Protein AF-A0A2E7D5T4-F1 (afdb_monomer)

Secondary structure (DSSP, 8-state):
-----HHHHHHHHHHHHHHHHHHHHHHHHHHHHHHHHHT---HHHHHHHTT--SSEEEEEEETTEEEETTEEE-HHHHHHHHHHH--SEEEEEE-TTS-HHHHHHHHHHHHHTT-SEEEEEE-----HHHHHHHHHHHHHHT--SSEEEEEE-SS-EEETTEEE-HHHHHHHHHHHT--EEEEEEETTS-HHHHHHHHHHHHHTT--EEEEEEE---HHHHHHHHHHHHHHH--SSEEEEEEEETEEEETTEEE-HHHHHHHHHHHT--EEEEEEEEEE-HHHHHHHHHHHHHTT--EEEEEE---SHHHHHHHHHHHHHT--SSEEEEEEETTEEEETTEEE-HHHHHHHHHHHT-SEEEEEE-TT--HHHHHHHHHHHHHHT-SEEE-PPP-------

Mean predicted aligned error: 21.71 Å

Foldseek 3Di:
DDPDDPVVVVVVVVVVVVVVVVVVVVVVVVVVVVVVVVDPLPPLLVVLLVPDDDLEWEWEEEPVAIDRPRRHDHLVNVLSSLLVNPRQHYEYEYAPPPDVVVVVVSQVSNVVSRHNYYHYPDPPHPVVVVVLVVVLVVLLVPDDDLEFEWEEEPPAIDGPRDGDDLVSLLVSCLVNVRQYYEYEYEPPDDVVVVVSNVVSNVVSPHPYYHYHYDPDDPVVVLVVVLVVLLVLDPDLEWEWEFEALWIDTSRDTDDLVSLLVSCLVNVRLAYEYEYDQRGDPVSVVSNVVSCVVSVRPHYHYDYDPHCVVVVVVVLVVLLVLDDDQEWEWEQEPVAIDTSRHGDHLVCLLVSLVVNVHQHYEYHYDPPDDVVNVVVSVVSNVVSHRNYYHYPDPPPPDPDD

Sequence (400 aa):
MIRKSPQHAQLIKVLAVTAVAWISTANLNTSVAEEAKARKVDVSVQEALHRQKGDQLKVYVNANGLYINGKSLKTQQVLDAVRESGLSNVILSAESYVLPAKLDQLGTQIRKAGAKEVTRATVKKRDYKAEKEAKMRLLVSRQKNDQLKVYLNGRAAYINGKTVSADEIARLIKESQLKNAEVRFESYVAQDRVAEIEDAIKKAGIETVTKTSIKRDPKQERESKLLQILHRQRSDQIKIHVKKKAIYINGKSVGTKDVTEIIERSGLEQVIITTGPFFNADTVKDVEAAIRKVGVNDIQKSASKKVAPDNDAKLREILFRQKGDELKVYVSSRGLHVNGKSISTADIAKIVKLSGLESAAITTAADVTPAHVDAVKATILKAGVKNVTTPTSNDENSDN

Nearest PDB structures (foldseek):
  5by4-assembly1_A-2  TM=6.445E-01  e=1.032E-01  Escherichia coli
  7pax-assembly1_B-2  TM=2.756E-01  e=3.802E-02  Homo sapiens
  7k5z-assembly1_A  TM=2.732E-01  e=1.231E-01  Legionella pneumophila subsp. pneumophila str. Philadelphia 1
  8hjo-assembly1_A  TM=1.714E-01  e=3.585E-02  Siraitia grosvenorii
  1nsy-assembly1_A  TM=2.569E-01  e=2.348E-01  Bacillus subtilis

Solvent-accessible surface area (backbone atoms only — not comparable to full-atom values): 22586 Å² total; per-residue (Å²): 136,86,79,78,56,75,67,60,61,52,51,52,51,54,53,52,54,52,51,52,51,51,53,50,54,52,52,50,54,50,52,54,52,50,54,55,65,75,61,68,70,54,69,73,38,54,63,30,55,74,70,60,76,78,82,51,47,58,38,40,37,49,97,90,46,34,26,33,84,85,41,83,43,55,71,68,52,50,36,50,39,47,52,70,64,72,39,44,33,34,35,42,32,43,44,87,85,58,56,65,70,58,52,53,53,49,46,53,51,38,40,77,38,62,30,77,40,75,45,74,45,74,50,68,72,72,48,61,66,57,53,49,47,49,51,48,52,51,51,55,75,64,58,74,70,67,50,46,59,38,39,37,46,89,86,50,37,28,44,97,88,37,82,48,51,55,69,54,50,24,50,46,37,63,75,62,74,38,59,33,32,35,44,36,30,38,72,82,41,59,65,68,62,55,48,55,49,50,51,30,42,41,78,39,66,24,83,50,69,48,77,42,74,44,77,72,54,68,66,59,53,51,50,54,52,51,52,54,40,57,73,66,57,86,58,82,50,50,55,37,39,33,44,38,90,45,36,25,40,86,88,39,80,50,54,65,72,51,51,37,53,50,42,66,75,64,71,49,61,35,38,37,43,33,36,44,71,57,47,39,69,65,56,48,51,52,46,49,52,34,42,44,73,74,68,41,76,53,69,46,78,46,75,49,78,64,52,62,64,56,52,52,50,48,51,52,50,38,58,69,63,59,69,79,74,48,46,53,35,39,40,39,85,92,48,36,24,39,75,87,40,79,49,56,81,80,49,49,41,54,50,43,58,74,63,71,41,50,29,30,40,43,43,73,41,95,81,48,56,68,73,59,54,51,57,51,49,52,46,46,44,75,37,64,31,76,43,76,48,65,73,81,78,90,82,82,85,89,84,133

Radius of gyration: 31.82 Å; Cα contacts (8 Å, |Δi|>4): 543; chains: 1; bounding box: 65×78×113 Å

pLDDT: mean 76.06, std 13.32, range [33.06, 91.19]

Structure (mmCIF, N/CA/C/O backbone):
data_AF-A0A2E7D5T4-F1
#
_entry.id   AF-A0A2E7D5T4-F1
#
loop_
_atom_site.group_PDB
_atom_site.id
_atom_site.type_symbol
_atom_site.label_atom_id
_atom_site.label_alt_id
_atom_site.label_comp_id
_atom_site.label_asym_id
_atom_site.label_entity_id
_atom_site.label_seq_id
_atom_site.pdbx_PDB_ins_code
_atom_site.Cartn_x
_atom_site.Cartn_y
_atom_site.Cartn_z
_atom_site.occupancy
_atom_site.B_iso_or_equiv
_atom_site.auth_seq_id
_atom_site.auth_comp_id
_atom_site.auth_asym_id
_atom_site.auth_atom_id
_atom_site.pdbx_PDB_model_num
ATOM 1 N N . MET A 1 1 ? 39.522 -1.318 -79.006 1.00 46.41 1 MET A N 1
ATOM 2 C CA . MET A 1 1 ? 38.198 -1.987 -78.969 1.00 46.41 1 MET A CA 1
ATOM 3 C C . MET A 1 1 ? 38.226 -3.076 -77.896 1.00 46.41 1 MET A C 1
ATOM 5 O O . MET A 1 1 ? 38.739 -4.156 -78.150 1.00 46.41 1 MET A O 1
ATOM 9 N N . ILE A 1 2 ? 37.761 -2.794 -76.674 1.00 48.91 2 ILE A N 1
ATOM 10 C CA . ILE A 1 2 ? 37.727 -3.800 -75.596 1.00 48.91 2 ILE A CA 1
ATOM 11 C C . ILE A 1 2 ? 36.459 -4.639 -75.784 1.00 48.91 2 ILE A C 1
ATOM 13 O O . ILE A 1 2 ? 35.352 -4.166 -75.527 1.00 48.91 2 ILE A O 1
ATOM 17 N N . ARG A 1 3 ? 36.611 -5.872 -76.281 1.00 49.59 3 ARG A N 1
ATOM 18 C CA . ARG A 1 3 ? 35.511 -6.840 -76.392 1.00 49.59 3 ARG A CA 1
ATOM 19 C C . ARG A 1 3 ? 35.129 -7.295 -74.981 1.00 49.59 3 ARG A C 1
ATOM 21 O O . ARG A 1 3 ? 35.833 -8.100 -74.380 1.00 49.59 3 ARG A O 1
ATOM 28 N N . LYS A 1 4 ? 34.035 -6.755 -74.433 1.00 51.62 4 LYS A N 1
ATOM 29 C CA . LYS A 1 4 ? 33.459 -7.232 -73.166 1.00 51.62 4 LYS A CA 1
ATOM 30 C C . LYS A 1 4 ? 33.048 -8.695 -73.346 1.00 51.62 4 LYS A C 1
ATOM 32 O O . LYS A 1 4 ? 32.229 -8.998 -74.211 1.00 51.62 4 LYS A O 1
ATOM 37 N N . SER A 1 5 ? 33.652 -9.594 -72.568 1.00 60.78 5 SER A N 1
ATOM 38 C CA . SER A 1 5 ? 33.354 -11.023 -72.655 1.00 60.78 5 SER A CA 1
ATOM 39 C C . SER A 1 5 ? 31.907 -11.298 -72.209 1.00 60.78 5 SER A C 1
ATOM 41 O O . SER A 1 5 ? 31.416 -10.627 -71.294 1.00 60.78 5 SER A O 1
ATOM 43 N N . PRO A 1 6 ? 31.213 -12.289 -72.799 1.00 66.19 6 PRO A N 1
ATOM 44 C CA . PRO A 1 6 ? 29.832 -12.647 -72.443 1.00 66.19 6 PRO A CA 1
ATOM 45 C C . PRO A 1 6 ? 29.627 -12.928 -70.945 1.00 66.19 6 PRO A C 1
ATOM 47 O O . PRO A 1 6 ? 28.542 -12.717 -70.404 1.00 66.19 6 PRO A O 1
ATOM 50 N N . GLN A 1 7 ? 30.693 -13.340 -70.255 1.00 65.31 7 GLN A N 1
ATOM 51 C CA . GLN A 1 7 ? 30.704 -13.613 -68.819 1.00 65.31 7 GLN A CA 1
ATOM 52 C C . GLN A 1 7 ? 30.492 -12.349 -67.968 1.00 65.31 7 GLN A C 1
ATOM 54 O O . GLN A 1 7 ? 29.817 -12.412 -66.943 1.00 65.31 7 GLN A O 1
ATOM 59 N N . HIS A 1 8 ? 30.961 -11.178 -68.415 1.00 62.78 8 HIS A N 1
ATOM 60 C CA . HIS A 1 8 ? 30.726 -9.918 -67.699 1.00 62.78 8 HIS A CA 1
ATOM 61 C C . HIS A 1 8 ? 29.249 -9.508 -67.724 1.00 62.78 8 HIS A C 1
ATOM 63 O O . HIS A 1 8 ? 28.730 -8.986 -66.740 1.00 62.78 8 HIS A O 1
ATOM 69 N N . ALA A 1 9 ? 28.545 -9.776 -68.827 1.00 66.25 9 ALA A N 1
ATOM 70 C CA . ALA A 1 9 ? 27.123 -9.464 -68.941 1.00 66.25 9 ALA A CA 1
ATOM 71 C C . ALA A 1 9 ? 26.258 -10.364 -68.040 1.00 66.25 9 ALA A C 1
ATOM 73 O O . ALA A 1 9 ? 25.255 -9.904 -67.492 1.00 66.25 9 ALA A O 1
ATOM 74 N N . GLN A 1 10 ? 26.652 -11.628 -67.850 1.00 69.44 10 GLN A N 1
ATOM 75 C CA . GLN A 1 10 ? 25.962 -12.530 -66.925 1.00 69.44 10 GLN A CA 1
ATOM 76 C C . GLN A 1 10 ? 26.202 -12.152 -65.461 1.00 69.44 10 GLN A C 1
ATOM 78 O O . GLN A 1 10 ? 25.248 -12.127 -64.685 1.00 69.44 10 GLN A O 1
ATOM 83 N N . LEU A 1 11 ? 27.430 -11.770 -65.094 1.00 68.75 11 LEU A N 1
ATOM 84 C CA . LEU A 1 11 ? 27.747 -11.361 -63.723 1.00 68.75 11 LEU A CA 1
ATOM 85 C C . LEU A 1 11 ? 26.945 -10.121 -63.291 1.00 68.75 11 LEU A C 1
ATOM 87 O O . LEU A 1 11 ? 26.401 -10.078 -62.190 1.00 68.75 11 LEU A O 1
ATOM 91 N N . ILE A 1 12 ? 26.803 -9.142 -64.192 1.00 71.00 12 ILE A N 1
ATOM 92 C CA . ILE A 1 12 ? 26.011 -7.927 -63.946 1.00 71.00 12 ILE A CA 1
ATOM 93 C C . ILE A 1 12 ? 24.528 -8.267 -63.739 1.00 71.00 12 ILE A C 1
ATOM 95 O O . ILE A 1 12 ? 23.891 -7.702 -62.852 1.00 71.00 12 ILE A O 1
ATOM 99 N N . LYS A 1 13 ? 23.974 -9.222 -64.500 1.00 72.00 13 LYS A N 1
ATOM 100 C CA . LYS A 1 13 ? 22.584 -9.668 -64.316 1.00 72.00 13 LYS A CA 1
ATOM 101 C C . LYS A 1 13 ? 22.372 -10.350 -62.964 1.00 72.00 13 LYS A C 1
ATOM 103 O O . LYS A 1 13 ? 21.388 -10.051 -62.294 1.00 72.00 13 LYS A O 1
ATOM 108 N N . VAL A 1 14 ? 23.291 -11.217 -62.538 1.00 72.56 14 VAL A N 1
ATOM 109 C CA . VAL A 1 14 ? 23.188 -11.904 -61.238 1.00 72.56 14 VAL A CA 1
ATOM 110 C C . VAL A 1 14 ? 23.273 -10.907 -60.080 1.00 72.56 14 VAL A C 1
ATOM 112 O O . VAL A 1 14 ? 22.465 -10.986 -59.153 1.00 72.56 14 VAL A O 1
ATOM 115 N N . LEU A 1 15 ? 24.180 -9.929 -60.160 1.00 68.69 15 LEU A N 1
ATOM 116 C CA . LEU A 1 15 ? 24.318 -8.867 -59.157 1.00 68.69 15 LEU A CA 1
ATOM 117 C C . LEU A 1 15 ? 23.090 -7.948 -59.101 1.00 68.69 15 LEU A C 1
ATOM 119 O O . LEU A 1 15 ? 22.643 -7.583 -58.017 1.00 68.69 15 LEU A O 1
ATOM 123 N N . ALA A 1 16 ? 22.495 -7.618 -60.249 1.00 68.25 16 ALA A N 1
ATOM 124 C CA . ALA A 1 16 ? 21.275 -6.814 -60.291 1.00 68.25 16 ALA A CA 1
ATOM 125 C C . ALA A 1 16 ? 20.078 -7.548 -59.661 1.00 68.25 16 ALA A C 1
ATOM 127 O O . ALA A 1 16 ? 19.339 -6.960 -58.875 1.00 68.25 16 ALA A O 1
ATOM 128 N N . VAL A 1 17 ? 19.909 -8.844 -59.946 1.00 70.25 17 VAL A N 1
ATOM 129 C CA . VAL A 1 17 ? 18.810 -9.648 -59.381 1.00 70.25 17 VAL A CA 1
ATOM 130 C C . VAL A 1 17 ? 18.974 -9.830 -57.870 1.00 70.25 17 VAL A C 1
ATOM 132 O O . VAL A 1 17 ? 18.004 -9.693 -57.125 1.00 70.25 17 VAL A O 1
ATOM 135 N N . THR A 1 18 ? 20.197 -10.073 -57.392 1.00 65.88 18 THR A N 1
ATOM 136 C CA . THR A 1 18 ? 20.468 -10.185 -55.948 1.00 65.88 18 THR A CA 1
ATOM 137 C C . THR A 1 18 ? 20.292 -8.854 -55.218 1.00 65.88 18 THR A C 1
ATOM 139 O O . THR A 1 18 ? 19.721 -8.845 -54.128 1.00 65.88 18 THR A O 1
ATOM 142 N N . ALA A 1 19 ? 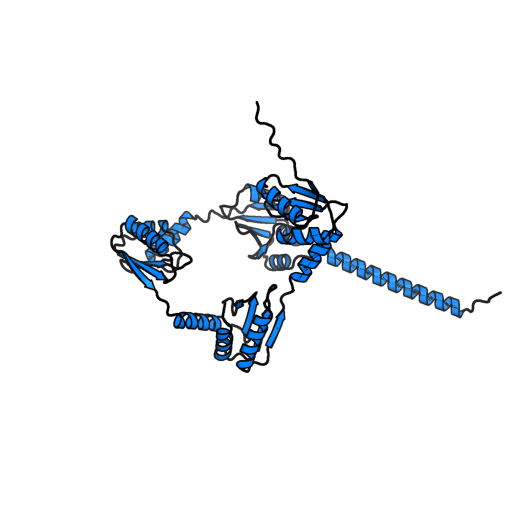20.677 -7.727 -55.822 1.00 62.41 19 ALA A N 1
ATOM 143 C CA . ALA A 1 19 ? 20.434 -6.403 -55.249 1.00 62.41 19 ALA A CA 1
ATOM 144 C C . ALA A 1 19 ? 18.932 -6.083 -55.137 1.00 62.41 19 ALA A C 1
ATOM 146 O O . ALA A 1 19 ? 18.478 -5.609 -54.095 1.00 62.41 19 ALA A O 1
ATOM 147 N N . VAL A 1 20 ? 18.138 -6.400 -56.166 1.00 66.81 20 VAL A N 1
ATOM 148 C CA . VAL A 1 20 ? 16.677 -6.207 -56.140 1.00 66.81 20 VAL A CA 1
ATOM 149 C C . VAL A 1 20 ? 16.019 -7.098 -55.083 1.00 66.81 20 VAL A C 1
ATOM 151 O O . VAL A 1 20 ? 15.141 -6.630 -54.356 1.00 66.81 20 VAL A O 1
ATOM 154 N N . ALA A 1 21 ? 16.470 -8.347 -54.930 1.00 61.47 21 ALA A N 1
ATOM 155 C CA . ALA A 1 21 ? 15.981 -9.240 -53.880 1.00 61.47 21 ALA A CA 1
ATOM 156 C C . ALA A 1 21 ? 16.269 -8.682 -52.474 1.00 61.47 21 ALA A C 1
ATOM 158 O O . ALA A 1 21 ? 15.364 -8.635 -51.644 1.00 61.47 21 ALA A O 1
ATOM 159 N N . TRP A 1 22 ? 17.484 -8.171 -52.238 1.00 59.72 22 TRP A N 1
ATOM 160 C CA . TRP A 1 22 ? 17.873 -7.566 -50.958 1.00 59.72 22 TRP A CA 1
ATOM 161 C C . TRP A 1 22 ? 17.063 -6.310 -50.621 1.00 59.72 22 TRP A C 1
ATOM 163 O O . TRP A 1 22 ? 16.573 -6.183 -49.496 1.00 59.72 22 TRP A O 1
ATOM 173 N N . ILE A 1 23 ? 16.860 -5.413 -51.592 1.00 60.62 23 ILE A N 1
ATOM 174 C CA . ILE A 1 23 ? 16.046 -4.198 -51.418 1.00 60.62 23 ILE A CA 1
ATOM 175 C C . ILE A 1 23 ? 14.583 -4.565 -51.130 1.00 60.62 23 ILE A C 1
ATOM 177 O O . ILE A 1 23 ? 13.953 -3.967 -50.259 1.00 60.62 23 ILE A O 1
ATOM 181 N N . SER A 1 24 ? 14.057 -5.596 -51.795 1.00 49.19 24 SER A N 1
ATOM 182 C CA . SER A 1 24 ? 12.685 -6.074 -51.580 1.00 49.19 24 SER A CA 1
ATOM 183 C C . SER A 1 24 ? 12.499 -6.653 -50.173 1.00 49.19 24 SER A C 1
ATOM 185 O O . SER A 1 24 ? 11.539 -6.304 -49.488 1.00 49.19 24 SER A O 1
ATOM 187 N N . THR A 1 25 ? 13.447 -7.463 -49.685 1.00 53.84 25 THR A N 1
ATOM 188 C CA . THR A 1 25 ? 13.421 -7.980 -48.303 1.00 53.84 25 THR A CA 1
ATOM 189 C C . THR A 1 25 ? 13.633 -6.894 -47.248 1.00 53.84 25 THR A C 1
ATOM 191 O O . THR A 1 25 ? 13.034 -6.961 -46.174 1.00 53.84 25 THR A O 1
ATOM 194 N N . ALA A 1 26 ? 14.437 -5.867 -47.540 1.00 51.06 26 ALA A N 1
ATOM 195 C CA . ALA A 1 26 ? 14.621 -4.728 -46.646 1.00 51.06 26 ALA A CA 1
ATOM 196 C C . ALA A 1 26 ? 13.333 -3.896 -46.519 1.00 51.06 26 ALA A C 1
ATOM 198 O O . ALA A 1 26 ? 12.955 -3.542 -45.404 1.00 51.06 26 ALA A O 1
ATOM 199 N N . ASN A 1 27 ? 12.621 -3.673 -47.631 1.00 49.69 27 ASN A N 1
ATOM 200 C CA . ASN A 1 27 ? 11.340 -2.959 -47.652 1.00 49.69 27 ASN A CA 1
ATOM 201 C C . ASN A 1 27 ? 10.197 -3.747 -46.988 1.00 49.69 27 ASN A C 1
ATOM 203 O O . ASN A 1 27 ? 9.337 -3.166 -46.326 1.00 49.69 27 ASN A O 1
ATOM 207 N N . LEU A 1 28 ? 10.200 -5.078 -47.101 1.00 46.59 28 LEU A N 1
ATOM 208 C CA . LEU A 1 28 ? 9.270 -5.929 -46.352 1.00 46.59 28 LEU A CA 1
ATOM 209 C C . LEU A 1 28 ? 9.523 -5.831 -44.841 1.00 46.59 28 LEU A C 1
ATOM 211 O O . LEU A 1 28 ? 8.579 -5.625 -44.080 1.00 46.59 28 LEU A O 1
ATOM 215 N N . ASN A 1 29 ? 10.784 -5.875 -44.406 1.00 45.69 29 ASN A N 1
ATOM 216 C CA . ASN A 1 29 ? 11.140 -5.752 -42.990 1.00 45.69 29 ASN A CA 1
ATOM 217 C C . ASN A 1 29 ? 10.839 -4.365 -42.404 1.00 45.69 29 ASN A C 1
ATOM 219 O O . ASN A 1 29 ? 10.479 -4.278 -41.230 1.00 45.69 29 ASN A O 1
ATOM 223 N N . THR A 1 30 ? 10.943 -3.286 -43.186 1.00 48.19 30 THR A N 1
ATOM 224 C CA . THR A 1 30 ? 10.522 -1.950 -42.734 1.00 48.19 30 THR A CA 1
ATOM 225 C C . THR A 1 30 ? 9.004 -1.825 -42.669 1.00 48.19 30 THR A C 1
ATOM 227 O O . THR A 1 30 ? 8.516 -1.314 -41.666 1.00 48.19 30 THR A O 1
ATOM 230 N N . SER A 1 31 ? 8.252 -2.372 -43.632 1.00 44.28 31 SER A N 1
ATOM 231 C CA . SER A 1 31 ? 6.778 -2.351 -43.587 1.00 44.28 31 SER A CA 1
ATOM 232 C C . SER A 1 31 ? 6.213 -3.143 -42.398 1.00 44.28 31 SER A C 1
ATOM 234 O O . SER A 1 31 ? 5.354 -2.644 -41.675 1.00 44.28 31 SER A O 1
ATOM 236 N N . VAL A 1 32 ? 6.779 -4.319 -42.098 1.00 45.66 32 VAL A N 1
ATOM 237 C CA . VAL A 1 32 ? 6.374 -5.154 -40.954 1.00 45.66 32 VAL A CA 1
ATOM 238 C C . VAL A 1 32 ? 6.796 -4.502 -39.630 1.00 45.66 32 VAL A C 1
ATOM 240 O O . VAL A 1 32 ? 6.071 -4.571 -38.637 1.00 45.66 32 VAL A O 1
ATOM 243 N N . ALA A 1 33 ? 7.944 -3.814 -39.590 1.00 43.84 33 ALA A N 1
ATOM 244 C CA . ALA A 1 33 ? 8.384 -3.061 -38.415 1.00 43.84 33 ALA A CA 1
ATOM 245 C C . ALA A 1 33 ? 7.580 -1.765 -38.187 1.00 43.84 33 ALA A C 1
ATOM 247 O O . ALA A 1 33 ? 7.418 -1.347 -37.036 1.00 43.84 33 ALA A O 1
ATOM 248 N N . GLU A 1 34 ? 7.070 -1.131 -39.245 1.00 43.44 34 GLU A N 1
ATOM 249 C CA . GLU A 1 34 ? 6.168 0.021 -39.161 1.00 43.44 34 GLU A CA 1
ATOM 250 C C . GLU A 1 34 ? 4.742 -0.398 -38.776 1.00 43.44 34 GLU A C 1
ATOM 252 O O . GLU A 1 34 ? 4.163 0.223 -37.881 1.00 43.44 34 GLU A O 1
ATOM 257 N N . GLU A 1 35 ? 4.221 -1.516 -39.293 1.00 41.50 35 GLU A N 1
ATOM 258 C CA . GLU A 1 35 ? 2.946 -2.093 -38.838 1.00 41.50 35 GLU A CA 1
ATOM 259 C C . GLU A 1 35 ? 3.015 -2.588 -37.382 1.00 41.50 35 GLU A C 1
ATOM 261 O O . GLU A 1 35 ? 2.098 -2.341 -36.591 1.00 41.50 35 GLU A O 1
ATOM 266 N N . ALA A 1 36 ? 4.131 -3.195 -36.962 1.00 41.09 36 ALA A N 1
ATOM 267 C CA . ALA A 1 36 ? 4.343 -3.605 -35.571 1.00 41.09 36 ALA A CA 1
ATOM 268 C C . ALA A 1 36 ? 4.535 -2.415 -34.608 1.00 41.09 36 ALA A C 1
ATOM 270 O O . ALA A 1 36 ? 4.257 -2.530 -33.410 1.00 41.09 36 ALA A O 1
ATOM 271 N N . LYS A 1 37 ? 4.987 -1.252 -35.101 1.00 42.19 37 LYS A N 1
ATOM 272 C CA . LYS A 1 37 ? 5.017 0.003 -34.328 1.00 42.19 37 LYS A CA 1
ATOM 273 C C . LYS A 1 37 ? 3.646 0.678 -34.259 1.00 42.19 37 LYS A C 1
ATOM 275 O O . LYS A 1 37 ? 3.365 1.322 -33.250 1.00 42.19 37 LYS A O 1
ATOM 280 N N . ALA A 1 38 ? 2.791 0.495 -35.265 1.00 42.44 38 ALA A N 1
ATOM 281 C CA . ALA A 1 38 ? 1.438 1.050 -35.302 1.00 42.44 38 ALA A CA 1
ATOM 282 C C . ALA A 1 38 ? 0.430 0.301 -34.404 1.00 42.44 38 ALA A C 1
ATOM 284 O O . ALA A 1 38 ? -0.615 0.856 -34.073 1.00 42.44 38 ALA A O 1
ATOM 285 N N . ARG A 1 39 ? 0.735 -0.929 -33.961 1.00 46.44 39 ARG A N 1
ATOM 286 C CA . ARG A 1 39 ? -0.150 -1.735 -33.095 1.00 46.44 39 ARG A CA 1
ATOM 287 C C . ARG A 1 39 ? 0.553 -2.346 -31.883 1.00 46.44 39 ARG A C 1
ATOM 289 O O . ARG A 1 39 ? 0.346 -3.513 -31.554 1.00 46.44 39 ARG A O 1
ATOM 296 N N . LYS A 1 40 ? 1.353 -1.565 -31.153 1.00 45.38 40 LYS A N 1
ATOM 297 C CA . LYS A 1 40 ? 1.656 -1.930 -29.759 1.00 45.38 40 LYS A CA 1
ATOM 298 C C . LYS A 1 40 ? 0.469 -1.576 -28.880 1.00 45.38 40 LYS A C 1
ATOM 300 O O . LYS A 1 40 ? 0.461 -0.544 -28.216 1.00 45.38 40 LYS A O 1
ATOM 305 N N . VAL A 1 41 ? -0.515 -2.464 -28.881 1.00 52.59 41 VAL A N 1
ATOM 306 C CA . VAL A 1 41 ? -1.502 -2.506 -27.812 1.00 52.59 41 VAL A CA 1
ATOM 307 C C . VAL A 1 41 ? -0.756 -2.710 -26.496 1.00 52.59 41 VAL A C 1
ATOM 309 O O . VAL A 1 41 ? 0.072 -3.617 -26.370 1.00 52.59 41 VAL A O 1
ATOM 312 N N . ASP A 1 42 ? -1.018 -1.853 -25.516 1.00 65.19 42 ASP A N 1
ATOM 313 C CA . ASP A 1 42 ? -0.461 -2.001 -24.178 1.00 65.19 42 ASP A CA 1
ATOM 314 C C . ASP A 1 42 ? -0.918 -3.348 -23.585 1.00 65.19 42 ASP A C 1
ATOM 316 O O . ASP A 1 42 ? -2.108 -3.656 -23.559 1.00 65.19 42 ASP A O 1
ATOM 320 N N . VAL A 1 43 ? 0.018 -4.168 -23.095 1.00 65.31 43 VAL A N 1
ATOM 321 C CA . VAL A 1 43 ? -0.271 -5.498 -22.517 1.00 65.31 43 VAL A CA 1
ATOM 322 C C . VAL A 1 43 ? -1.361 -5.411 -21.441 1.00 65.31 43 VAL A C 1
ATOM 324 O O . VAL A 1 43 ? -2.211 -6.292 -21.333 1.00 65.31 43 VAL A O 1
ATOM 327 N N . SER A 1 44 ? -1.401 -4.306 -20.691 1.00 61.03 44 SER A N 1
ATOM 328 C CA . SER A 1 44 ? -2.429 -4.069 -19.675 1.00 61.03 44 SER A CA 1
ATOM 329 C C . SER A 1 44 ? -3.846 -3.913 -20.247 1.00 61.03 44 SER A C 1
ATOM 331 O O . SER A 1 44 ? -4.808 -4.293 -19.574 1.00 61.03 44 SER A O 1
ATOM 333 N N . VAL A 1 45 ? -3.976 -3.416 -21.482 1.00 68.31 45 VAL A N 1
ATOM 334 C CA . VAL A 1 45 ? -5.239 -3.286 -22.223 1.00 68.31 45 VAL A CA 1
ATOM 335 C C . VAL A 1 45 ? -5.692 -4.647 -22.743 1.00 68.31 45 VAL A C 1
ATOM 337 O O . VAL A 1 45 ? -6.833 -5.034 -22.489 1.00 68.31 45 VAL A O 1
ATOM 340 N N . GLN A 1 46 ? -4.796 -5.434 -23.349 1.00 73.25 46 GLN A N 1
ATOM 341 C CA . GLN A 1 46 ? -5.134 -6.790 -23.812 1.00 73.25 46 GLN A CA 1
ATOM 342 C C . GLN A 1 46 ? -5.617 -7.676 -22.667 1.00 73.25 46 GLN A C 1
ATOM 344 O O . GLN A 1 46 ? -6.640 -8.349 -22.773 1.00 73.25 46 GLN A O 1
ATOM 349 N N . GLU A 1 47 ? -4.920 -7.650 -21.531 1.00 68.06 47 GLU A N 1
ATOM 350 C CA . GLU A 1 47 ? -5.322 -8.441 -20.373 1.00 68.06 47 GLU A CA 1
ATOM 351 C C . GLU A 1 47 ? -6.624 -7.937 -19.723 1.00 68.06 47 GLU A C 1
ATOM 353 O O . GLU A 1 47 ? -7.307 -8.708 -19.041 1.00 68.06 47 GLU A O 1
ATOM 358 N N . ALA A 1 48 ? -6.954 -6.649 -19.875 1.00 68.31 48 ALA A N 1
ATOM 359 C CA . ALA A 1 48 ? -8.230 -6.100 -19.428 1.00 68.31 48 ALA A CA 1
ATOM 360 C C . ALA A 1 48 ? -9.376 -6.562 -20.342 1.00 68.31 48 ALA A C 1
ATOM 362 O O . ALA A 1 48 ? -10.417 -6.974 -19.828 1.00 68.31 48 ALA A O 1
ATOM 363 N N . LEU A 1 49 ? -9.167 -6.566 -21.662 1.00 74.75 49 LEU A N 1
ATOM 364 C CA . LEU A 1 49 ? -10.151 -6.988 -22.665 1.00 74.75 49 LEU A CA 1
ATOM 365 C C . LEU A 1 49 ? -10.361 -8.511 -22.698 1.00 74.75 49 LEU A C 1
ATOM 367 O O . LEU A 1 49 ? -11.497 -8.961 -22.781 1.00 74.75 49 LEU A O 1
ATOM 371 N N . HIS A 1 50 ? -9.319 -9.329 -22.514 1.00 73.31 50 HIS A N 1
ATOM 372 C CA . HIS A 1 50 ? -9.429 -10.801 -22.528 1.00 73.31 50 HIS A CA 1
ATOM 373 C C . HIS A 1 50 ? -10.356 -11.357 -21.426 1.00 73.31 50 HIS A C 1
ATOM 375 O O . HIS A 1 50 ? -10.856 -12.478 -21.502 1.00 73.31 50 HIS A O 1
ATOM 381 N N . ARG A 1 51 ? -10.578 -10.595 -20.350 1.00 63.84 51 ARG A N 1
ATOM 382 C CA . ARG A 1 51 ? -11.475 -10.984 -19.245 1.00 63.84 51 ARG A CA 1
ATOM 383 C C . ARG A 1 51 ? -12.901 -10.481 -19.422 1.00 63.84 51 ARG A C 1
ATOM 385 O O . ARG A 1 51 ? -13.751 -10.750 -18.573 1.00 63.84 51 ARG A O 1
ATOM 392 N N . GLN A 1 52 ? -13.149 -9.729 -20.482 1.00 69.00 52 GLN A N 1
ATOM 393 C CA . GLN A 1 52 ? -14.446 -9.159 -20.750 1.00 69.00 52 GLN A CA 1
ATOM 394 C C . GLN A 1 52 ? -15.404 -10.227 -21.270 1.00 69.00 52 GLN A C 1
ATOM 396 O O . GLN A 1 52 ? -15.040 -11.072 -22.081 1.00 69.00 52 GLN A O 1
ATOM 401 N N . LYS A 1 53 ? -16.641 -10.186 -20.777 1.00 63.16 53 LYS A N 1
ATOM 402 C CA . LYS A 1 53 ? -17.730 -11.051 -21.225 1.00 63.16 53 LYS A CA 1
ATOM 403 C C . LYS A 1 53 ? -18.922 -10.177 -21.615 1.00 63.16 53 LYS A C 1
ATOM 405 O O . LYS A 1 53 ? -19.329 -9.334 -20.813 1.00 63.16 53 LYS A O 1
ATOM 410 N N . GLY A 1 54 ? -19.472 -10.414 -22.805 1.00 68.50 54 GLY A N 1
ATOM 411 C CA . GLY A 1 54 ? -20.655 -9.734 -23.346 1.00 68.50 54 GLY A CA 1
ATOM 412 C C . GLY A 1 54 ? -20.355 -8.534 -24.251 1.00 68.50 54 GLY A C 1
ATOM 413 O O . GLY A 1 54 ? -19.211 -8.108 -24.388 1.00 68.50 54 GLY A O 1
ATOM 414 N N . ASP A 1 55 ? -21.420 -7.968 -24.819 1.00 78.69 55 ASP A N 1
ATOM 415 C CA . ASP A 1 55 ? -21.370 -7.005 -25.937 1.00 78.69 55 ASP A CA 1
ATOM 416 C C . ASP A 1 55 ? -21.148 -5.547 -25.496 1.00 78.69 55 ASP A C 1
ATOM 418 O O . ASP A 1 55 ? -21.354 -4.598 -26.253 1.00 78.69 55 ASP A O 1
ATOM 422 N N . GLN A 1 56 ? -20.766 -5.346 -24.234 1.00 82.56 56 GLN A N 1
ATOM 423 C CA . GLN A 1 56 ? -20.626 -4.028 -23.623 1.00 82.56 56 GLN A CA 1
ATOM 424 C C . GLN A 1 56 ? -19.323 -3.920 -22.839 1.00 82.56 56 GLN A C 1
ATOM 426 O O . GLN A 1 56 ? -18.971 -4.812 -22.060 1.00 82.56 56 GLN A O 1
ATOM 431 N N . LEU A 1 57 ? -18.633 -2.788 -22.987 1.00 85.25 57 LEU A N 1
ATOM 432 C CA . LEU A 1 57 ? -17.440 -2.460 -22.210 1.00 85.25 57 LEU A CA 1
ATOM 433 C C . LEU A 1 57 ? -17.814 -1.755 -20.915 1.00 85.25 57 LEU A C 1
ATOM 435 O O . LEU A 1 57 ? -18.340 -0.648 -20.929 1.00 85.25 57 LEU A O 1
ATOM 439 N N . LYS A 1 58 ? -17.520 -2.386 -19.777 1.00 87.50 58 LYS A N 1
ATOM 440 C CA . LYS A 1 58 ? -17.770 -1.810 -18.451 1.00 87.50 58 LYS A CA 1
ATOM 441 C C . LYS A 1 58 ? -16.512 -1.122 -17.935 1.00 87.50 58 LYS A C 1
ATOM 443 O O . LYS A 1 58 ? -15.516 -1.780 -17.637 1.00 87.50 58 LYS A O 1
ATOM 448 N N . VAL A 1 59 ? -16.585 0.196 -17.792 1.00 86.56 59 VAL A N 1
ATOM 449 C CA . VAL A 1 59 ? -15.531 1.037 -17.220 1.00 86.56 59 VAL A CA 1
ATOM 450 C C . VAL A 1 59 ? -15.992 1.521 -15.851 1.00 86.56 59 VAL A C 1
ATOM 452 O O . VAL A 1 59 ? -17.016 2.190 -15.734 1.00 86.56 59 VAL A O 1
ATOM 455 N N . TYR A 1 60 ? -15.230 1.195 -14.813 1.00 85.25 60 TYR A N 1
ATOM 456 C CA . TYR A 1 60 ? -15.475 1.631 -13.444 1.00 85.25 60 TYR A CA 1
ATOM 457 C C . TYR A 1 60 ? -14.579 2.820 -13.072 1.00 85.25 60 TYR A C 1
ATOM 459 O O . TYR A 1 60 ? -13.381 2.804 -13.341 1.00 85.25 60 TYR A O 1
ATOM 467 N N . VAL A 1 61 ? -15.137 3.849 -12.440 1.00 83.44 61 VAL A N 1
ATOM 468 C CA . VAL A 1 61 ? -14.458 5.112 -12.116 1.00 83.44 61 VAL A CA 1
ATOM 469 C C . VAL A 1 61 ? -14.520 5.370 -10.612 1.00 83.44 61 VAL A C 1
ATOM 471 O O . VAL A 1 61 ? -15.601 5.368 -10.028 1.00 83.44 61 VAL A O 1
ATOM 474 N N . ASN A 1 62 ? -13.383 5.653 -9.974 1.00 78.94 62 ASN A N 1
ATOM 475 C CA . ASN A 1 62 ? -13.339 6.079 -8.570 1.00 78.94 62 ASN A CA 1
ATOM 476 C C . ASN A 1 62 ? -12.243 7.134 -8.309 1.00 78.94 62 ASN A C 1
ATOM 478 O O . ASN A 1 62 ? -11.650 7.665 -9.250 1.00 78.94 62 ASN A O 1
ATOM 482 N N . ALA A 1 63 ? -11.977 7.467 -7.037 1.00 66.44 63 ALA A N 1
ATOM 483 C CA . ALA A 1 63 ? -10.939 8.438 -6.652 1.00 66.44 63 ALA A CA 1
ATOM 484 C C . ALA A 1 63 ? -9.539 8.021 -7.120 1.00 66.44 63 ALA A C 1
ATOM 486 O O . ALA A 1 63 ? -8.717 8.869 -7.460 1.00 66.44 63 ALA A O 1
ATOM 487 N N . ASN A 1 64 ? -9.282 6.714 -7.140 1.00 66.50 64 ASN A N 1
ATOM 488 C CA . ASN A 1 64 ? -7.971 6.133 -7.386 1.00 66.50 64 ASN A CA 1
ATOM 489 C C . ASN A 1 64 ? -7.687 5.900 -8.876 1.00 66.50 64 ASN A C 1
ATOM 491 O O . ASN A 1 64 ? -6.533 5.675 -9.237 1.00 66.50 64 ASN A O 1
ATOM 495 N N . GLY A 1 65 ? -8.701 5.957 -9.748 1.00 79.31 65 GLY A N 1
ATOM 496 C CA . GLY A 1 65 ? -8.500 5.846 -11.190 1.00 79.31 65 GLY A CA 1
ATOM 497 C C . GLY A 1 65 ? -9.676 5.255 -11.962 1.00 79.31 65 GLY A C 1
ATOM 498 O O . GLY A 1 65 ? -10.827 5.282 -11.520 1.00 79.31 65 GLY A O 1
ATOM 499 N N . LEU A 1 66 ? -9.357 4.746 -13.152 1.00 85.94 66 LEU A N 1
ATOM 500 C CA . LEU A 1 66 ? -10.281 4.072 -14.059 1.00 85.94 66 LEU A CA 1
ATOM 501 C C . LEU A 1 66 ? -9.959 2.585 -14.075 1.00 85.94 66 LEU A C 1
ATOM 503 O O . LEU A 1 66 ? -8.792 2.206 -14.021 1.00 85.94 66 LEU A O 1
ATOM 507 N N . TYR A 1 67 ? -10.980 1.746 -14.160 1.00 83.69 67 TYR A N 1
ATOM 508 C CA . TYR A 1 67 ? -10.818 0.306 -14.084 1.00 83.69 67 TYR A CA 1
ATOM 509 C C . TYR A 1 67 ? -11.644 -0.402 -15.147 1.00 83.69 67 TYR A C 1
ATOM 511 O O . TYR A 1 67 ? -12.818 -0.096 -15.334 1.00 83.69 67 TYR A O 1
ATOM 519 N N . ILE A 1 68 ? -11.050 -1.402 -15.789 1.00 84.06 68 ILE A N 1
ATOM 520 C CA . ILE A 1 68 ? -11.749 -2.355 -16.659 1.00 84.06 68 ILE A CA 1
ATOM 521 C C . ILE A 1 68 ? -11.429 -3.750 -16.124 1.00 84.06 68 ILE A C 1
ATOM 523 O O . ILE A 1 68 ? -10.262 -4.087 -15.922 1.00 84.06 68 ILE A O 1
ATOM 527 N N . ASN A 1 69 ? -12.461 -4.538 -15.808 1.00 80.12 69 ASN A N 1
ATOM 528 C CA . ASN A 1 69 ? -12.330 -5.891 -15.241 1.00 80.12 69 ASN A CA 1
ATOM 529 C C . ASN A 1 69 ? -11.352 -5.985 -14.044 1.00 80.12 69 ASN A C 1
ATOM 531 O O . ASN A 1 69 ? -10.587 -6.942 -13.907 1.00 80.12 69 ASN A O 1
ATOM 535 N N . GLY A 1 70 ? -11.360 -4.964 -13.177 1.00 73.81 70 GLY A N 1
ATOM 536 C CA . GLY A 1 70 ? -10.529 -4.887 -11.968 1.00 73.81 70 GLY A CA 1
ATOM 537 C C . GLY A 1 70 ? -9.079 -4.437 -12.186 1.00 73.81 70 GLY A C 1
ATOM 538 O O . GLY A 1 70 ? -8.347 -4.294 -11.208 1.00 73.81 70 GLY A O 1
ATOM 539 N N . LYS A 1 71 ? -8.651 -4.171 -13.427 1.00 77.69 71 LYS A N 1
ATOM 540 C CA . LYS A 1 71 ? -7.327 -3.600 -13.717 1.00 77.69 71 LYS A CA 1
ATOM 541 C C . LYS A 1 71 ? -7.385 -2.082 -13.706 1.00 77.69 71 LYS A C 1
ATOM 543 O O . LYS A 1 71 ? -8.242 -1.515 -14.371 1.00 77.69 71 LYS A O 1
ATOM 548 N N . SER A 1 72 ? -6.472 -1.446 -12.971 1.00 83.75 72 SER A N 1
ATOM 549 C CA . SER A 1 72 ? -6.323 0.013 -12.972 1.00 83.75 72 SER A CA 1
ATOM 550 C C . SER A 1 72 ? -5.655 0.468 -14.264 1.00 83.75 72 SER A C 1
ATOM 552 O O . SER A 1 72 ? -4.584 -0.030 -14.613 1.00 83.75 72 SER A O 1
ATOM 554 N N . LEU A 1 73 ? -6.293 1.404 -14.955 1.00 84.00 73 LEU A N 1
ATOM 555 C CA . LEU A 1 73 ? -5.887 1.937 -16.245 1.00 84.00 73 LEU A CA 1
ATOM 556 C C . LEU A 1 73 ? -5.873 3.467 -16.203 1.00 84.00 73 LEU A C 1
ATOM 558 O O . LEU A 1 73 ? -6.660 4.122 -15.513 1.00 84.00 73 LEU A O 1
ATOM 562 N N . LYS A 1 74 ? -4.971 4.056 -16.985 1.00 86.56 74 LYS A N 1
ATOM 563 C CA . LYS A 1 74 ? -4.973 5.490 -17.282 1.00 86.56 74 LYS A CA 1
ATOM 564 C C . LYS A 1 74 ? -6.045 5.804 -18.321 1.00 86.56 74 LYS A C 1
ATOM 566 O O . LYS A 1 74 ? -6.427 4.943 -19.106 1.00 86.56 74 LYS A O 1
ATOM 571 N N . THR A 1 75 ? -6.461 7.067 -18.398 1.00 84.81 75 THR A N 1
ATOM 572 C CA . THR A 1 75 ? -7.461 7.523 -19.377 1.00 84.81 75 THR A CA 1
ATOM 573 C C . THR A 1 75 ? -7.116 7.108 -20.801 1.00 84.81 75 THR A C 1
ATOM 575 O O . THR A 1 75 ? -7.963 6.534 -21.468 1.00 84.81 75 THR A O 1
ATOM 578 N N . GLN A 1 76 ? -5.867 7.304 -21.239 1.00 84.81 76 GLN A N 1
ATOM 579 C CA . GLN A 1 76 ? -5.462 6.920 -22.593 1.00 84.81 76 GLN A CA 1
ATOM 580 C C . GLN A 1 76 ? -5.622 5.414 -22.842 1.00 84.81 76 GLN A C 1
ATOM 582 O O . GLN A 1 76 ? -6.192 5.031 -23.851 1.00 84.81 76 GLN A O 1
ATOM 587 N N . GLN A 1 77 ? -5.242 4.578 -21.873 1.00 85.19 77 GLN A N 1
ATOM 588 C CA . GLN A 1 77 ? -5.383 3.122 -21.966 1.00 85.19 77 GLN A CA 1
ATOM 589 C C . GLN A 1 77 ? -6.853 2.683 -22.013 1.00 85.19 77 GLN A C 1
ATOM 591 O O . GLN A 1 77 ? -7.179 1.708 -22.675 1.00 85.19 77 GLN A O 1
ATOM 596 N N . VAL A 1 78 ? -7.761 3.404 -21.345 1.00 85.44 78 VAL A N 1
ATOM 597 C CA . VAL A 1 78 ? -9.209 3.161 -21.463 1.00 85.44 78 VAL A CA 1
ATOM 598 C C . VAL A 1 78 ? -9.719 3.527 -22.858 1.00 85.44 78 VAL A C 1
ATOM 600 O O . VAL A 1 78 ? -10.531 2.795 -23.410 1.00 85.44 78 VAL A O 1
ATOM 603 N N . LEU A 1 79 ? -9.249 4.632 -23.443 1.00 88.50 79 LEU A N 1
ATOM 604 C CA . LEU A 1 79 ? -9.628 5.023 -24.807 1.00 88.50 79 LEU A CA 1
ATOM 605 C C . LEU A 1 79 ? -9.087 4.041 -25.850 1.00 88.50 79 LEU A C 1
ATOM 607 O O . LEU A 1 79 ? -9.790 3.718 -26.804 1.00 88.50 79 LEU A O 1
ATOM 611 N N . ASP A 1 80 ? -7.870 3.542 -25.650 1.00 85.25 80 ASP A N 1
ATOM 612 C CA . ASP A 1 80 ? -7.280 2.514 -26.506 1.00 85.25 80 ASP A CA 1
ATOM 613 C C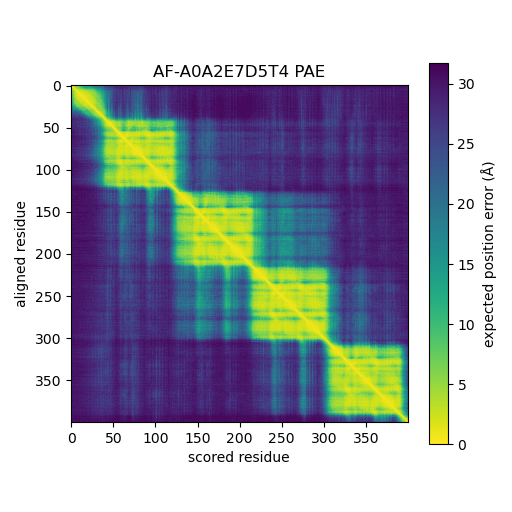 . ASP A 1 80 ? -8.045 1.189 -26.353 1.00 85.25 80 ASP A C 1
ATOM 615 O O . ASP A 1 80 ? -8.426 0.591 -27.354 1.00 85.25 80 ASP A O 1
ATOM 619 N N . ALA A 1 81 ? -8.437 0.814 -25.126 1.00 84.75 81 ALA A N 1
ATOM 620 C CA . ALA A 1 81 ? -9.310 -0.336 -24.884 1.00 84.75 81 ALA A CA 1
ATOM 621 C C . ALA A 1 81 ? -10.668 -0.214 -25.595 1.00 84.75 81 ALA A C 1
ATOM 623 O O . ALA A 1 81 ? -11.173 -1.198 -26.126 1.00 84.75 81 ALA A O 1
ATOM 624 N N . VAL A 1 82 ? -11.263 0.985 -25.638 1.00 85.62 82 VAL A N 1
ATOM 625 C CA . VAL A 1 82 ? -12.507 1.238 -26.386 1.00 85.62 82 VAL A CA 1
ATOM 626 C C . VAL A 1 82 ? -12.290 0.998 -27.880 1.00 85.62 82 VAL A C 1
ATOM 628 O O . VAL A 1 82 ? -13.046 0.233 -28.476 1.00 85.62 82 VAL A O 1
ATOM 631 N N . ARG A 1 83 ? -11.236 1.588 -28.463 1.00 85.19 83 ARG A N 1
ATOM 632 C CA . ARG A 1 83 ? -10.896 1.437 -29.890 1.00 85.19 83 ARG A CA 1
ATOM 633 C C . ARG A 1 83 ? -10.658 -0.018 -30.276 1.00 85.19 83 ARG A C 1
ATOM 635 O O . ARG A 1 83 ? -11.107 -0.456 -31.328 1.00 85.19 83 ARG A O 1
ATOM 642 N N . GLU A 1 84 ? -9.955 -0.753 -29.426 1.00 82.88 84 GLU A N 1
ATOM 643 C CA . GLU A 1 84 ? -9.549 -2.132 -29.693 1.00 82.88 84 GLU A CA 1
ATOM 644 C C . GLU A 1 84 ? -10.634 -3.158 -29.395 1.00 82.88 84 GLU A C 1
ATOM 646 O O . GLU A 1 84 ? -10.670 -4.203 -30.036 1.00 82.88 84 GLU A O 1
ATOM 651 N N . SER A 1 85 ? -11.532 -2.873 -28.447 1.00 80.94 85 SER A N 1
ATOM 652 C CA . SER A 1 85 ? -12.633 -3.785 -28.125 1.00 80.94 85 SER A CA 1
ATOM 653 C C . SER A 1 85 ? -13.590 -3.989 -29.301 1.00 80.94 85 SER A C 1
ATOM 655 O O . SER A 1 85 ? -14.275 -5.006 -29.354 1.00 80.94 85 SER A O 1
ATOM 657 N N . GLY A 1 86 ? -13.680 -3.015 -30.218 1.00 73.44 86 GLY A N 1
ATOM 658 C CA . GLY A 1 86 ? -14.664 -3.006 -31.303 1.00 73.44 86 GLY A CA 1
ATOM 659 C C . GLY A 1 86 ? -16.118 -2.889 -30.825 1.00 73.44 86 GLY A C 1
ATOM 660 O O . GLY A 1 86 ? -17.040 -2.966 -31.635 1.00 73.44 86 GLY A O 1
ATOM 661 N N . LEU A 1 87 ? -16.344 -2.701 -29.520 1.00 81.00 87 LEU A N 1
ATOM 662 C CA . LEU A 1 87 ? -17.675 -2.658 -28.933 1.00 81.00 87 LEU A CA 1
ATOM 663 C C . LEU A 1 87 ? -18.287 -1.275 -29.104 1.00 81.00 87 LEU A C 1
ATOM 665 O O . LEU A 1 87 ? -17.700 -0.254 -28.743 1.00 81.00 87 LEU A O 1
ATOM 669 N N . SER A 1 88 ? -19.517 -1.244 -29.610 1.00 78.31 88 SER A N 1
ATOM 670 C CA . SER A 1 88 ? -20.249 0.002 -29.818 1.00 78.31 88 SER A CA 1
ATOM 671 C C . SER A 1 88 ? -20.769 0.610 -28.517 1.00 78.31 88 SER A C 1
ATOM 673 O O . SER A 1 88 ? -21.019 1.815 -28.483 1.00 78.31 88 SER A O 1
ATOM 675 N N . ASN A 1 89 ? -20.918 -0.201 -27.464 1.00 84.94 89 ASN A N 1
ATOM 676 C CA . ASN A 1 89 ? -21.637 0.164 -26.249 1.00 84.94 89 ASN A CA 1
ATOM 677 C C . ASN A 1 89 ? -20.707 0.127 -25.030 1.00 84.94 89 ASN A C 1
ATOM 679 O O . ASN A 1 89 ? -20.159 -0.916 -24.667 1.00 84.94 89 ASN A O 1
ATOM 683 N N . VAL A 1 90 ? -20.556 1.272 -24.364 1.00 86.06 90 VAL A N 1
ATOM 684 C CA . VAL A 1 90 ? -19.727 1.425 -23.163 1.00 86.06 90 VAL A CA 1
ATOM 685 C C . VAL A 1 90 ? -20.598 1.828 -21.980 1.00 86.06 90 VAL A C 1
ATOM 687 O O . VAL A 1 90 ? -21.325 2.819 -22.028 1.00 86.06 90 VAL A O 1
ATOM 690 N N . ILE A 1 91 ? -20.497 1.082 -20.885 1.00 85.69 91 ILE A N 1
ATOM 691 C CA . ILE A 1 91 ? -21.108 1.422 -19.604 1.00 85.69 91 ILE A CA 1
ATOM 692 C C . ILE A 1 91 ? -20.059 2.090 -18.722 1.00 85.69 91 ILE A C 1
ATOM 694 O O . ILE A 1 91 ? -19.081 1.462 -18.312 1.00 85.69 91 ILE A O 1
ATOM 698 N N . LEU A 1 92 ? -20.305 3.349 -18.372 1.00 85.56 92 LEU A N 1
ATOM 699 C CA . LEU A 1 92 ? -19.574 4.058 -17.330 1.00 85.56 92 LEU A CA 1
ATOM 700 C C . LEU A 1 92 ? -20.268 3.834 -15.987 1.00 85.56 92 LEU A C 1
ATOM 702 O O . LEU A 1 92 ? -21.382 4.308 -15.772 1.00 85.56 92 LEU A O 1
ATOM 706 N N . SER A 1 93 ? -19.603 3.126 -15.080 1.00 83.81 93 SER A N 1
ATOM 707 C CA . SER A 1 93 ? -19.986 2.993 -13.674 1.00 83.81 93 SER A CA 1
ATOM 708 C C . SER A 1 93 ? -19.046 3.833 -12.820 1.00 83.81 93 SER A C 1
ATOM 710 O O . SER A 1 93 ? -17.837 3.759 -12.995 1.00 83.81 93 SER A O 1
ATOM 712 N N . ALA A 1 94 ? -19.559 4.627 -11.887 1.00 76.88 94 ALA A N 1
ATOM 713 C CA . ALA A 1 94 ? -18.726 5.509 -11.072 1.00 76.88 94 ALA A CA 1
ATOM 714 C C . ALA A 1 94 ? -19.106 5.472 -9.592 1.00 76.88 94 ALA A C 1
ATOM 716 O O . ALA A 1 94 ? -20.279 5.309 -9.262 1.00 76.88 94 ALA A O 1
ATOM 717 N N . GLU A 1 95 ? -18.128 5.655 -8.702 1.00 67.44 95 GLU A N 1
ATOM 718 C CA . GLU A 1 95 ? -18.395 5.875 -7.277 1.00 67.44 95 GLU A CA 1
ATOM 719 C C . GLU A 1 95 ? -19.125 7.204 -7.048 1.00 67.44 95 GLU A C 1
ATOM 721 O O . GLU A 1 95 ? -18.951 8.172 -7.787 1.00 67.44 95 GLU A O 1
ATOM 726 N N . SER A 1 96 ? -19.945 7.261 -5.996 1.00 59.59 96 SER A N 1
ATOM 727 C CA . SER A 1 96 ? -20.910 8.346 -5.760 1.00 59.59 96 SER A CA 1
ATOM 728 C C . SER A 1 96 ? -20.293 9.728 -5.536 1.00 59.59 96 SER A C 1
ATOM 730 O O . SER A 1 96 ? -20.994 10.727 -5.637 1.00 59.59 96 SER A O 1
ATOM 732 N N . TYR A 1 97 ? -19.006 9.794 -5.198 1.00 63.28 97 TYR A N 1
ATOM 733 C CA . TYR A 1 97 ? -18.273 11.046 -4.993 1.00 63.28 97 TYR A CA 1
ATOM 734 C C . TYR A 1 97 ? -17.532 11.515 -6.258 1.00 63.28 97 TYR A C 1
ATOM 736 O O . TYR A 1 97 ? -16.876 12.555 -6.238 1.00 63.28 97 TYR A O 1
ATOM 744 N N . VAL A 1 98 ? -17.582 10.755 -7.358 1.00 67.38 98 VAL A N 1
ATOM 745 C CA . VAL A 1 98 ? -17.006 11.192 -8.632 1.00 67.38 98 VAL A CA 1
ATOM 746 C C . VAL A 1 98 ? -17.900 12.283 -9.212 1.00 67.38 98 VAL A C 1
ATOM 748 O O . VAL A 1 98 ? -19.078 12.056 -9.475 1.00 67.38 98 VAL A O 1
ATOM 751 N N . LEU A 1 99 ? -17.326 13.472 -9.418 1.00 70.06 99 LEU A N 1
ATOM 752 C CA . LEU A 1 99 ? -18.058 14.621 -9.945 1.00 70.06 99 LEU A CA 1
ATOM 753 C C . LEU A 1 99 ? -18.703 14.289 -11.303 1.00 70.06 99 LEU A C 1
ATOM 755 O O . LEU A 1 99 ? -17.987 13.813 -12.193 1.00 70.06 99 LEU A O 1
ATOM 759 N N . PRO A 1 100 ? -19.998 14.606 -11.507 1.00 69.31 100 PRO A N 1
ATOM 760 C CA . PRO A 1 100 ? -20.684 14.387 -12.779 1.00 69.31 100 PRO A CA 1
ATOM 761 C C . PRO A 1 100 ? -19.903 14.952 -13.968 1.00 69.31 100 PRO A C 1
ATOM 763 O O . PRO A 1 100 ? -19.604 14.212 -14.895 1.00 69.31 100 PRO A O 1
ATOM 766 N N . ALA A 1 101 ? -19.402 16.189 -13.873 1.00 71.69 101 ALA A N 1
ATOM 767 C CA . ALA A 1 101 ? -18.602 16.827 -14.924 1.00 71.69 101 ALA A CA 1
ATOM 768 C C . ALA A 1 101 ? -17.394 15.989 -15.400 1.00 71.69 101 ALA A C 1
ATOM 770 O O . ALA A 1 101 ? -17.054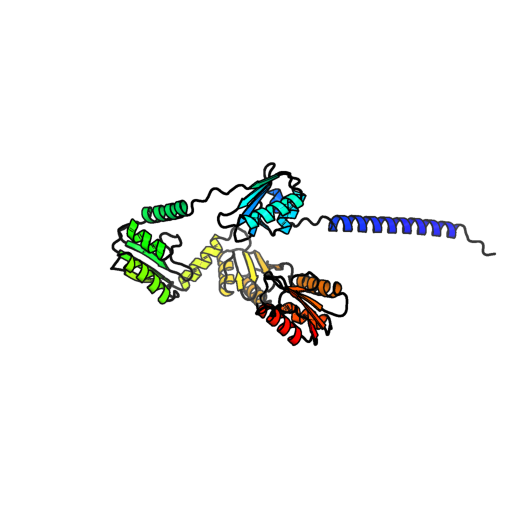 15.993 -16.583 1.00 71.69 101 ALA A O 1
ATOM 771 N N . LYS A 1 102 ? -16.759 15.218 -14.507 1.00 74.31 102 LYS A N 1
ATOM 772 C CA . LYS A 1 102 ? -15.636 14.333 -14.858 1.00 74.31 102 LYS A CA 1
ATOM 773 C C . LYS A 1 102 ? -16.103 13.110 -15.656 1.00 74.31 102 LYS A C 1
ATOM 775 O O . LYS A 1 102 ? -15.388 12.644 -16.543 1.00 74.31 102 LYS A O 1
ATOM 780 N N . LEU A 1 103 ? -17.300 12.604 -15.364 1.00 80.19 103 LEU A N 1
ATOM 781 C CA . LEU A 1 103 ? -17.938 11.520 -16.117 1.00 80.19 103 LEU A CA 1
ATOM 782 C C . LEU A 1 103 ? -18.419 12.000 -17.486 1.00 80.19 103 LEU A C 1
ATOM 784 O O . LEU A 1 103 ? -18.285 11.269 -18.463 1.00 80.19 103 LEU A O 1
ATOM 788 N N . ASP A 1 104 ? -18.909 13.234 -17.577 1.00 80.00 104 ASP A N 1
ATOM 789 C CA . ASP A 1 104 ? -19.291 13.886 -18.832 1.00 80.00 104 ASP A CA 1
ATOM 790 C C . ASP A 1 104 ? -18.094 14.036 -19.774 1.00 80.00 104 ASP A C 1
ATOM 792 O O . ASP A 1 104 ? -18.159 13.664 -20.952 1.00 80.00 104 ASP A O 1
ATOM 796 N N . GLN A 1 105 ? -16.969 14.516 -19.238 1.00 84.25 105 GLN A N 1
ATOM 797 C CA . GLN A 1 105 ? -15.717 14.642 -19.979 1.00 84.25 105 GLN A CA 1
ATOM 798 C C . GLN A 1 105 ? -15.210 13.281 -20.463 1.00 84.25 105 GLN A C 1
ATOM 800 O O . GLN A 1 105 ? -14.904 13.126 -21.647 1.00 84.25 105 GLN A O 1
ATOM 805 N N . LEU A 1 106 ? -15.171 12.280 -19.578 1.00 85.38 106 LEU A N 1
ATOM 806 C CA . LEU A 1 106 ? -14.738 10.931 -19.939 1.00 85.38 106 LEU A CA 1
ATOM 807 C C . LEU A 1 106 ? -15.670 10.299 -20.982 1.00 85.38 106 LEU A C 1
ATOM 809 O O . LEU A 1 106 ? -15.195 9.726 -21.956 1.00 85.38 106 LEU A O 1
ATOM 813 N N . GLY A 1 107 ? -16.986 10.447 -20.827 1.00 85.69 107 GLY A N 1
ATOM 814 C CA . GLY A 1 107 ? -17.962 9.944 -21.792 1.00 85.69 107 GLY A CA 1
ATOM 815 C C . GLY A 1 107 ? -17.814 10.594 -23.166 1.00 85.69 107 GLY A C 1
ATOM 816 O O . GLY A 1 107 ? -17.872 9.906 -24.181 1.00 85.69 107 GLY A O 1
ATOM 817 N N . THR A 1 108 ? -17.529 11.897 -23.213 1.00 86.69 108 THR A N 1
ATOM 818 C CA . THR A 1 108 ? -17.235 12.604 -24.469 1.00 86.69 108 THR A CA 1
ATOM 819 C C . THR A 1 108 ? -15.962 12.071 -25.127 1.00 86.69 108 THR A C 1
ATOM 821 O O . THR A 1 108 ? -15.937 11.859 -26.338 1.00 86.69 108 THR A O 1
ATOM 824 N N . GLN A 1 109 ? -14.914 11.806 -24.344 1.00 88.31 109 GLN A N 1
ATOM 825 C CA . GLN A 1 109 ? -13.672 11.218 -24.854 1.00 88.31 109 GLN A CA 1
ATOM 826 C C . GLN A 1 109 ? -13.879 9.789 -25.370 1.00 88.31 109 GLN A C 1
ATOM 828 O O . GLN A 1 109 ? -13.357 9.449 -26.426 1.00 88.31 109 GLN A O 1
ATOM 833 N N . ILE A 1 110 ? -14.683 8.980 -24.678 1.00 88.25 110 ILE A N 1
ATOM 834 C CA . ILE A 1 110 ? -15.015 7.607 -25.084 1.00 88.25 110 ILE A CA 1
ATOM 835 C C . ILE A 1 110 ? -15.823 7.591 -26.389 1.00 88.25 110 ILE A C 1
ATOM 837 O O . ILE A 1 110 ? -15.526 6.790 -27.273 1.00 88.25 110 ILE A O 1
ATOM 841 N N . ARG A 1 111 ? -16.776 8.518 -26.571 1.00 86.12 111 ARG A N 1
ATOM 842 C CA . ARG A 1 111 ? -17.480 8.678 -27.859 1.00 86.12 111 ARG A CA 1
ATOM 843 C C . ARG A 1 111 ? -16.522 9.057 -28.983 1.00 86.12 111 ARG A C 1
ATOM 845 O O . ARG A 1 111 ? -16.537 8.436 -30.038 1.00 86.12 111 ARG A O 1
ATOM 852 N N . LYS A 1 112 ? -15.625 10.020 -28.735 1.00 87.00 112 LYS A N 1
ATOM 853 C CA . LYS A 1 112 ? -14.569 10.397 -29.695 1.00 87.00 112 LYS A CA 1
ATOM 854 C C . LYS A 1 112 ? -13.611 9.244 -30.011 1.00 87.00 112 LYS A C 1
ATOM 856 O O . LYS A 1 112 ? -12.994 9.246 -31.070 1.00 87.00 112 LYS A O 1
ATOM 861 N N . ALA A 1 113 ? -13.473 8.275 -29.109 1.00 83.00 113 ALA A N 1
ATOM 862 C CA . ALA A 1 113 ? -12.664 7.080 -29.313 1.00 83.00 113 ALA A CA 1
ATOM 863 C C . ALA A 1 113 ? -13.383 5.965 -30.097 1.00 83.00 113 ALA A C 1
ATOM 865 O O . ALA A 1 113 ? -12.735 4.976 -30.416 1.00 83.00 113 ALA A O 1
ATOM 866 N N . GLY A 1 114 ? -14.667 6.123 -30.447 1.00 81.81 114 GLY A N 1
ATOM 867 C CA . GLY A 1 114 ? -15.389 5.203 -31.337 1.00 81.81 114 GLY A CA 1
ATOM 868 C C . GLY A 1 114 ? -16.602 4.499 -30.722 1.00 81.81 114 GLY A C 1
ATOM 869 O O . GLY A 1 114 ? -17.293 3.770 -31.431 1.00 81.81 114 GLY A O 1
ATOM 870 N N . ALA A 1 115 ? -16.909 4.723 -29.440 1.00 85.81 115 ALA A N 1
ATOM 871 C CA . ALA A 1 115 ? -18.138 4.199 -28.842 1.00 85.81 115 ALA A CA 1
ATOM 872 C C . ALA A 1 115 ? -19.372 4.926 -29.405 1.00 85.81 115 ALA A C 1
ATOM 874 O O . ALA A 1 115 ? -19.458 6.155 -29.331 1.00 85.81 115 ALA A O 1
ATOM 875 N N . LYS A 1 116 ? -20.348 4.171 -29.918 1.00 81.69 116 LYS A N 1
ATOM 876 C CA . LYS A 1 116 ? -21.622 4.710 -30.425 1.00 81.69 116 LYS A CA 1
ATOM 877 C C . LYS A 1 116 ? -22.556 5.083 -29.280 1.00 81.69 116 LYS A C 1
ATOM 879 O O . LYS A 1 116 ? -23.183 6.138 -29.308 1.00 81.69 116 LYS A O 1
ATOM 884 N N . GLU A 1 117 ? -22.595 4.248 -28.247 1.00 84.75 117 GLU A N 1
ATOM 885 C CA . GLU A 1 117 ? -23.434 4.441 -27.075 1.00 84.75 117 GLU A CA 1
ATOM 886 C C . GLU A 1 117 ? -22.580 4.463 -25.807 1.00 84.75 117 GLU A C 1
ATOM 888 O O . GLU A 1 117 ? -21.771 3.570 -25.550 1.00 84.75 117 GLU A O 1
ATOM 893 N N . VAL A 1 118 ? -22.764 5.503 -24.993 1.00 84.19 118 VAL A N 1
ATOM 894 C CA . VAL A 1 118 ? -22.128 5.611 -23.677 1.00 84.19 118 VAL A CA 1
ATOM 895 C C . VAL A 1 118 ? -23.222 5.770 -22.641 1.00 84.19 118 VAL A C 1
ATOM 897 O O . VAL A 1 118 ? -23.778 6.859 -22.480 1.00 84.19 118 VAL A O 1
ATOM 900 N N . THR A 1 119 ? -23.514 4.677 -21.943 1.00 82.50 119 THR A N 1
ATOM 901 C CA . THR A 1 119 ? -24.524 4.640 -20.889 1.00 82.50 119 THR A CA 1
ATOM 902 C C . THR A 1 119 ? -23.866 4.917 -19.549 1.00 82.50 119 THR A C 1
ATOM 904 O O . THR A 1 119 ? -22.866 4.296 -19.184 1.00 82.50 119 THR A O 1
ATOM 907 N N . ARG A 1 120 ? -24.440 5.838 -18.777 1.00 75.81 120 ARG A N 1
ATOM 908 C CA . ARG A 1 120 ? -24.062 6.010 -17.375 1.00 75.81 120 ARG A CA 1
ATOM 909 C C . ARG A 1 120 ? -24.868 5.023 -16.557 1.00 75.81 120 ARG A C 1
ATOM 911 O O . ARG A 1 120 ? -26.050 5.236 -16.315 1.00 75.81 120 ARG A O 1
ATOM 918 N N . ALA A 1 121 ? -24.223 3.954 -16.115 1.00 66.81 121 ALA A N 1
ATOM 919 C CA . ALA A 1 121 ? -24.758 3.209 -14.997 1.00 66.81 121 ALA A CA 1
ATOM 920 C C . ALA A 1 121 ? -24.461 4.044 -13.755 1.00 66.81 121 ALA A C 1
ATOM 922 O O . ALA A 1 121 ? -23.340 4.039 -13.240 1.00 66.81 121 ALA A O 1
ATOM 923 N N . THR A 1 122 ? -25.457 4.786 -13.276 1.00 54.94 122 THR A N 1
ATOM 924 C CA . THR A 1 122 ? -25.433 5.266 -11.899 1.00 54.94 122 THR A CA 1
ATOM 925 C C . THR A 1 122 ? -25.247 4.018 -11.053 1.00 54.94 122 THR A C 1
ATOM 927 O O . THR A 1 122 ? -26.136 3.168 -10.981 1.00 54.94 122 THR A O 1
ATOM 930 N N . VAL A 1 123 ? -24.065 3.854 -10.456 1.00 49.91 123 VAL A N 1
ATOM 931 C CA . VAL A 1 123 ? -23.925 2.910 -9.354 1.00 49.91 123 VAL A CA 1
ATOM 932 C C . VAL A 1 123 ? -24.971 3.405 -8.372 1.00 49.91 123 VAL A C 1
ATOM 934 O O . VAL A 1 123 ? -24.844 4.532 -7.882 1.00 49.91 123 VAL A O 1
ATOM 937 N N . LYS A 1 124 ? -26.063 2.632 -8.196 1.00 43.97 124 LYS A N 1
ATOM 938 C CA . LYS A 1 124 ? -27.053 2.851 -7.131 1.00 43.97 124 LYS A CA 1
ATOM 939 C C . LYS A 1 124 ? -26.238 3.325 -5.952 1.00 43.97 124 LYS A C 1
ATOM 941 O O . LYS A 1 124 ? -25.265 2.627 -5.657 1.00 43.97 124 LYS A O 1
ATOM 946 N N . LYS A 1 125 ? -26.563 4.492 -5.367 1.00 44.44 125 LYS A N 1
ATOM 947 C CA . LYS A 1 125 ? -25.977 4.929 -4.094 1.00 44.44 125 LYS A CA 1
ATOM 948 C C . LYS A 1 125 ? -25.768 3.646 -3.300 1.00 44.44 125 LYS A C 1
ATOM 950 O O . LYS A 1 125 ? -26.747 3.014 -2.912 1.00 44.44 125 LYS A O 1
ATOM 955 N N . ARG A 1 126 ? -24.517 3.185 -3.157 1.00 46.09 126 ARG A N 1
ATOM 956 C CA . ARG A 1 126 ? -24.202 2.329 -2.024 1.00 46.09 126 ARG A CA 1
ATOM 957 C C . ARG A 1 126 ? -24.619 3.246 -0.915 1.00 46.09 126 ARG A C 1
ATOM 959 O O . ARG A 1 126 ? -24.020 4.317 -0.798 1.00 46.09 126 ARG A O 1
ATOM 966 N N . ASP A 1 127 ? -25.762 2.963 -0.303 1.00 50.72 127 ASP A N 1
ATOM 967 C CA . ASP A 1 127 ? -26.301 3.810 0.735 1.00 50.72 127 ASP A CA 1
ATOM 968 C C . ASP A 1 127 ? -25.240 3.761 1.813 1.00 50.72 127 ASP A C 1
ATOM 970 O O . ASP A 1 127 ? -25.195 2.851 2.622 1.00 50.72 127 ASP A O 1
ATOM 974 N N . TYR A 1 128 ? -24.295 4.690 1.760 1.00 47.00 128 TYR A N 1
ATOM 975 C CA . TYR A 1 128 ? -23.144 4.709 2.640 1.00 47.00 128 TYR A CA 1
ATOM 976 C C . TYR A 1 128 ? -23.637 4.826 4.079 1.00 47.00 128 TYR A C 1
ATOM 978 O O . TYR A 1 128 ? -23.028 4.293 4.998 1.00 47.00 128 TYR A O 1
ATOM 986 N N . LYS A 1 129 ? -24.815 5.442 4.245 1.00 54.84 129 LYS A N 1
ATOM 987 C CA . LYS A 1 129 ? -25.629 5.386 5.449 1.00 54.84 129 LYS A CA 1
ATOM 988 C C . LYS A 1 129 ? -26.055 3.953 5.794 1.00 54.84 129 LYS A C 1
ATOM 990 O O . LYS A 1 129 ? -25.740 3.534 6.894 1.00 54.84 129 LYS A O 1
ATOM 995 N N . ALA A 1 130 ? -26.665 3.192 4.884 1.00 58.03 130 ALA A N 1
ATOM 996 C CA . ALA A 1 130 ? -27.052 1.796 5.114 1.00 58.03 130 ALA A CA 1
ATOM 997 C C . ALA A 1 130 ? -25.858 0.842 5.305 1.00 58.03 130 ALA A C 1
ATOM 999 O O . ALA A 1 130 ? -25.956 -0.073 6.108 1.00 58.03 130 ALA A O 1
ATOM 1000 N N . GLU A 1 131 ? -24.717 1.040 4.638 1.00 60.25 131 GLU A N 1
ATOM 1001 C CA . GLU A 1 131 ? -23.499 0.245 4.854 1.00 60.25 131 GLU A CA 1
ATOM 1002 C C . GLU A 1 131 ? -22.823 0.596 6.180 1.00 60.25 131 GLU A C 1
ATOM 1004 O O . GLU A 1 131 ? -22.395 -0.305 6.902 1.00 60.25 131 GLU A O 1
ATOM 1009 N N . LYS A 1 132 ? -22.753 1.886 6.541 1.00 63.84 132 LYS A N 1
ATOM 1010 C CA . LYS A 1 132 ? -22.329 2.310 7.883 1.00 63.84 132 LYS A CA 1
ATOM 1011 C C . LYS A 1 132 ? -23.261 1.745 8.936 1.00 63.84 132 LYS A C 1
ATOM 1013 O O . LYS A 1 132 ? -22.794 1.205 9.925 1.00 63.84 132 LYS A O 1
ATOM 1018 N N . GLU A 1 133 ? -24.561 1.820 8.715 1.00 67.62 133 GLU A N 1
ATOM 1019 C CA . GLU A 1 133 ? -25.563 1.298 9.631 1.00 67.62 133 GLU A CA 1
ATOM 1020 C C . GLU A 1 133 ? -25.501 -0.229 9.715 1.00 67.62 133 GLU A C 1
ATOM 1022 O O . GLU A 1 133 ? -25.540 -0.772 10.809 1.00 67.62 133 GLU A O 1
ATOM 1027 N N . ALA A 1 134 ? -25.271 -0.938 8.609 1.00 69.31 134 ALA A N 1
ATOM 1028 C CA . ALA A 1 134 ? -25.031 -2.378 8.602 1.00 69.31 134 ALA A CA 1
ATOM 1029 C C . ALA A 1 134 ? -23.726 -2.740 9.325 1.00 69.31 134 ALA A C 1
ATOM 1031 O O . ALA A 1 134 ? -23.694 -3.709 10.078 1.00 69.31 134 ALA A O 1
ATOM 1032 N N . LYS A 1 135 ? -22.657 -1.951 9.150 1.00 73.62 135 LYS A N 1
ATOM 1033 C CA . LYS A 1 135 ? -21.401 -2.088 9.903 1.00 73.62 135 LYS A CA 1
ATOM 1034 C C . LYS A 1 135 ? -21.645 -1.877 11.399 1.00 73.62 135 LYS A C 1
ATOM 1036 O O . LYS A 1 135 ? -21.162 -2.683 12.185 1.00 73.62 135 LYS A O 1
ATOM 1041 N N . MET A 1 136 ? -22.403 -0.851 11.787 1.00 74.56 136 MET A N 1
ATOM 1042 C CA . MET A 1 136 ? -22.748 -0.564 13.184 1.00 74.56 136 MET A CA 1
ATOM 1043 C C . MET A 1 136 ? -23.621 -1.666 13.784 1.00 74.56 136 MET A C 1
ATOM 1045 O O . MET A 1 136 ? -23.246 -2.233 14.803 1.00 74.56 136 MET A O 1
ATOM 1049 N N . ARG A 1 137 ? -24.695 -2.078 13.100 1.00 74.88 137 ARG A N 1
ATOM 1050 C CA . ARG A 1 137 ? -25.538 -3.219 13.495 1.00 74.88 137 ARG A CA 1
ATOM 1051 C C . ARG A 1 137 ? -24.716 -4.493 13.651 1.00 74.88 137 ARG A C 1
ATOM 1053 O O . ARG A 1 137 ? -24.885 -5.216 14.625 1.00 74.88 137 ARG A O 1
ATOM 1060 N N . LEU A 1 138 ? -23.782 -4.754 12.734 1.00 75.94 138 LEU A N 1
ATOM 1061 C CA . LEU A 1 138 ? -22.885 -5.902 12.830 1.00 75.94 138 LEU A CA 1
ATOM 1062 C C . LEU A 1 138 ? -21.969 -5.798 14.056 1.00 75.94 138 LEU A C 1
ATOM 1064 O O . LEU A 1 138 ? -21.776 -6.791 14.753 1.00 75.94 138 LEU A O 1
ATOM 1068 N N . LEU A 1 139 ? -21.405 -4.620 14.325 1.00 78.69 139 LEU A N 1
ATOM 1069 C CA . LEU A 1 139 ? -20.555 -4.391 15.490 1.00 78.69 139 LEU A CA 1
ATOM 1070 C C . LEU A 1 139 ? -21.324 -4.578 16.799 1.00 78.69 139 LEU A C 1
ATOM 1072 O O . LEU A 1 139 ? -20.823 -5.290 17.665 1.00 78.69 139 LEU A O 1
ATOM 1076 N N . VAL A 1 140 ? -22.535 -4.023 16.896 1.00 75.56 140 VAL A N 1
ATOM 1077 C CA . VAL A 1 140 ? -23.447 -4.191 18.037 1.00 75.56 140 VAL A CA 1
ATOM 1078 C C . VAL A 1 140 ? -23.836 -5.662 18.200 1.00 75.56 140 VAL A C 1
ATOM 1080 O O . VAL A 1 140 ? -23.658 -6.218 19.272 1.00 75.56 140 VAL A O 1
ATOM 1083 N N . SER A 1 141 ? -24.240 -6.354 17.129 1.00 72.56 141 SER A N 1
ATOM 1084 C CA . SER A 1 141 ? -24.628 -7.779 17.192 1.00 72.56 141 SER A CA 1
ATOM 1085 C C . SER A 1 141 ? -23.497 -8.726 17.617 1.00 72.56 141 SER A C 1
ATOM 1087 O O . SER A 1 141 ? -23.745 -9.844 18.059 1.00 72.56 141 SER A O 1
ATOM 1089 N N . ARG A 1 142 ? -22.239 -8.305 17.439 1.00 71.44 142 ARG A N 1
ATOM 1090 C CA . ARG A 1 142 ? -21.044 -9.092 17.773 1.00 71.44 142 ARG A CA 1
ATOM 1091 C C . ARG A 1 142 ? -20.410 -8.678 19.094 1.00 71.44 142 ARG A C 1
ATOM 1093 O O . ARG A 1 142 ? -19.440 -9.314 19.505 1.00 71.44 142 ARG A O 1
ATOM 1100 N N . GLN A 1 143 ? -20.911 -7.626 19.737 1.00 71.00 143 GLN A N 1
ATOM 1101 C CA . GLN A 1 143 ? -20.563 -7.319 21.117 1.00 71.00 143 GLN A CA 1
ATOM 1102 C C . GLN A 1 143 ? -21.086 -8.458 21.984 1.00 71.00 143 GLN A C 1
ATOM 1104 O O . GLN A 1 143 ? -22.287 -8.685 22.091 1.00 71.00 143 GLN A O 1
ATOM 1109 N N . LYS A 1 144 ? -20.155 -9.219 22.548 1.00 63.38 144 LYS A N 1
ATOM 1110 C CA . LYS A 1 144 ? -20.444 -10.188 23.594 1.00 63.38 144 LYS A CA 1
ATOM 1111 C C . LYS A 1 144 ? -19.918 -9.558 24.876 1.00 63.38 144 LYS A C 1
ATOM 1113 O O . LYS A 1 144 ? -18.729 -9.234 24.912 1.00 63.38 144 LYS A O 1
ATOM 1118 N N . ASN A 1 145 ? -20.784 -9.427 25.881 1.00 66.62 145 ASN A N 1
ATOM 1119 C CA . ASN A 1 145 ? -20.542 -8.844 27.211 1.00 66.62 145 ASN A CA 1
ATOM 1120 C C . ASN A 1 145 ? -20.766 -7.324 27.311 1.00 66.62 145 ASN A C 1
ATOM 1122 O O . ASN A 1 145 ? -20.664 -6.598 26.327 1.00 66.62 145 ASN A O 1
ATOM 1126 N N . ASP A 1 146 ? -20.968 -6.852 28.544 1.00 75.75 146 ASP A N 1
ATOM 1127 C CA . ASP A 1 146 ? -21.227 -5.445 28.908 1.00 75.75 146 ASP A CA 1
ATOM 1128 C C . ASP A 1 146 ? -19.979 -4.536 28.842 1.00 75.75 146 ASP A C 1
ATOM 1130 O O . ASP A 1 146 ? -19.916 -3.484 29.488 1.00 75.75 146 ASP A O 1
ATOM 1134 N N . GLN A 1 147 ? -18.953 -4.945 28.089 1.00 84.06 147 GLN A N 1
ATOM 1135 C CA . GLN A 1 147 ? -17.675 -4.247 27.992 1.00 84.06 147 GLN A CA 1
ATOM 1136 C C . GLN A 1 147 ? -17.270 -4.012 26.536 1.00 84.06 147 GLN A C 1
ATOM 1138 O O . GLN A 1 147 ? -16.973 -4.947 25.788 1.00 84.06 147 GLN A O 1
ATOM 1143 N N . LEU A 1 148 ? -17.139 -2.738 26.167 1.00 86.50 148 LEU A N 1
ATOM 1144 C CA . LEU A 1 148 ? -16.599 -2.321 24.882 1.00 86.50 148 LEU A CA 1
ATOM 1145 C C . LEU A 1 148 ? -15.094 -2.601 24.813 1.00 86.50 148 LEU A C 1
ATOM 1147 O O . LEU A 1 148 ? -14.328 -1.973 25.532 1.00 86.50 148 LEU A O 1
ATOM 1151 N N . LYS A 1 149 ? -14.639 -3.461 23.899 1.00 89.25 149 LYS A N 1
ATOM 1152 C CA . LYS A 1 149 ? -13.200 -3.678 23.661 1.00 89.25 149 LYS A CA 1
ATOM 1153 C C . LYS A 1 149 ? -12.726 -2.926 22.423 1.00 89.25 149 LYS A C 1
ATOM 1155 O O . LYS A 1 149 ? -13.066 -3.299 21.298 1.00 89.25 149 LYS A O 1
ATOM 1160 N N . VAL A 1 150 ? -11.915 -1.892 22.632 1.00 88.38 150 VAL A N 1
ATOM 1161 C CA . VAL A 1 150 ? -11.273 -1.106 21.573 1.00 88.38 150 VAL A CA 1
ATOM 1162 C C . VAL A 1 150 ? -9.806 -1.494 21.480 1.00 88.38 150 VAL A C 1
ATOM 1164 O O . VAL A 1 150 ? -9.080 -1.481 22.469 1.00 88.38 150 VAL A O 1
ATOM 1167 N N . TYR A 1 151 ? -9.359 -1.821 20.275 1.00 89.69 151 TYR A N 1
ATOM 1168 C CA . TYR A 1 151 ? -7.964 -2.105 19.978 1.00 89.69 151 TYR A CA 1
ATOM 1169 C C . TYR A 1 151 ? -7.333 -0.957 19.191 1.00 89.69 151 TYR A C 1
ATOM 1171 O O . TYR A 1 151 ? -7.842 -0.579 18.139 1.00 89.69 151 TYR A O 1
ATOM 1179 N N . LEU A 1 152 ? -6.207 -0.431 19.664 1.00 85.12 152 LEU A N 1
ATOM 1180 C CA . LEU A 1 152 ? -5.460 0.657 19.042 1.00 85.12 152 LEU A CA 1
ATOM 1181 C C . LEU A 1 152 ? -4.089 0.181 18.568 1.00 85.12 152 LEU A C 1
ATOM 1183 O O . LEU A 1 152 ? -3.323 -0.429 19.313 1.00 85.12 152 LEU A O 1
ATOM 1187 N N . ASN A 1 153 ? -3.750 0.538 17.332 1.00 82.44 153 ASN A N 1
ATOM 1188 C CA . ASN A 1 153 ? -2.392 0.432 16.810 1.00 82.44 153 ASN A CA 1
ATOM 1189 C C . ASN A 1 153 ? -1.978 1.728 16.102 1.00 82.44 153 ASN A C 1
ATOM 1191 O O . ASN A 1 153 ? -2.737 2.695 16.040 1.00 82.44 153 ASN A O 1
ATOM 1195 N N . GLY A 1 154 ? -0.773 1.751 15.525 1.00 70.50 154 GLY A N 1
ATOM 1196 C CA . GLY A 1 154 ? -0.256 2.934 14.825 1.00 70.50 154 GLY A CA 1
ATOM 1197 C C . GLY A 1 154 ? -1.111 3.396 13.636 1.00 70.50 154 GLY A C 1
ATOM 1198 O O . GLY A 1 154 ? -0.996 4.537 13.201 1.00 70.50 154 GLY A O 1
ATOM 1199 N N . ARG A 1 155 ? -2.011 2.552 13.115 1.00 72.81 155 ARG A N 1
ATOM 1200 C CA . ARG A 1 155 ? -2.861 2.879 11.963 1.00 72.81 155 ARG A CA 1
ATOM 1201 C C . ARG A 1 155 ? -4.225 3.411 12.373 1.00 72.81 155 ARG A C 1
ATOM 1203 O O . ARG A 1 155 ? -4.615 4.467 11.884 1.00 72.81 155 ARG A O 1
ATOM 1210 N N . ALA A 1 156 ? -4.955 2.703 13.232 1.00 81.50 156 ALA A N 1
ATOM 1211 C CA . ALA A 1 156 ? -6.342 3.040 13.553 1.00 81.50 156 ALA A CA 1
ATOM 1212 C C . ALA A 1 156 ? -6.836 2.406 14.863 1.00 81.50 156 ALA A C 1
ATOM 1214 O O . ALA A 1 156 ? -6.125 1.614 15.486 1.00 81.50 156 ALA A O 1
ATOM 1215 N N . ALA A 1 157 ? -8.071 2.749 15.235 1.00 81.94 157 ALA A N 1
ATOM 1216 C CA . ALA A 1 157 ? -8.858 2.048 16.239 1.00 81.94 157 ALA A CA 1
ATOM 1217 C C . ALA A 1 157 ? -9.692 0.939 15.592 1.00 81.94 157 ALA A C 1
ATOM 1219 O O . ALA A 1 157 ? -10.169 1.083 14.463 1.00 81.94 157 ALA A O 1
ATOM 1220 N N . TYR A 1 158 ? -9.864 -0.171 16.304 1.00 86.19 158 TYR A N 1
ATOM 1221 C CA . TYR A 1 158 ? -10.597 -1.338 15.835 1.00 86.19 158 TYR A CA 1
ATOM 1222 C C . TYR A 1 158 ? -11.523 -1.881 16.919 1.00 86.19 158 TYR A C 1
ATOM 1224 O O . TYR A 1 158 ? -11.130 -2.002 18.076 1.00 86.19 158 TYR A O 1
ATOM 1232 N N . ILE A 1 159 ? -12.722 -2.293 16.516 1.00 85.38 159 ILE A N 1
ATOM 1233 C CA . ILE A 1 159 ? -13.662 -3.070 17.335 1.00 85.38 159 ILE A CA 1
ATOM 1234 C C . ILE A 1 159 ? -14.046 -4.301 16.517 1.00 85.38 159 ILE A C 1
ATOM 1236 O O . ILE A 1 159 ? -14.375 -4.180 15.336 1.00 85.38 159 ILE A O 1
ATOM 1240 N N . ASN A 1 160 ? -13.968 -5.497 17.108 1.00 80.44 160 ASN A N 1
ATOM 1241 C CA . ASN A 1 160 ? -14.313 -6.764 16.442 1.00 80.44 160 ASN A CA 1
ATOM 1242 C C . ASN A 1 160 ? -13.669 -6.927 15.041 1.00 80.44 160 ASN A C 1
ATOM 1244 O O . ASN A 1 160 ? -14.292 -7.418 14.097 1.00 80.44 160 ASN A O 1
ATOM 1248 N N . GLY A 1 161 ? -12.419 -6.464 14.890 1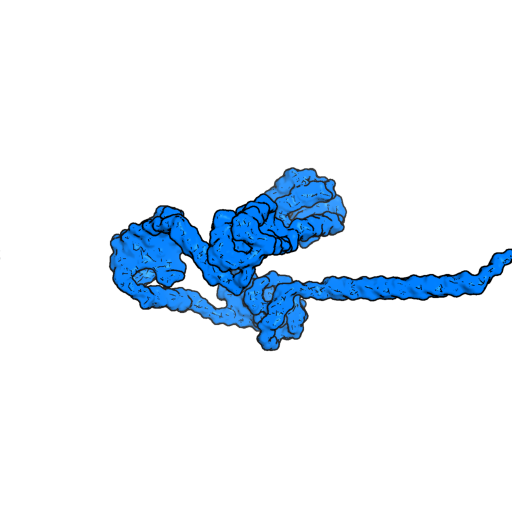.00 73.50 161 GLY A N 1
ATOM 1249 C CA . GLY A 1 161 ? -11.648 -6.536 13.642 1.00 73.50 161 GLY A CA 1
ATOM 1250 C C . GLY A 1 161 ? -12.034 -5.518 12.559 1.00 73.50 161 GLY A C 1
ATOM 1251 O O . GLY A 1 161 ? -11.504 -5.585 11.450 1.00 73.50 161 GLY A O 1
ATOM 1252 N N . LYS A 1 162 ? -12.938 -4.571 12.839 1.00 76.94 162 LYS A N 1
ATOM 1253 C CA . LYS A 1 162 ? -13.301 -3.482 11.920 1.00 76.94 162 LYS A CA 1
ATOM 1254 C C . LYS A 1 162 ? -12.704 -2.167 12.389 1.00 76.94 162 LYS A C 1
ATOM 1256 O O . LYS A 1 162 ? -12.780 -1.849 13.569 1.00 76.94 162 LYS A O 1
ATOM 1261 N N . THR A 1 163 ? -12.166 -1.399 11.448 1.00 82.81 163 THR A N 1
ATOM 1262 C CA . THR A 1 163 ? -11.686 -0.039 11.701 1.00 82.81 163 THR A CA 1
ATOM 1263 C C . THR A 1 163 ? -12.840 0.863 12.119 1.00 82.81 163 THR A C 1
ATOM 1265 O O . THR A 1 163 ? -13.884 0.843 11.460 1.00 82.81 163 THR A O 1
ATOM 1268 N N . VAL A 1 164 ? -12.647 1.654 13.170 1.00 82.69 164 VAL A N 1
ATOM 1269 C CA . VAL A 1 164 ? -13.641 2.592 13.705 1.00 82.69 164 VAL A CA 1
ATOM 1270 C C . VAL A 1 164 ? -13.038 3.976 13.959 1.00 82.69 164 VAL A C 1
ATOM 1272 O O . VAL A 1 164 ? -11.852 4.079 14.276 1.00 82.69 164 VAL A O 1
ATOM 1275 N N . SER A 1 165 ? -13.837 5.032 13.800 1.00 83.88 165 SER A N 1
ATOM 1276 C CA . SER A 1 165 ? -13.496 6.397 14.239 1.00 83.88 165 SER A CA 1
ATOM 1277 C C . SER A 1 165 ? -13.987 6.685 15.664 1.00 83.88 165 SER A C 1
ATOM 1279 O O . SER A 1 165 ? -14.815 5.945 16.194 1.00 83.88 165 SER A O 1
ATOM 1281 N N . ALA A 1 166 ? -13.520 7.784 16.269 1.00 81.56 166 ALA A N 1
ATOM 1282 C CA . ALA A 1 166 ? -14.014 8.268 17.563 1.00 81.56 166 ALA A CA 1
ATOM 1283 C C . ALA A 1 166 ? -15.543 8.481 17.564 1.00 81.56 166 ALA A C 1
ATOM 1285 O O . ALA A 1 166 ? -16.234 8.015 18.469 1.00 81.56 166 ALA A O 1
ATOM 1286 N N . ASP A 1 167 ? -16.092 9.076 16.499 1.00 81.81 167 ASP A N 1
ATOM 1287 C CA . ASP A 1 167 ? -17.542 9.267 16.350 1.00 81.81 167 ASP A CA 1
ATOM 1288 C C . ASP A 1 167 ? -18.308 7.940 16.249 1.00 81.81 167 ASP A C 1
ATOM 1290 O O . ASP A 1 167 ? -19.391 7.787 16.817 1.00 81.81 167 ASP A O 1
ATOM 1294 N N . GLU A 1 168 ? -17.753 6.956 15.528 1.00 83.81 168 GLU A N 1
ATOM 1295 C CA . GLU A 1 168 ? -18.348 5.620 15.421 1.00 83.81 168 GLU A CA 1
ATOM 1296 C C . GLU A 1 168 ? -18.327 4.897 16.776 1.00 83.81 168 GLU A C 1
ATOM 1298 O O . GLU A 1 168 ? -19.290 4.209 17.108 1.00 83.81 168 GLU A O 1
ATOM 1303 N N . ILE A 1 169 ? -17.279 5.089 17.584 1.00 86.25 169 ILE A N 1
ATOM 1304 C CA . ILE A 1 169 ? -17.198 4.567 18.956 1.00 86.25 169 ILE A CA 1
ATOM 1305 C C . ILE A 1 169 ? -18.288 5.194 19.829 1.00 86.25 169 ILE A C 1
ATOM 1307 O O . ILE A 1 169 ? -19.039 4.466 20.479 1.00 86.25 169 ILE A O 1
ATOM 1311 N N . ALA A 1 170 ? -18.422 6.522 19.804 1.00 86.06 170 ALA A N 1
ATOM 1312 C CA . ALA A 1 170 ? -19.423 7.224 20.600 1.00 86.06 170 ALA A CA 1
ATOM 1313 C C . ALA A 1 170 ? -20.852 6.800 20.232 1.00 86.06 170 ALA A C 1
ATOM 1315 O O . ALA A 1 170 ? -21.697 6.588 21.103 1.00 86.06 170 ALA A O 1
ATOM 1316 N N . ARG A 1 171 ? -21.118 6.625 18.934 1.00 84.56 171 ARG A N 1
ATOM 1317 C CA . ARG A 1 171 ? -22.401 6.113 18.449 1.00 84.56 171 ARG A CA 1
ATOM 1318 C C . ARG A 1 171 ? -22.655 4.679 18.906 1.00 84.56 171 ARG A C 1
ATOM 1320 O O . ARG A 1 171 ? -23.770 4.381 19.320 1.00 84.56 171 ARG A O 1
ATOM 1327 N N . LEU A 1 172 ? -21.639 3.816 18.858 1.00 85.06 172 LEU A N 1
ATOM 1328 C CA . LEU A 1 172 ? -21.766 2.433 19.306 1.00 85.06 172 LEU A CA 1
ATOM 1329 C C . LEU A 1 172 ? -22.171 2.382 20.778 1.00 85.06 172 LEU A C 1
ATOM 1331 O O . LEU A 1 172 ? -23.155 1.734 21.090 1.00 85.06 172 LEU A O 1
ATOM 1335 N N . ILE A 1 173 ? -21.489 3.133 21.646 1.00 86.12 173 ILE A N 1
ATOM 1336 C CA . ILE A 1 173 ? -21.780 3.189 23.088 1.00 86.12 173 ILE A CA 1
ATOM 1337 C C . ILE A 1 173 ? -23.238 3.582 23.352 1.00 86.12 173 ILE A C 1
ATOM 1339 O O . ILE A 1 173 ? -23.914 2.914 24.135 1.00 86.12 173 ILE A O 1
ATOM 1343 N N . LYS A 1 174 ? -23.740 4.608 22.649 1.00 82.75 174 LYS A N 1
ATOM 1344 C CA . LYS A 1 174 ? -25.140 5.047 22.754 1.00 82.75 174 LYS A CA 1
ATOM 1345 C C . LYS A 1 174 ? -26.134 3.973 22.305 1.00 82.75 174 LYS A C 1
ATOM 1347 O O . LYS A 1 174 ? -27.180 3.825 22.926 1.00 82.75 174 LYS A O 1
ATOM 1352 N N . GLU A 1 175 ? -25.821 3.236 21.239 1.00 82.31 175 GLU A N 1
ATOM 1353 C CA . GLU A 1 175 ? -26.695 2.191 20.685 1.00 82.31 175 GLU A CA 1
ATOM 1354 C C . GLU A 1 175 ? -26.638 0.873 21.479 1.00 82.31 175 GLU A C 1
ATOM 1356 O O . GLU A 1 175 ? -27.607 0.119 21.464 1.00 82.31 175 GLU A O 1
ATOM 1361 N N . SER A 1 176 ? -25.535 0.584 22.180 1.00 76.38 176 SER A N 1
ATOM 1362 C CA . SER A 1 176 ? -25.329 -0.687 22.889 1.00 76.38 176 SER A CA 1
ATOM 1363 C C . SER A 1 176 ? -25.450 -0.614 24.418 1.00 76.38 176 SER A C 1
ATOM 1365 O O . SER A 1 176 ? -25.254 -1.637 25.062 1.00 76.38 176 SER A O 1
ATOM 1367 N N . GLN A 1 177 ? -25.746 0.556 25.004 1.00 75.00 177 GLN A N 1
ATOM 1368 C CA . GLN A 1 177 ? -25.922 0.763 26.460 1.00 75.00 177 GLN A CA 1
ATOM 1369 C C . GLN A 1 177 ? -24.788 0.185 27.335 1.00 75.00 177 GLN A C 1
ATOM 1371 O O . GLN A 1 177 ? -25.003 -0.258 28.464 1.00 75.00 177 GLN A O 1
ATOM 1376 N N . LEU A 1 178 ? -23.562 0.170 26.811 1.00 81.69 178 LEU A N 1
ATOM 1377 C CA . LEU A 1 178 ? -22.416 -0.415 27.506 1.00 81.69 178 LEU A CA 1
ATOM 1378 C C . LEU A 1 178 ? -22.009 0.477 28.679 1.00 81.69 178 LEU A C 1
ATOM 1380 O O . LEU A 1 178 ? -21.999 1.698 28.552 1.00 81.69 178 LEU A O 1
ATOM 1384 N N . LYS A 1 179 ? -21.637 -0.142 29.803 1.00 82.25 179 LYS A N 1
ATOM 1385 C CA . LYS A 1 179 ? -21.239 0.572 31.031 1.00 82.25 179 LYS A CA 1
ATOM 1386 C C . LYS A 1 179 ? -19.729 0.618 31.246 1.00 82.25 179 LYS A C 1
ATOM 1388 O O . LYS A 1 179 ? -19.246 1.460 31.993 1.00 82.25 179 LYS A O 1
ATOM 1393 N N . ASN A 1 180 ? -18.990 -0.273 30.586 1.00 86.56 180 ASN A N 1
ATOM 1394 C CA . ASN A 1 180 ? -17.546 -0.418 30.740 1.00 86.56 180 ASN A CA 1
ATOM 1395 C C . ASN A 1 180 ? -16.849 -0.415 29.379 1.00 86.56 180 ASN A C 1
ATOM 1397 O O . ASN A 1 180 ? -17.388 -0.919 28.390 1.00 86.56 180 ASN A O 1
ATOM 1401 N N . ALA A 1 181 ? -15.613 0.079 29.335 1.00 89.50 181 ALA A N 1
ATOM 1402 C CA . ALA A 1 181 ? -14.760 -0.018 28.157 1.00 89.50 181 ALA A CA 1
ATOM 1403 C C . ALA A 1 181 ? -13.339 -0.463 28.516 1.00 89.50 181 ALA A C 1
ATOM 1405 O O . ALA A 1 181 ? -12.807 -0.142 29.574 1.00 89.50 181 ALA A O 1
ATOM 1406 N N . GLU A 1 182 ? -12.710 -1.190 27.602 1.00 90.19 182 GLU A N 1
ATOM 1407 C CA . GLU A 1 182 ? -11.310 -1.583 27.641 1.00 90.19 182 GLU A CA 1
ATOM 1408 C C . GLU A 1 182 ? -10.622 -1.076 26.371 1.00 90.19 182 GLU A C 1
ATOM 1410 O O . GLU A 1 182 ? -10.956 -1.487 25.257 1.00 90.19 182 GLU A O 1
ATOM 1415 N N . VAL A 1 183 ? -9.640 -0.195 26.539 1.00 90.94 183 VAL A N 1
ATOM 1416 C CA . VAL A 1 183 ? -8.780 0.301 25.468 1.00 90.94 183 VAL A CA 1
ATOM 1417 C C . VAL A 1 183 ? -7.451 -0.437 25.541 1.00 90.94 183 VAL A C 1
ATOM 1419 O O . VAL A 1 183 ? -6.607 -0.182 26.401 1.00 90.94 183 VAL A O 1
ATOM 1422 N N . ARG A 1 184 ? -7.252 -1.362 24.606 1.00 90.12 184 ARG A N 1
ATOM 1423 C CA . ARG A 1 184 ? -5.997 -2.088 24.425 1.00 90.12 184 ARG A CA 1
ATOM 1424 C C . ARG A 1 184 ? -5.167 -1.405 23.353 1.00 90.12 184 ARG A C 1
ATOM 1426 O O . ARG A 1 184 ? -5.640 -1.274 22.230 1.00 90.12 184 ARG A O 1
ATOM 1433 N N . PHE A 1 185 ? -3.934 -1.017 23.646 1.00 87.31 185 PHE A N 1
ATOM 1434 C CA . PHE A 1 185 ? -3.087 -0.301 22.688 1.00 87.31 185 PHE A CA 1
ATOM 1435 C C . PHE A 1 185 ? -1.706 -0.935 22.558 1.00 87.31 185 PHE A C 1
ATOM 1437 O O . PHE A 1 185 ? -1.151 -1.437 23.531 1.00 87.31 185 PHE A O 1
ATOM 1444 N N . GLU A 1 186 ? -1.142 -0.934 21.350 1.00 82.06 186 GLU A N 1
ATOM 1445 C CA . GLU A 1 186 ? 0.251 -1.351 21.154 1.00 82.06 186 GLU A CA 1
ATOM 1446 C C . GLU A 1 186 ? 1.212 -0.348 21.816 1.00 82.06 186 GLU A C 1
ATOM 1448 O O . GLU A 1 186 ? 0.950 0.853 21.843 1.00 82.06 186 GLU A O 1
ATOM 1453 N N . SER A 1 187 ? 2.343 -0.827 22.344 1.00 77.69 187 SER A N 1
ATOM 1454 C CA . SER A 1 187 ? 3.268 -0.017 23.157 1.00 77.69 187 SER A CA 1
ATOM 1455 C C . SER A 1 187 ? 3.859 1.210 22.450 1.00 77.69 187 SER A C 1
ATOM 1457 O O . SER A 1 187 ? 4.355 2.111 23.117 1.00 77.69 187 SER A O 1
ATOM 1459 N N . TYR A 1 188 ? 3.824 1.245 21.117 1.00 76.88 188 TYR A N 1
ATOM 1460 C CA . TYR A 1 188 ? 4.323 2.349 20.292 1.00 76.88 188 TYR A CA 1
ATOM 1461 C C . TYR A 1 188 ? 3.228 3.337 19.854 1.00 76.88 188 TYR A C 1
ATOM 1463 O O . TYR A 1 188 ? 3.502 4.258 19.086 1.00 76.88 188 TYR A O 1
ATOM 1471 N N . VAL A 1 189 ? 1.974 3.137 20.270 1.00 81.12 189 VAL A N 1
ATOM 1472 C CA . VAL A 1 189 ? 0.899 4.100 20.002 1.00 81.12 189 VAL A CA 1
ATOM 1473 C C . VAL A 1 189 ? 1.149 5.365 20.822 1.00 81.12 189 VAL A C 1
ATOM 1475 O O . VAL A 1 189 ? 1.420 5.288 22.019 1.00 81.12 189 VAL A O 1
ATOM 1478 N N . ALA A 1 190 ? 1.055 6.530 20.174 1.00 82.44 190 ALA A N 1
ATOM 1479 C CA . ALA A 1 190 ? 1.190 7.822 20.839 1.00 82.44 190 ALA A CA 1
ATOM 1480 C C . ALA A 1 190 ? 0.126 7.984 21.936 1.00 82.44 190 ALA A C 1
ATOM 1482 O O . ALA A 1 190 ? -1.048 7.684 21.703 1.00 82.44 190 ALA A O 1
ATOM 1483 N N . GLN A 1 191 ? 0.533 8.475 23.110 1.00 83.19 191 GLN A N 1
ATOM 1484 C CA . GLN A 1 191 ? -0.359 8.629 24.265 1.00 83.19 191 GLN A CA 1
ATOM 1485 C C . GLN A 1 191 ? -1.536 9.564 23.962 1.00 83.19 191 GLN A C 1
ATOM 1487 O O . GLN A 1 191 ? -2.661 9.242 24.328 1.00 83.19 191 GLN A O 1
ATOM 1492 N N . ASP A 1 192 ? -1.313 10.626 23.185 1.00 85.31 192 ASP A N 1
ATOM 1493 C CA . ASP A 1 192 ? -2.363 11.567 22.765 1.00 85.31 192 ASP A CA 1
ATOM 1494 C C . ASP A 1 192 ? -3.500 10.871 22.010 1.00 85.31 192 ASP A C 1
ATOM 1496 O O . ASP A 1 192 ? -4.672 11.180 22.194 1.00 85.31 192 ASP A O 1
ATOM 1500 N N . ARG A 1 193 ? -3.169 9.859 21.202 1.00 82.62 193 ARG A N 1
ATOM 1501 C CA . ARG A 1 193 ? -4.166 9.075 20.467 1.00 82.62 193 ARG A CA 1
ATOM 1502 C C . ARG A 1 193 ? -4.956 8.144 21.383 1.00 82.62 193 ARG A C 1
ATOM 1504 O O . ARG A 1 193 ? -6.126 7.869 21.131 1.00 82.62 193 ARG A O 1
ATOM 1511 N N . VAL A 1 194 ? -4.312 7.611 22.421 1.00 87.38 194 VAL A N 1
ATOM 1512 C CA . VAL A 1 194 ? -5.003 6.817 23.446 1.00 87.38 194 VAL A CA 1
ATOM 1513 C C . VAL A 1 194 ? -5.965 7.719 24.222 1.00 87.38 194 VAL A C 1
ATOM 1515 O O . VAL A 1 194 ? -7.107 7.318 24.438 1.00 87.38 19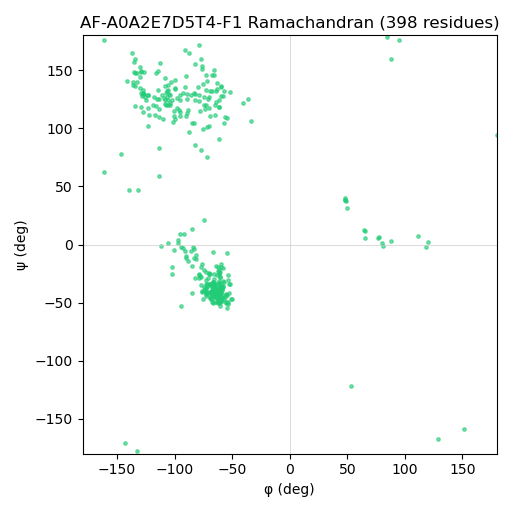4 VAL A O 1
ATOM 1518 N N . ALA A 1 195 ? -5.535 8.941 24.554 1.00 86.94 195 ALA A N 1
ATOM 1519 C CA . ALA A 1 195 ? -6.353 9.950 25.220 1.00 86.94 195 ALA A CA 1
ATOM 1520 C C . ALA A 1 195 ? -7.552 10.393 24.364 1.00 86.94 195 ALA A C 1
ATOM 1522 O O . ALA A 1 195 ? -8.669 10.400 24.862 1.00 86.94 195 ALA A O 1
ATOM 1523 N N . GLU A 1 196 ? -7.368 10.648 23.063 1.00 87.88 196 GLU A N 1
ATOM 1524 C CA . GLU A 1 196 ? -8.461 11.009 22.140 1.00 87.88 196 GLU A CA 1
ATOM 1525 C C . GLU A 1 196 ? -9.601 9.974 22.160 1.00 87.88 196 GLU A C 1
ATOM 1527 O O . GLU A 1 196 ? -10.787 10.308 22.199 1.00 87.88 196 GLU A O 1
ATOM 1532 N N . ILE A 1 197 ? -9.239 8.690 22.157 1.00 90.06 197 ILE A N 1
ATOM 1533 C CA . ILE A 1 197 ? -10.199 7.585 22.167 1.00 90.06 197 ILE A CA 1
ATOM 1534 C C . ILE A 1 197 ? -10.838 7.423 23.546 1.00 90.06 197 ILE A C 1
ATOM 1536 O O . ILE A 1 197 ? -12.039 7.176 23.632 1.00 90.06 197 ILE A O 1
ATOM 1540 N N . GLU A 1 198 ? -10.064 7.577 24.620 1.00 91.19 198 GLU A N 1
ATOM 1541 C CA . GLU A 1 198 ? -10.582 7.594 25.989 1.00 91.19 198 GLU A CA 1
ATOM 1542 C C . GLU A 1 198 ? -11.615 8.713 26.182 1.00 91.19 198 GLU A C 1
ATOM 1544 O O . GLU A 1 198 ? -12.704 8.459 26.697 1.00 91.19 198 GLU A O 1
ATOM 1549 N N . ASP A 1 199 ? -11.321 9.919 25.701 1.00 89.94 199 ASP A N 1
ATOM 1550 C CA . ASP A 1 199 ? -12.216 11.070 25.780 1.00 89.94 199 ASP A CA 1
ATOM 1551 C C . ASP A 1 199 ? -13.499 10.845 24.982 1.00 89.94 199 ASP A C 1
ATOM 1553 O O . ASP A 1 199 ? -14.587 11.183 25.452 1.00 89.94 199 ASP A O 1
ATOM 1557 N N . ALA A 1 200 ? -13.404 10.237 23.796 1.00 88.50 200 ALA A N 1
ATOM 1558 C CA . ALA A 1 200 ? -14.575 9.880 23.001 1.00 88.50 200 ALA A CA 1
ATOM 1559 C C . ALA A 1 200 ? -15.481 8.869 23.726 1.00 88.50 200 ALA A C 1
ATOM 1561 O O . ALA A 1 200 ? -16.705 8.997 23.686 1.00 88.50 200 ALA A O 1
ATOM 1562 N N . ILE A 1 201 ? -14.889 7.890 24.418 1.00 90.31 201 ILE A N 1
ATOM 1563 C CA . ILE A 1 201 ? -15.615 6.881 25.202 1.00 90.31 201 ILE A CA 1
ATOM 1564 C C . ILE A 1 201 ? -16.298 7.522 26.417 1.00 90.31 201 ILE A C 1
ATOM 1566 O O . ILE A 1 201 ? -17.490 7.298 26.638 1.00 90.31 201 ILE A O 1
ATOM 1570 N N . LYS A 1 202 ? -15.578 8.368 27.164 1.00 88.62 202 LYS A N 1
ATOM 1571 C CA . LYS A 1 202 ? -16.121 9.075 28.334 1.00 88.62 202 LYS A CA 1
ATOM 1572 C C . LYS A 1 202 ? -17.249 10.026 27.954 1.00 88.62 202 LYS A C 1
ATOM 1574 O O . LYS A 1 202 ? -18.321 9.972 28.548 1.00 88.62 202 LYS A O 1
ATOM 1579 N N . LYS A 1 203 ? -17.065 10.829 26.899 1.00 89.00 203 LYS A N 1
ATOM 1580 C CA . LYS A 1 203 ? -18.110 11.723 26.361 1.00 89.00 203 LYS A CA 1
ATOM 1581 C C . LYS A 1 203 ? -19.355 10.973 25.887 1.00 89.00 203 LYS A C 1
ATOM 1583 O O . LYS A 1 203 ? -20.430 11.562 25.812 1.00 89.00 203 LYS A O 1
ATOM 1588 N N . ALA A 1 204 ? -19.222 9.695 25.544 1.00 86.88 204 ALA A N 1
ATOM 1589 C CA . ALA A 1 204 ? -20.339 8.863 25.121 1.00 86.88 204 ALA A CA 1
ATOM 1590 C C . ALA A 1 204 ? -21.106 8.206 26.283 1.00 86.88 204 ALA A C 1
ATOM 1592 O O . ALA A 1 204 ? -22.150 7.611 26.022 1.00 86.88 204 ALA A O 1
ATOM 1593 N N . GLY A 1 205 ? -20.636 8.343 27.530 1.00 84.06 205 GLY A N 1
ATOM 1594 C CA . GLY A 1 205 ? -21.351 7.910 28.737 1.00 84.06 205 GLY A CA 1
ATOM 1595 C C . GLY A 1 205 ? -20.735 6.727 29.491 1.00 84.06 205 GLY A C 1
ATOM 1596 O O . GLY A 1 205 ? -21.353 6.238 30.429 1.00 84.06 205 GLY A O 1
ATOM 1597 N N . ILE A 1 206 ? -19.539 6.256 29.115 1.00 87.31 206 ILE A N 1
ATOM 1598 C CA . ILE A 1 206 ? -18.814 5.229 29.881 1.00 87.31 206 ILE A CA 1
ATOM 1599 C C . ILE A 1 206 ? -17.815 5.907 30.816 1.00 87.31 206 ILE A C 1
ATOM 1601 O O . ILE A 1 206 ? -16.800 6.439 30.373 1.00 87.31 206 ILE A O 1
ATOM 1605 N N . GLU A 1 207 ? -18.075 5.849 32.118 1.00 78.06 207 GLU A N 1
ATOM 1606 C CA . GLU A 1 207 ? -17.204 6.457 33.133 1.0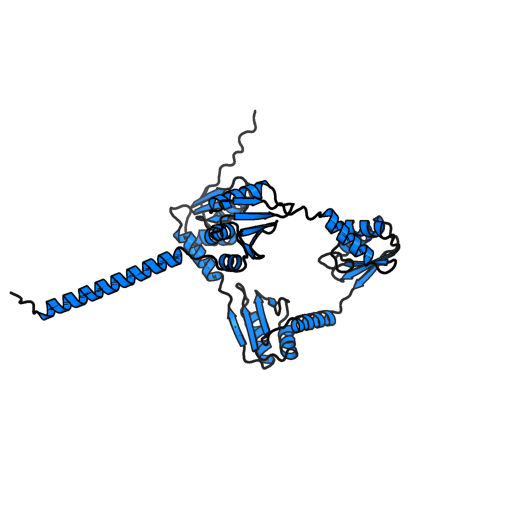0 78.06 207 GLU A CA 1
ATOM 1607 C C . GLU A 1 207 ? -15.945 5.618 33.398 1.00 78.06 207 GLU A C 1
ATOM 1609 O O . GLU A 1 207 ? -14.859 6.159 33.613 1.00 78.06 207 GLU A O 1
ATOM 1614 N N . THR A 1 208 ? -16.069 4.287 33.322 1.00 83.69 208 THR A N 1
ATOM 1615 C CA . THR A 1 208 ? -14.970 3.360 33.623 1.00 83.69 208 THR A CA 1
ATOM 1616 C C . THR A 1 208 ? -14.294 2.864 32.346 1.00 83.69 208 THR A C 1
ATOM 1618 O O . THR A 1 208 ? -14.835 2.033 31.609 1.00 83.69 208 THR A O 1
ATOM 1621 N N . VAL A 1 209 ? -13.071 3.350 32.105 1.00 88.44 209 VAL A N 1
ATOM 1622 C CA . VAL A 1 209 ? -12.224 2.942 30.975 1.00 88.44 209 VAL A CA 1
ATOM 1623 C C . VAL A 1 209 ? -10.945 2.281 31.486 1.00 88.44 209 VAL A C 1
ATOM 1625 O O . VAL A 1 209 ? -10.070 2.934 32.054 1.00 88.44 209 VAL A O 1
ATOM 1628 N N . THR A 1 210 ? -10.799 0.978 31.254 1.00 90.81 210 THR A N 1
ATOM 1629 C CA . THR A 1 210 ? -9.554 0.250 31.524 1.00 90.81 210 THR A CA 1
ATOM 1630 C C . THR A 1 210 ? -8.591 0.421 30.355 1.00 90.81 210 THR A C 1
ATOM 1632 O O . THR A 1 210 ? -8.955 0.186 29.206 1.00 90.81 210 THR A O 1
ATOM 1635 N N . LYS A 1 211 ? -7.342 0.796 30.635 1.00 89.69 211 LYS A N 1
ATOM 1636 C CA . LYS A 1 211 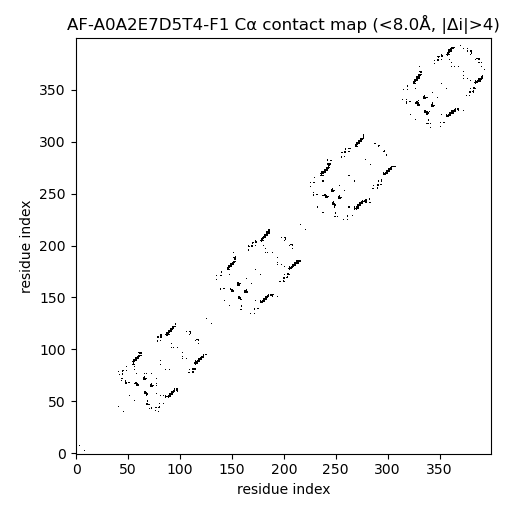? -6.285 0.957 29.629 1.00 89.69 211 LYS A CA 1
ATOM 1637 C C . LYS A 1 211 ? -5.255 -0.156 29.765 1.00 89.69 211 LYS A C 1
ATOM 1639 O O . LYS A 1 211 ? -4.677 -0.333 30.833 1.00 89.69 211 LYS A O 1
ATOM 1644 N N . THR A 1 212 ? -4.981 -0.875 28.681 1.00 87.56 212 THR A N 1
ATOM 1645 C CA . THR A 1 212 ? -4.012 -1.979 28.680 1.00 87.56 212 THR A CA 1
ATOM 1646 C C . THR A 1 212 ? -2.994 -1.790 27.565 1.00 87.56 212 THR A C 1
ATOM 1648 O O . THR A 1 212 ? -3.319 -1.888 26.381 1.00 87.56 212 THR A O 1
ATOM 1651 N N . SER A 1 213 ? -1.738 -1.559 27.947 1.00 82.62 213 SER A N 1
ATOM 1652 C CA . SER A 1 213 ? -0.623 -1.593 27.004 1.00 82.62 213 SER A CA 1
ATOM 1653 C C . SER A 1 213 ? -0.310 -3.043 26.650 1.00 82.62 213 SER A C 1
ATOM 1655 O O . SER A 1 213 ? 0.026 -3.854 27.514 1.00 82.62 213 SER A O 1
ATOM 1657 N N . ILE A 1 214 ? -0.410 -3.376 25.370 1.00 79.56 214 ILE A N 1
ATOM 1658 C CA . ILE A 1 214 ? 0.034 -4.656 24.839 1.00 79.56 214 ILE A CA 1
ATOM 1659 C C . ILE A 1 214 ? 1.509 -4.501 24.495 1.00 79.56 214 ILE A C 1
ATOM 1661 O O . ILE A 1 214 ? 1.878 -4.018 23.420 1.00 79.56 214 ILE A O 1
ATOM 1665 N N . LYS A 1 215 ? 2.359 -4.940 25.425 1.00 67.62 215 LYS A N 1
ATOM 1666 C CA . LYS A 1 215 ? 3.753 -5.252 25.121 1.00 67.62 215 LYS A CA 1
ATOM 1667 C C . LYS A 1 215 ? 3.755 -6.542 24.310 1.00 67.62 215 LYS A C 1
ATOM 1669 O O . LYS A 1 215 ? 3.570 -7.623 24.861 1.00 67.62 215 LYS A O 1
ATOM 1674 N N . ARG A 1 216 ? 3.914 -6.434 22.992 1.00 63.44 216 ARG A N 1
ATOM 1675 C CA . ARG A 1 216 ? 4.232 -7.611 22.182 1.00 63.44 216 ARG A CA 1
ATOM 1676 C C . ARG A 1 216 ? 5.667 -8.005 22.494 1.00 63.44 216 ARG A C 1
ATOM 1678 O O . ARG A 1 216 ? 6.557 -7.164 22.392 1.00 63.44 216 ARG A O 1
ATOM 1685 N N . ASP A 1 217 ? 5.880 -9.257 22.887 1.00 69.69 217 ASP A N 1
ATOM 1686 C CA . ASP A 1 217 ? 7.228 -9.810 22.969 1.00 69.69 217 ASP A CA 1
ATOM 1687 C C . ASP A 1 217 ? 7.832 -9.776 21.551 1.00 69.69 217 ASP A C 1
ATOM 1689 O O . ASP A 1 217 ? 7.283 -10.419 20.644 1.00 69.69 217 ASP A O 1
ATOM 1693 N N . PRO A 1 218 ? 8.936 -9.037 21.324 1.00 69.25 218 PRO A N 1
ATOM 1694 C CA . PRO A 1 218 ? 9.573 -8.952 20.014 1.00 69.25 218 PRO A CA 1
ATOM 1695 C C . PRO A 1 218 ? 9.913 -10.327 19.429 1.00 69.25 218 PRO A C 1
ATOM 1697 O O . PRO A 1 218 ? 9.886 -10.502 18.209 1.00 69.25 218 PRO A O 1
ATOM 1700 N N . LYS A 1 219 ? 10.197 -11.321 20.285 1.00 74.56 219 LYS A N 1
ATOM 1701 C CA . LYS A 1 219 ? 10.458 -12.699 19.856 1.00 74.56 219 LYS A CA 1
ATOM 1702 C C . LYS A 1 219 ? 9.197 -13.361 19.308 1.00 74.56 219 LYS A C 1
ATOM 1704 O O . LYS A 1 219 ? 9.249 -13.928 18.221 1.00 74.56 219 LYS A O 1
ATOM 1709 N N . GLN A 1 220 ? 8.063 -13.239 19.999 1.00 75.19 220 GLN A N 1
ATOM 1710 C CA . GLN A 1 220 ? 6.787 -13.796 19.534 1.00 75.19 220 GLN A CA 1
ATOM 1711 C C . GLN A 1 220 ? 6.283 -13.112 18.258 1.00 75.19 220 GLN A C 1
ATOM 1713 O O . GLN A 1 220 ? 5.720 -13.769 17.384 1.00 75.19 220 GLN A O 1
ATOM 1718 N N . GLU A 1 221 ? 6.495 -11.802 18.111 1.00 74.31 221 GLU A N 1
ATOM 1719 C CA . GLU A 1 221 ? 6.112 -11.085 16.891 1.00 74.31 221 GLU A CA 1
ATOM 1720 C C . GLU A 1 221 ? 6.970 -11.502 15.692 1.00 74.31 221 GLU A C 1
ATOM 1722 O O . GLU A 1 221 ? 6.439 -11.737 14.600 1.00 74.31 221 GLU A O 1
ATOM 1727 N N . ARG A 1 222 ? 8.284 -11.653 15.900 1.00 80.38 222 ARG A N 1
ATOM 1728 C CA . ARG A 1 222 ? 9.191 -12.213 14.893 1.00 80.38 222 ARG A CA 1
ATOM 1729 C C . ARG A 1 222 ? 8.758 -13.625 14.503 1.00 80.38 222 ARG A C 1
ATOM 1731 O O . ARG A 1 222 ? 8.592 -13.885 13.316 1.00 80.38 222 ARG A O 1
ATOM 1738 N N . GLU A 1 223 ? 8.487 -14.485 15.478 1.00 79.94 223 GLU A N 1
ATOM 1739 C CA . GLU A 1 223 ? 8.051 -15.867 15.258 1.00 79.94 223 GLU A CA 1
ATOM 1740 C C . GLU A 1 223 ? 6.723 -15.942 14.488 1.00 79.94 223 GLU A C 1
ATOM 1742 O O . GLU A 1 223 ? 6.619 -16.615 13.463 1.00 79.94 223 GLU A O 1
ATOM 1747 N N . SER A 1 224 ? 5.716 -15.161 14.896 1.00 77.75 224 SER A N 1
ATOM 1748 C CA . SER A 1 224 ? 4.432 -15.081 14.187 1.00 77.75 224 SER A CA 1
ATOM 1749 C C . SER A 1 224 ? 4.604 -14.608 12.742 1.00 77.75 224 SER A C 1
ATOM 1751 O O . SER A 1 224 ? 3.941 -15.096 11.824 1.00 77.75 224 SER A O 1
ATOM 1753 N N . LYS A 1 225 ? 5.514 -13.658 12.513 1.00 80.88 225 LYS A N 1
ATOM 1754 C CA . LYS A 1 225 ? 5.819 -13.141 11.181 1.00 80.88 225 LYS A CA 1
ATOM 1755 C C . LYS A 1 225 ? 6.511 -14.188 10.307 1.00 80.88 225 LYS A C 1
ATOM 1757 O O . LYS A 1 225 ? 6.141 -14.291 9.138 1.00 80.88 225 LYS A O 1
ATOM 1762 N N . LEU A 1 226 ? 7.448 -14.965 10.853 1.00 84.50 226 LEU A N 1
ATOM 1763 C CA . LEU A 1 226 ? 8.093 -16.084 10.157 1.00 84.50 226 LEU A CA 1
ATOM 1764 C C . LEU A 1 226 ? 7.058 -17.146 9.761 1.00 84.50 226 LEU A C 1
ATOM 1766 O O . LEU A 1 226 ? 6.956 -17.494 8.585 1.00 84.50 226 LEU A O 1
ATOM 1770 N N . LEU A 1 227 ? 6.203 -17.565 10.699 1.00 81.38 227 LEU A N 1
ATOM 1771 C CA . LEU A 1 227 ? 5.129 -18.531 10.440 1.00 81.38 227 LEU A CA 1
ATOM 1772 C C . LEU A 1 227 ? 4.132 -18.033 9.384 1.00 81.38 227 LEU A C 1
ATOM 1774 O O . LEU A 1 227 ? 3.725 -18.791 8.508 1.00 81.38 227 LEU A O 1
ATOM 1778 N N . GLN A 1 228 ? 3.771 -16.744 9.399 1.00 80.06 228 GLN A N 1
ATOM 1779 C CA . GLN A 1 228 ? 2.926 -16.156 8.353 1.00 80.06 228 GLN A CA 1
ATOM 1780 C C . GLN A 1 228 ? 3.580 -16.199 6.968 1.00 80.06 228 GLN A C 1
ATOM 1782 O O . GLN A 1 228 ? 2.869 -16.321 5.970 1.00 80.06 228 GLN A O 1
ATOM 1787 N N . ILE A 1 229 ? 4.902 -16.031 6.887 1.00 84.25 229 ILE A N 1
ATOM 1788 C CA . ILE A 1 229 ? 5.635 -16.100 5.619 1.00 84.25 229 ILE A CA 1
ATOM 1789 C C . ILE A 1 229 ? 5.636 -17.537 5.098 1.00 84.25 229 ILE A C 1
ATOM 1791 O O . ILE A 1 229 ? 5.300 -17.734 3.929 1.00 84.25 229 ILE A O 1
ATOM 1795 N N . LEU A 1 230 ? 5.923 -18.508 5.970 1.00 81.62 230 LEU A N 1
ATOM 1796 C CA . LEU A 1 230 ? 5.927 -19.936 5.647 1.00 81.62 230 LEU A CA 1
ATOM 1797 C C . LEU A 1 230 ? 4.532 -20.432 5.240 1.00 81.62 230 LEU A C 1
ATOM 1799 O O . LEU A 1 230 ? 4.386 -21.041 4.194 1.00 81.62 230 LEU A O 1
ATOM 1803 N N . HIS A 1 231 ? 3.469 -20.075 5.965 1.00 78.06 231 HIS A N 1
ATOM 1804 C CA . HIS A 1 231 ? 2.101 -20.483 5.605 1.00 78.06 231 HIS A CA 1
ATOM 1805 C C . HIS A 1 231 ? 1.615 -19.865 4.276 1.00 78.06 231 HIS A C 1
ATOM 1807 O O . HIS A 1 231 ? 0.713 -20.378 3.612 1.00 78.06 231 HIS A O 1
ATOM 1813 N N . ARG A 1 232 ? 2.159 -18.710 3.875 1.00 76.38 232 ARG A N 1
ATOM 1814 C CA . ARG A 1 232 ? 1.834 -18.080 2.582 1.00 76.38 232 ARG A CA 1
ATOM 1815 C C . ARG A 1 232 ? 2.637 -18.658 1.423 1.00 76.38 232 ARG A C 1
ATOM 1817 O O . ARG A 1 232 ? 2.300 -18.369 0.275 1.00 76.38 232 ARG A O 1
ATOM 1824 N N . GLN A 1 233 ? 3.665 -19.447 1.716 1.00 78.25 233 GLN A N 1
ATOM 1825 C CA . GLN A 1 233 ? 4.471 -20.129 0.723 1.00 78.25 233 GLN A CA 1
ATOM 1826 C C . GLN A 1 233 ? 3.615 -21.222 0.071 1.00 78.25 233 GLN A C 1
ATOM 1828 O O . GLN A 1 233 ? 3.215 -22.183 0.714 1.00 78.25 233 GLN A O 1
ATOM 1833 N N . ARG A 1 234 ? 3.270 -21.030 -1.206 1.00 68.88 234 ARG A N 1
ATOM 1834 C CA . ARG A 1 234 ? 2.471 -21.984 -2.003 1.00 68.88 234 ARG A CA 1
ATOM 1835 C C . ARG A 1 234 ? 3.265 -22.655 -3.123 1.00 68.88 234 ARG A C 1
ATOM 1837 O O . ARG A 1 234 ? 2.698 -23.429 -3.880 1.00 68.88 234 ARG A O 1
ATOM 1844 N N . SER A 1 235 ? 4.534 -22.291 -3.267 1.00 69.56 235 SER A N 1
ATOM 1845 C CA . SER A 1 235 ? 5.440 -22.826 -4.279 1.00 69.56 235 SER A CA 1
ATOM 1846 C C . SER A 1 235 ? 6.548 -23.607 -3.591 1.00 69.56 235 SER A C 1
ATOM 1848 O O . SER A 1 235 ? 6.969 -23.267 -2.487 1.00 69.56 235 SER A O 1
ATOM 1850 N N . ASP A 1 236 ? 7.014 -24.609 -4.313 1.00 78.44 236 ASP A N 1
ATOM 1851 C CA . ASP A 1 236 ? 8.278 -25.331 -4.187 1.00 78.44 236 ASP A CA 1
ATOM 1852 C C . ASP A 1 236 ? 9.543 -24.448 -4.205 1.00 78.44 236 ASP A C 1
ATOM 1854 O O . ASP A 1 236 ? 10.636 -24.938 -3.948 1.00 78.44 236 ASP A O 1
ATOM 1858 N N . GLN A 1 237 ? 9.421 -23.143 -4.469 1.00 81.38 237 GLN A N 1
ATOM 1859 C CA . GLN A 1 237 ? 10.547 -22.211 -4.545 1.00 81.38 237 GLN A CA 1
ATOM 1860 C C . GLN A 1 237 ? 10.340 -20.988 -3.655 1.00 81.38 237 GLN A C 1
ATOM 1862 O O . GLN A 1 237 ? 9.307 -20.311 -3.731 1.00 81.38 237 GLN A O 1
ATOM 1867 N N . ILE A 1 238 ? 11.354 -20.606 -2.876 1.00 85.25 238 ILE A N 1
ATOM 1868 C CA . ILE A 1 238 ? 11.313 -19.346 -2.121 1.00 85.25 238 ILE A CA 1
ATOM 1869 C C . ILE A 1 238 ? 11.626 -18.181 -3.055 1.00 85.25 238 ILE A C 1
ATOM 1871 O O . ILE A 1 238 ? 12.700 -18.107 -3.649 1.00 85.25 238 ILE A O 1
ATOM 1875 N N . LYS A 1 239 ? 10.711 -17.209 -3.129 1.00 87.38 239 LYS A N 1
ATOM 1876 C CA . LYS A 1 239 ? 10.915 -15.961 -3.877 1.00 87.38 239 LYS A CA 1
ATOM 1877 C C . LYS A 1 239 ? 11.292 -14.825 -2.933 1.00 87.38 239 LYS A C 1
ATOM 1879 O O . LYS A 1 239 ? 10.484 -14.388 -2.110 1.00 87.38 239 LYS A O 1
ATOM 1884 N N . ILE A 1 240 ? 12.512 -14.322 -3.087 1.00 89.19 240 ILE A N 1
ATOM 1885 C CA . ILE A 1 240 ? 13.072 -13.218 -2.309 1.00 89.19 240 ILE A CA 1
ATOM 1886 C C . ILE A 1 240 ? 13.138 -11.977 -3.190 1.00 89.19 240 ILE A C 1
ATOM 1888 O O . ILE A 1 240 ? 13.821 -11.957 -4.206 1.00 89.19 240 ILE A O 1
ATOM 1892 N N . HIS A 1 241 ? 12.460 -10.908 -2.794 1.00 88.25 241 HIS A N 1
ATOM 1893 C CA . HIS A 1 241 ? 12.472 -9.635 -3.501 1.00 88.25 241 HIS A CA 1
ATOM 1894 C C . HIS A 1 241 ? 13.355 -8.621 -2.772 1.00 88.25 241 HIS A C 1
ATOM 1896 O O . HIS A 1 241 ? 13.062 -8.243 -1.640 1.00 88.25 241 HIS A O 1
ATOM 1902 N N . VAL A 1 242 ? 14.396 -8.112 -3.431 1.00 85.69 242 VAL A N 1
ATOM 1903 C CA . VAL A 1 242 ? 15.274 -7.072 -2.871 1.00 85.69 242 VAL A CA 1
ATOM 1904 C C . VAL A 1 242 ? 14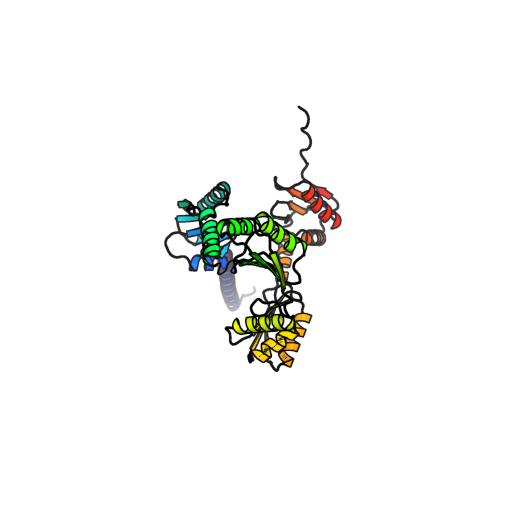.951 -5.721 -3.503 1.00 85.69 242 VAL A C 1
ATOM 1906 O O . VAL A 1 242 ? 15.019 -5.549 -4.723 1.00 85.69 242 VAL A O 1
ATOM 1909 N N . LYS A 1 243 ? 14.599 -4.731 -2.676 1.00 83.56 243 LYS A N 1
ATOM 1910 C CA . LYS A 1 243 ? 14.278 -3.364 -3.111 1.00 83.56 243 LYS A CA 1
ATOM 1911 C C . LYS A 1 243 ? 14.985 -2.355 -2.210 1.00 83.56 243 LYS A C 1
ATOM 1913 O O . LYS A 1 243 ? 14.706 -2.283 -1.016 1.00 83.56 243 LYS A O 1
ATOM 1918 N N . LYS A 1 244 ? 15.858 -1.520 -2.783 1.00 82.81 244 LYS A N 1
ATOM 1919 C CA . LYS A 1 244 ? 16.780 -0.658 -2.022 1.00 82.81 244 LYS A CA 1
ATOM 1920 C C . LYS A 1 244 ? 17.582 -1.506 -1.031 1.00 82.81 244 LYS A C 1
ATOM 1922 O O . LYS A 1 244 ? 18.236 -2.442 -1.472 1.00 82.81 244 LYS A O 1
ATOM 1927 N N . LYS A 1 245 ? 17.500 -1.200 0.265 1.00 82.56 245 LYS A N 1
ATOM 1928 C CA . LYS A 1 245 ? 18.129 -1.950 1.366 1.00 82.56 245 LYS A CA 1
ATOM 1929 C C . LYS A 1 245 ? 17.173 -2.941 2.054 1.00 82.56 245 LYS A C 1
ATOM 1931 O O . LYS A 1 245 ? 17.527 -3.514 3.073 1.00 82.56 245 LYS A O 1
ATOM 1936 N N . ALA A 1 246 ? 15.942 -3.086 1.560 1.00 84.94 246 ALA A N 1
ATOM 1937 C CA . ALA A 1 246 ? 14.920 -3.925 2.179 1.00 84.94 246 ALA A CA 1
ATOM 19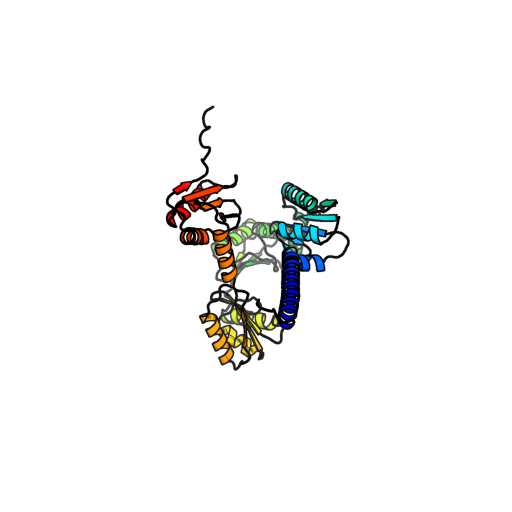38 C C . ALA A 1 246 ? 14.753 -5.247 1.418 1.00 84.94 246 ALA A C 1
ATOM 1940 O O . ALA A 1 246 ? 14.741 -5.271 0.182 1.00 84.94 246 ALA A O 1
ATOM 1941 N N . ILE A 1 247 ? 14.589 -6.329 2.176 1.00 89.69 247 ILE A N 1
ATOM 1942 C CA . ILE A 1 247 ? 14.393 -7.691 1.681 1.00 89.69 247 ILE A CA 1
ATOM 1943 C C . ILE A 1 247 ? 12.941 -8.073 1.950 1.00 89.69 247 ILE A C 1
ATOM 1945 O O . ILE A 1 247 ? 12.419 -7.792 3.027 1.00 89.69 247 ILE A O 1
ATOM 1949 N N . TYR A 1 248 ? 12.277 -8.701 0.987 1.00 88.88 248 TYR A N 1
ATOM 1950 C CA . TYR A 1 248 ? 10.889 -9.120 1.114 1.00 88.88 248 TYR A CA 1
ATOM 1951 C C . TYR A 1 248 ? 10.712 -10.580 0.710 1.00 88.88 248 TYR A C 1
ATOM 1953 O O . TYR A 1 248 ? 11.173 -10.980 -0.352 1.00 88.88 248 TYR A O 1
ATOM 1961 N N . ILE A 1 249 ? 9.968 -11.347 1.503 1.00 88.12 249 ILE A N 1
ATOM 1962 C CA . ILE A 1 249 ? 9.545 -12.717 1.171 1.00 88.12 249 ILE A CA 1
ATOM 1963 C C . ILE A 1 249 ? 8.028 -12.782 1.344 1.00 88.12 249 ILE A C 1
ATOM 1965 O O . ILE A 1 249 ? 7.496 -12.292 2.343 1.00 88.12 249 ILE A O 1
ATOM 1969 N N . ASN A 1 250 ? 7.303 -13.288 0.340 1.00 83.12 250 ASN A N 1
ATOM 1970 C CA . ASN A 1 250 ? 5.828 -13.332 0.317 1.00 83.12 250 ASN A CA 1
ATOM 1971 C C . ASN A 1 250 ? 5.157 -11.991 0.701 1.00 83.12 250 ASN A C 1
ATOM 1973 O O . ASN A 1 250 ? 4.144 -11.936 1.407 1.00 83.12 250 ASN A O 1
ATOM 1977 N N . GLY A 1 251 ? 5.757 -10.880 0.250 1.00 78.75 251 GLY A N 1
ATOM 1978 C CA . GLY A 1 251 ? 5.276 -9.513 0.480 1.00 78.75 251 GLY A CA 1
ATOM 1979 C C . GLY A 1 251 ? 5.549 -8.939 1.878 1.00 78.75 251 GLY A C 1
ATOM 1980 O O . GLY A 1 251 ? 5.071 -7.847 2.187 1.00 78.75 251 GLY A O 1
ATOM 1981 N N . LYS A 1 252 ? 6.305 -9.634 2.736 1.00 82.69 252 LYS A N 1
ATOM 1982 C CA . LYS A 1 252 ? 6.677 -9.169 4.081 1.00 82.69 252 LYS A CA 1
ATOM 1983 C C . LYS A 1 252 ? 8.143 -8.753 4.113 1.00 82.69 252 LYS A C 1
ATOM 1985 O O . LYS A 1 252 ? 8.990 -9.506 3.655 1.00 82.69 252 LYS A O 1
ATOM 1990 N N . SER A 1 253 ? 8.427 -7.574 4.671 1.00 88.81 253 SER A N 1
ATOM 1991 C CA . SER A 1 253 ? 9.803 -7.100 4.885 1.00 88.81 253 SER A CA 1
ATOM 1992 C C . SER A 1 253 ? 10.498 -7.968 5.930 1.00 88.81 253 SER A C 1
ATOM 1994 O O . SER A 1 253 ? 9.909 -8.186 6.987 1.00 88.81 253 SER A O 1
ATOM 1996 N N . VAL A 1 254 ? 11.712 -8.433 5.675 1.00 89.19 254 VAL A N 1
ATOM 1997 C CA . VAL A 1 254 ? 12.496 -9.315 6.552 1.00 89.19 254 VAL A CA 1
ATOM 1998 C C . VAL A 1 254 ? 13.946 -8.842 6.641 1.00 89.19 254 VAL A C 1
ATOM 2000 O O . VAL A 1 254 ? 14.418 -8.117 5.765 1.00 89.19 254 VAL A O 1
ATOM 2003 N N . GLY A 1 255 ? 14.646 -9.217 7.713 1.00 88.69 255 GLY A N 1
ATOM 2004 C CA . GLY A 1 255 ? 16.094 -9.024 7.813 1.00 88.69 255 GLY A CA 1
ATOM 2005 C C . GLY A 1 255 ? 16.868 -10.200 7.217 1.00 88.69 255 GLY A C 1
ATOM 2006 O O . GLY A 1 255 ? 16.321 -11.286 7.057 1.00 88.69 255 GLY A O 1
ATOM 2007 N N . THR A 1 256 ? 18.164 -10.028 6.957 1.00 87.69 256 THR A N 1
ATOM 2008 C CA . THR A 1 256 ? 19.028 -11.103 6.432 1.00 87.69 256 THR A CA 1
ATOM 2009 C C . THR A 1 256 ? 19.057 -12.336 7.345 1.00 87.69 256 THR A C 1
ATOM 2011 O O . THR A 1 256 ? 19.039 -13.455 6.852 1.00 87.69 256 THR A O 1
ATOM 2014 N N . LYS A 1 257 ? 19.007 -12.152 8.675 1.00 87.25 257 LYS A N 1
ATOM 2015 C CA . LYS A 1 257 ? 18.908 -13.270 9.637 1.00 87.25 257 LYS A CA 1
ATOM 2016 C C . LYS A 1 257 ? 17.613 -14.073 9.483 1.00 87.25 257 LYS A C 1
ATOM 2018 O O . LYS A 1 257 ? 17.624 -15.286 9.634 1.00 87.25 257 LYS A O 1
ATOM 2023 N N . ASP A 1 258 ? 16.509 -13.396 9.175 1.00 90.12 258 ASP A N 1
ATOM 2024 C CA . ASP A 1 258 ? 15.217 -14.051 8.965 1.00 90.12 258 ASP A CA 1
ATOM 2025 C C . ASP A 1 258 ? 15.211 -14.849 7.653 1.00 90.12 258 ASP A C 1
ATOM 2027 O O . ASP A 1 258 ? 14.504 -15.843 7.560 1.00 90.12 258 ASP A O 1
ATOM 2031 N N . VAL A 1 259 ? 15.996 -14.441 6.645 1.00 88.44 259 VAL A N 1
ATOM 2032 C CA . VAL A 1 259 ? 16.114 -15.170 5.370 1.00 88.44 259 VAL A CA 1
ATOM 2033 C C . VAL A 1 259 ? 16.657 -16.577 5.601 1.00 88.44 259 VAL A C 1
ATOM 2035 O O . VAL A 1 259 ? 16.035 -17.533 5.149 1.00 88.44 259 VAL A O 1
ATOM 2038 N N . THR A 1 260 ? 17.769 -16.700 6.332 1.00 88.94 260 THR A N 1
ATOM 2039 C CA . THR A 1 260 ? 18.375 -17.991 6.700 1.00 88.94 260 THR A CA 1
ATOM 2040 C C . THR A 1 260 ? 17.349 -18.893 7.385 1.00 88.94 260 THR A C 1
ATOM 2042 O O . THR A 1 260 ? 17.101 -20.005 6.932 1.00 88.94 260 THR A O 1
ATOM 2045 N N . GLU A 1 261 ? 16.670 -18.366 8.403 1.00 89.38 261 GLU A N 1
ATOM 2046 C CA . GLU A 1 261 ? 15.702 -19.119 9.204 1.00 89.38 261 GLU A CA 1
ATOM 2047 C C . GLU A 1 261 ? 14.450 -19.531 8.410 1.00 89.38 261 GLU A C 1
ATOM 2049 O O . GLU A 1 261 ? 13.911 -20.615 8.613 1.00 89.38 261 GLU A O 1
ATOM 2054 N N . ILE A 1 262 ? 13.983 -18.696 7.475 1.00 89.19 262 ILE A N 1
ATOM 2055 C CA . ILE A 1 262 ? 12.871 -19.051 6.581 1.00 89.19 262 ILE A CA 1
ATOM 2056 C C . ILE A 1 262 ? 13.271 -20.202 5.657 1.00 89.19 262 ILE A C 1
ATOM 2058 O O . ILE A 1 262 ? 12.466 -21.105 5.452 1.00 89.19 262 ILE A O 1
ATOM 2062 N N . ILE A 1 263 ? 14.487 -20.179 5.109 1.00 87.12 263 ILE A N 1
ATOM 2063 C CA . ILE A 1 263 ? 14.968 -21.227 4.201 1.00 87.12 263 ILE A CA 1
ATOM 2064 C C . ILE A 1 263 ? 15.112 -22.546 4.960 1.00 87.12 263 ILE A C 1
ATOM 2066 O O . ILE A 1 263 ? 14.500 -23.531 4.551 1.00 87.12 263 ILE A O 1
ATOM 2070 N N . GLU A 1 264 ? 15.796 -22.538 6.108 1.00 87.12 264 GLU A N 1
ATOM 2071 C CA . GLU A 1 264 ? 15.959 -23.712 6.980 1.00 87.12 264 GLU A CA 1
ATOM 2072 C C . GLU A 1 264 ? 14.610 -24.339 7.348 1.00 87.12 264 GLU A C 1
ATOM 2074 O O . GLU A 1 264 ? 14.406 -25.537 7.169 1.00 87.12 264 GLU A O 1
ATOM 2079 N N . ARG A 1 265 ? 13.650 -23.526 7.809 1.00 87.06 265 ARG A N 1
ATOM 2080 C CA . ARG A 1 265 ? 12.328 -24.022 8.225 1.00 87.06 265 ARG A CA 1
ATOM 2081 C C . ARG A 1 265 ? 11.442 -24.455 7.061 1.00 87.06 265 ARG A C 1
ATOM 2083 O O . ARG A 1 265 ? 10.505 -25.218 7.273 1.00 87.06 265 ARG A O 1
ATOM 2090 N N . SER A 1 266 ? 11.677 -23.932 5.860 1.00 84.69 266 SER A N 1
ATOM 2091 C CA . SER A 1 266 ? 10.898 -24.307 4.677 1.00 84.69 266 SER A CA 1
ATOM 2092 C C . SER A 1 266 ? 11.311 -25.654 4.088 1.00 84.69 266 SER A C 1
ATOM 2094 O O . SER A 1 266 ? 10.490 -26.288 3.434 1.00 84.69 266 SER A O 1
ATOM 2096 N N . GLY A 1 267 ? 12.575 -26.057 4.277 1.00 80.88 267 GLY A N 1
ATOM 2097 C CA . GLY A 1 267 ? 13.162 -27.222 3.613 1.00 80.88 267 GLY A CA 1
ATOM 2098 C C . GLY A 1 267 ? 13.269 -27.101 2.087 1.00 80.88 267 GLY A C 1
ATOM 2099 O O . GLY A 1 267 ? 13.486 -28.105 1.420 1.00 80.88 267 GLY A O 1
ATOM 2100 N N . LEU A 1 268 ? 13.080 -25.907 1.512 1.00 80.19 268 LEU A N 1
ATOM 2101 C CA . LEU A 1 268 ? 13.110 -25.705 0.064 1.00 80.19 268 LEU A CA 1
ATOM 2102 C C . LEU A 1 268 ? 14.543 -25.489 -0.432 1.00 80.19 268 LEU A C 1
ATOM 2104 O O . LEU A 1 268 ? 15.258 -24.611 0.049 1.00 80.19 268 LEU A O 1
ATOM 2108 N N . GLU A 1 269 ? 14.926 -26.255 -1.450 1.00 78.06 269 GLU A N 1
ATOM 2109 C CA . GLU A 1 269 ? 16.280 -26.245 -2.019 1.00 78.06 269 GLU A CA 1
ATOM 2110 C C . GLU A 1 269 ? 16.460 -25.231 -3.157 1.00 78.06 269 GLU A C 1
ATOM 2112 O O . GLU A 1 269 ? 17.582 -24.982 -3.590 1.00 78.06 269 GLU A O 1
ATOM 2117 N N . GLN A 1 270 ? 15.369 -24.626 -3.636 1.00 82.81 270 GLN A N 1
ATOM 2118 C CA . GLN A 1 270 ? 15.390 -23.661 -4.734 1.00 82.81 270 GLN A CA 1
ATOM 2119 C C . GLN A 1 270 ? 14.988 -22.265 -4.263 1.00 82.81 270 GLN A C 1
ATOM 2121 O O . GLN A 1 270 ? 13.898 -22.045 -3.717 1.00 82.81 270 GLN A O 1
ATOM 2126 N N . VAL A 1 271 ? 15.862 -21.289 -4.526 1.00 85.81 271 VAL A N 1
ATOM 2127 C CA . VAL A 1 271 ? 15.645 -19.888 -4.151 1.00 85.81 271 VAL A CA 1
ATOM 2128 C C . VAL A 1 271 ? 15.774 -18.983 -5.372 1.00 85.81 271 VAL A C 1
ATOM 2130 O O . VAL A 1 271 ? 16.790 -18.964 -6.062 1.00 85.81 271 VAL A O 1
ATOM 2133 N N . ILE A 1 272 ? 14.753 -18.158 -5.604 1.00 86.62 272 ILE A N 1
ATOM 2134 C CA . ILE A 1 272 ? 14.762 -17.119 -6.635 1.00 86.62 272 ILE A CA 1
ATOM 2135 C C . ILE A 1 272 ? 14.931 -15.756 -5.969 1.00 86.62 272 ILE A C 1
ATOM 2137 O O . ILE A 1 272 ? 14.061 -15.301 -5.222 1.00 86.62 272 ILE A O 1
ATOM 2141 N N . ILE A 1 273 ? 16.003 -15.047 -6.312 1.00 87.06 273 ILE A N 1
ATOM 2142 C CA . ILE A 1 273 ? 16.212 -13.651 -5.929 1.00 87.06 273 ILE A CA 1
ATOM 2143 C C . ILE A 1 273 ? 15.743 -12.747 -7.069 1.00 87.06 273 ILE A C 1
ATOM 2145 O O . ILE A 1 273 ? 16.318 -12.713 -8.157 1.00 87.06 273 ILE A O 1
ATOM 2149 N N . THR A 1 274 ? 14.707 -11.958 -6.802 1.00 86.50 274 THR A N 1
ATOM 2150 C CA . THR A 1 274 ? 14.213 -10.914 -7.696 1.00 86.50 274 THR A CA 1
ATOM 2151 C C . THR A 1 274 ? 14.664 -9.539 -7.225 1.00 86.50 274 THR A C 1
ATOM 2153 O O . THR A 1 274 ? 14.358 -9.120 -6.109 1.00 86.50 274 THR A O 1
ATOM 2156 N N . THR A 1 275 ? 15.336 -8.774 -8.080 1.00 81.44 275 THR A N 1
ATOM 2157 C CA . THR A 1 275 ? 15.749 -7.406 -7.736 1.00 81.44 275 THR A CA 1
ATOM 2158 C C . THR A 1 275 ? 14.800 -6.368 -8.325 1.00 81.44 275 THR A C 1
ATOM 2160 O O . THR A 1 275 ? 14.396 -6.449 -9.486 1.00 81.44 275 THR A O 1
ATOM 2163 N N . GLY A 1 276 ? 14.401 -5.388 -7.511 1.00 68.06 276 GLY A N 1
ATOM 2164 C CA . GLY A 1 276 ? 13.627 -4.227 -7.956 1.00 68.06 276 GLY A CA 1
ATOM 2165 C C . GLY A 1 276 ? 14.501 -3.170 -8.651 1.00 68.06 276 GLY A C 1
ATOM 2166 O O . GLY A 1 276 ? 15.721 -3.232 -8.569 1.00 68.06 276 GLY A O 1
ATOM 2167 N N . PRO A 1 277 ? 13.912 -2.128 -9.264 1.00 55.59 277 PRO A N 1
ATOM 2168 C CA . PRO A 1 277 ? 14.630 -1.168 -10.119 1.00 55.59 277 PRO A CA 1
ATOM 2169 C C . PRO A 1 277 ? 15.663 -0.273 -9.409 1.00 55.59 277 PRO A C 1
ATOM 2171 O O . PRO A 1 277 ? 16.389 0.461 -10.070 1.00 55.59 277 PRO A O 1
ATOM 2174 N N . PHE A 1 278 ? 15.741 -0.339 -8.078 1.00 69.25 278 PHE A N 1
ATOM 2175 C CA . PHE A 1 278 ? 16.661 0.435 -7.242 1.00 69.25 278 PHE A CA 1
ATOM 2176 C C . PHE A 1 278 ? 17.231 -0.436 -6.117 1.00 69.25 278 PHE A C 1
ATOM 2178 O O . PHE A 1 278 ? 17.138 -0.064 -4.952 1.00 69.25 278 PHE A O 1
ATOM 2185 N N . PHE A 1 279 ? 17.693 -1.649 -6.418 1.00 73.69 279 PHE A N 1
ATOM 2186 C CA . PHE A 1 279 ? 18.253 -2.558 -5.412 1.00 73.69 279 PHE A CA 1
ATOM 2187 C C . PHE A 1 279 ? 19.677 -2.159 -4.997 1.00 73.69 279 PHE A C 1
ATOM 2189 O O . PHE A 1 279 ? 20.418 -1.569 -5.780 1.00 73.69 279 PHE A O 1
ATOM 2196 N N . ASN A 1 280 ? 20.054 -2.472 -3.758 1.00 79.38 280 ASN A N 1
ATOM 2197 C CA . ASN A 1 280 ? 21.429 -2.367 -3.284 1.00 79.38 280 ASN A CA 1
ATOM 2198 C C . ASN A 1 280 ? 22.158 -3.695 -3.563 1.00 79.38 280 ASN A C 1
ATOM 2200 O O . ASN A 1 280 ? 21.671 -4.759 -3.182 1.00 79.38 280 ASN A O 1
ATOM 2204 N N . ALA A 1 281 ? 23.295 -3.627 -4.261 1.00 77.75 281 ALA A N 1
ATOM 2205 C CA . ALA A 1 281 ? 24.055 -4.808 -4.668 1.00 77.75 281 ALA A CA 1
ATOM 2206 C C . ALA A 1 281 ? 24.676 -5.557 -3.479 1.00 77.75 281 ALA A C 1
ATOM 2208 O O . ALA A 1 281 ? 24.715 -6.784 -3.499 1.00 77.75 281 ALA A O 1
ATOM 2209 N N . ASP A 1 282 ? 25.097 -4.843 -2.436 1.00 84.06 282 ASP A N 1
ATOM 2210 C CA . ASP A 1 282 ? 25.653 -5.448 -1.223 1.00 84.06 282 ASP A CA 1
ATOM 2211 C C . ASP A 1 282 ? 24.570 -6.207 -0.459 1.00 84.06 282 ASP A C 1
ATOM 2213 O O . ASP A 1 282 ? 24.775 -7.352 -0.088 1.00 84.06 282 ASP A O 1
ATOM 2217 N N . THR A 1 283 ? 23.353 -5.658 -0.366 1.00 84.94 283 THR A N 1
ATOM 2218 C CA . THR A 1 283 ? 22.205 -6.377 0.213 1.00 84.94 283 THR A CA 1
ATOM 2219 C C . THR A 1 283 ? 21.899 -7.672 -0.543 1.00 84.94 283 THR A C 1
ATOM 2221 O O . THR A 1 283 ? 21.520 -8.666 0.068 1.00 84.94 283 THR A O 1
ATOM 2224 N N . VAL A 1 284 ? 22.061 -7.689 -1.869 1.00 86.56 284 VAL A N 1
ATOM 2225 C CA . VAL A 1 284 ? 21.901 -8.918 -2.661 1.00 86.56 284 VAL A CA 1
ATOM 2226 C C . VAL A 1 284 ? 23.011 -9.920 -2.343 1.00 86.56 284 VAL A C 1
ATOM 2228 O O . VAL A 1 284 ? 22.709 -11.090 -2.127 1.00 86.56 284 VAL A O 1
ATOM 2231 N N . LYS A 1 285 ? 24.268 -9.472 -2.237 1.00 88.31 285 LYS A N 1
ATOM 2232 C CA . LYS A 1 285 ? 25.391 -10.330 -1.826 1.00 88.31 285 LYS A CA 1
ATOM 2233 C C . LYS A 1 285 ? 25.195 -10.902 -0.420 1.00 88.31 285 LYS A C 1
ATOM 2235 O O . LYS A 1 285 ? 25.432 -12.088 -0.224 1.00 88.31 285 LYS A O 1
ATOM 2240 N N . ASP A 1 286 ? 24.714 -10.099 0.525 1.00 89.69 286 ASP A N 1
ATOM 2241 C CA . ASP A 1 286 ? 24.437 -10.535 1.897 1.00 89.69 286 ASP A CA 1
ATOM 2242 C C . ASP A 1 286 ? 23.341 -11.605 1.932 1.00 89.69 286 ASP A C 1
ATOM 2244 O O . ASP A 1 286 ? 23.456 -12.601 2.645 1.00 89.69 286 ASP A O 1
ATOM 2248 N N . VAL A 1 287 ? 22.283 -11.421 1.137 1.00 90.25 287 VAL A N 1
ATOM 2249 C CA . VAL A 1 287 ? 21.208 -12.409 0.981 1.00 90.25 287 VAL A CA 1
ATOM 2250 C C . VAL A 1 287 ? 21.740 -13.696 0.352 1.00 90.25 287 VAL A C 1
ATOM 2252 O O . VAL A 1 287 ? 21.438 -14.776 0.844 1.00 90.25 287 VAL A O 1
ATOM 2255 N N . GLU A 1 288 ? 22.565 -13.606 -0.690 1.00 89.75 288 GLU A N 1
ATOM 2256 C CA . GLU A 1 288 ? 23.192 -14.773 -1.324 1.00 89.75 288 GLU A CA 1
ATOM 2257 C C . GLU A 1 288 ? 24.108 -15.536 -0.372 1.00 89.75 288 GLU A C 1
ATOM 2259 O O . GLU A 1 288 ? 24.038 -16.762 -0.307 1.00 89.75 288 GLU A O 1
ATOM 2264 N N . ALA A 1 289 ? 24.935 -14.825 0.395 1.00 88.88 289 ALA A N 1
ATOM 2265 C CA . ALA A 1 289 ? 25.780 -15.425 1.417 1.00 88.88 289 ALA A CA 1
ATOM 2266 C C . ALA A 1 289 ? 24.933 -16.119 2.494 1.00 88.88 289 ALA A C 1
ATOM 2268 O O . ALA A 1 289 ? 25.250 -17.235 2.903 1.00 88.88 289 ALA A O 1
ATOM 2269 N N . ALA A 1 290 ? 23.827 -15.497 2.911 1.00 88.94 290 ALA A N 1
ATOM 2270 C CA . ALA A 1 290 ? 22.899 -16.067 3.879 1.00 88.94 290 ALA A CA 1
ATOM 2271 C C . ALA A 1 290 ? 22.200 -17.335 3.364 1.00 88.94 290 ALA A C 1
ATOM 2273 O O . ALA A 1 290 ? 22.038 -18.269 4.140 1.00 88.94 290 ALA A O 1
ATOM 2274 N N . ILE A 1 291 ? 21.827 -17.387 2.079 1.00 89.12 291 ILE A N 1
ATOM 2275 C CA . ILE A 1 291 ? 21.242 -18.576 1.433 1.00 89.12 291 ILE A CA 1
ATOM 2276 C C . ILE A 1 291 ? 22.280 -19.700 1.334 1.00 89.12 291 ILE A C 1
ATOM 2278 O O . ILE A 1 291 ? 22.022 -20.820 1.768 1.00 89.12 291 ILE A O 1
ATOM 2282 N N . ARG A 1 292 ? 23.482 -19.395 0.826 1.00 88.62 292 ARG A N 1
ATOM 2283 C CA . ARG A 1 292 ? 24.564 -20.383 0.679 1.00 88.62 292 ARG A CA 1
ATOM 2284 C C . ARG A 1 292 ? 24.998 -20.976 2.012 1.00 88.62 292 ARG A C 1
ATOM 2286 O O . ARG A 1 292 ? 25.342 -22.150 2.072 1.00 88.62 292 ARG A O 1
ATOM 2293 N N . LYS A 1 293 ? 24.949 -20.188 3.088 1.00 88.38 293 LYS A N 1
ATOM 2294 C CA . LYS A 1 293 ? 25.250 -20.658 4.446 1.00 88.38 293 LYS A CA 1
ATOM 2295 C C . LYS A 1 293 ? 24.311 -21.781 4.908 1.00 88.38 293 LYS A C 1
ATOM 2297 O O . LYS A 1 293 ? 24.731 -22.610 5.704 1.00 88.38 293 LYS A O 1
ATOM 2302 N N . VAL A 1 294 ? 23.081 -21.819 4.395 1.00 86.00 294 VAL A N 1
ATOM 2303 C CA . VAL A 1 294 ? 22.084 -22.868 4.680 1.00 86.00 294 VAL A CA 1
ATOM 2304 C C . VAL A 1 294 ? 22.281 -24.105 3.787 1.00 86.00 294 VAL A C 1
ATOM 2306 O O . VAL A 1 294 ? 21.572 -25.091 3.923 1.00 86.00 294 VAL A O 1
ATOM 2309 N N . GLY A 1 295 ? 23.254 -24.088 2.868 1.00 83.75 295 GLY A N 1
ATOM 2310 C CA . GLY A 1 295 ? 23.528 -25.200 1.951 1.00 83.75 295 GLY A CA 1
ATOM 2311 C C . GLY A 1 295 ? 22.721 -25.163 0.651 1.00 83.75 295 GLY A C 1
ATOM 2312 O O . GLY A 1 295 ? 22.873 -26.049 -0.187 1.00 83.75 295 GLY A O 1
ATOM 2313 N N . VAL A 1 296 ? 21.906 -24.125 0.434 1.00 85.25 296 VAL A N 1
ATOM 2314 C CA . VAL A 1 296 ? 21.179 -23.940 -0.826 1.00 85.25 296 VAL A CA 1
ATOM 2315 C C . VAL A 1 296 ? 22.119 -23.392 -1.899 1.00 85.25 296 VAL A C 1
ATOM 2317 O O . VAL A 1 296 ? 22.601 -22.258 -1.815 1.00 85.25 296 VAL A O 1
ATOM 2320 N N . ASN A 1 297 ? 22.354 -24.205 -2.929 1.00 81.69 297 ASN A N 1
ATOM 2321 C CA . ASN A 1 297 ? 23.245 -23.873 -4.042 1.00 81.69 297 ASN A CA 1
ATOM 2322 C C . ASN A 1 297 ? 22.493 -23.439 -5.310 1.00 81.69 297 ASN A C 1
ATOM 2324 O O . ASN A 1 297 ? 23.046 -22.670 -6.101 1.00 81.69 297 ASN A O 1
ATOM 2328 N N . ASP A 1 298 ? 21.240 -23.874 -5.490 1.00 83.38 298 ASP A N 1
ATOM 2329 C CA . ASP A 1 298 ? 20.404 -23.487 -6.631 1.00 83.38 298 ASP A CA 1
ATOM 2330 C C . ASP A 1 298 ? 19.744 -22.119 -6.388 1.00 83.38 298 ASP A C 1
ATOM 2332 O O . ASP A 1 298 ? 18.630 -21.990 -5.868 1.00 83.38 298 ASP A O 1
ATOM 2336 N N . ILE A 1 299 ? 20.501 -21.069 -6.722 1.00 84.44 299 ILE A N 1
ATOM 2337 C CA . ILE A 1 299 ? 20.083 -19.671 -6.597 1.00 84.44 299 ILE A CA 1
ATOM 2338 C C . ILE A 1 299 ? 19.879 -19.076 -7.988 1.00 84.44 299 ILE A C 1
ATOM 2340 O O . ILE A 1 299 ? 20.839 -18.735 -8.686 1.00 84.44 299 ILE A O 1
ATOM 2344 N N . GLN A 1 300 ? 18.623 -18.843 -8.356 1.00 84.69 300 GLN A N 1
ATOM 2345 C CA . GLN A 1 300 ? 18.276 -18.143 -9.589 1.00 84.69 300 GLN A CA 1
ATOM 2346 C C . GLN A 1 300 ? 18.156 -16.640 -9.337 1.00 84.69 300 GLN A C 1
ATOM 2348 O O . GLN A 1 300 ? 17.526 -16.195 -8.376 1.00 84.69 300 GLN A O 1
ATOM 2353 N N . LYS A 1 301 ? 18.731 -15.825 -10.225 1.00 79.62 301 LYS A N 1
ATOM 2354 C CA . LYS A 1 301 ? 18.655 -14.361 -10.137 1.00 79.62 301 LYS A CA 1
ATOM 2355 C C . LYS A 1 301 ? 17.849 -13.818 -11.304 1.00 79.62 301 LYS A C 1
ATOM 2357 O O . LYS A 1 301 ? 18.272 -13.907 -12.452 1.00 79.62 301 LYS A O 1
ATOM 2362 N N . SER A 1 302 ? 16.716 -13.195 -11.009 1.00 71.38 302 SER A N 1
ATOM 2363 C CA . SER A 1 302 ? 15.885 -12.522 -12.006 1.00 71.38 302 SER A CA 1
ATOM 2364 C C . SER A 1 302 ? 15.883 -11.017 -11.749 1.00 71.38 302 SER A C 1
ATOM 2366 O O . SER A 1 302 ? 15.309 -10.534 -10.771 1.00 71.38 302 SER A O 1
ATOM 2368 N N . ALA A 1 303 ? 16.524 -10.245 -12.623 1.00 58.62 303 ALA A N 1
ATOM 2369 C CA . ALA A 1 303 ? 16.452 -8.791 -12.549 1.00 58.62 303 ALA A CA 1
ATOM 2370 C C . ALA A 1 303 ? 15.126 -8.301 -13.146 1.00 58.62 303 ALA A C 1
ATOM 2372 O O . ALA A 1 303 ? 14.794 -8.624 -14.287 1.00 58.62 303 ALA A O 1
ATOM 2373 N N . SER A 1 304 ? 14.386 -7.467 -12.412 1.00 50.44 304 SER A N 1
ATOM 2374 C CA . SER A 1 304 ? 13.323 -6.672 -13.039 1.00 50.44 304 SER A CA 1
ATOM 2375 C C . SER A 1 304 ? 13.980 -5.724 -14.049 1.00 50.44 304 SER A C 1
ATOM 2377 O O . SER A 1 304 ? 15.034 -5.163 -13.735 1.00 50.44 304 SER A O 1
ATOM 2379 N N . LYS A 1 305 ? 13.389 -5.529 -15.242 1.00 43.28 305 LYS A N 1
ATOM 2380 C CA . LYS A 1 305 ? 13.893 -4.580 -16.258 1.00 43.28 305 LYS A CA 1
ATOM 2381 C C . LYS A 1 305 ? 14.362 -3.286 -15.579 1.00 43.28 305 LYS A C 1
ATOM 2383 O O . LYS A 1 305 ? 13.595 -2.653 -14.851 1.00 43.28 305 LYS A O 1
ATOM 2388 N N . LYS A 1 306 ? 15.640 -2.933 -15.770 1.00 42.03 306 LYS A N 1
ATOM 2389 C CA . LYS A 1 306 ? 16.226 -1.697 -15.235 1.00 42.03 306 LYS A CA 1
ATOM 2390 C C . LYS A 1 306 ? 15.323 -0.526 -15.663 1.00 42.03 306 LYS A C 1
ATOM 2392 O O . LYS A 1 306 ? 15.019 -0.403 -16.840 1.00 42.03 306 LYS A O 1
ATOM 2397 N N . VAL A 1 307 ? 14.942 0.351 -14.733 1.00 44.34 307 VAL A N 1
ATOM 2398 C CA . VAL A 1 307 ? 14.261 1.634 -15.040 1.00 44.34 307 VAL A CA 1
ATOM 2399 C C . VAL A 1 307 ? 15.261 2.681 -15.558 1.00 44.34 307 VAL A C 1
ATOM 2401 O O . VAL A 1 307 ? 14.888 3.641 -16.223 1.00 44.34 307 VAL A O 1
ATOM 2404 N N . ALA A 1 308 ? 16.556 2.477 -15.298 1.00 44.38 308 ALA A N 1
ATOM 2405 C CA . ALA A 1 308 ? 17.638 3.315 -15.810 1.00 44.38 308 ALA A CA 1
ATOM 2406 C C . ALA A 1 308 ? 17.655 3.469 -17.351 1.00 44.38 308 ALA A C 1
ATOM 2408 O O . ALA A 1 308 ? 17.676 4.615 -17.784 1.00 44.38 308 ALA A O 1
ATOM 2409 N N . PRO A 1 309 ? 17.595 2.407 -18.186 1.00 50.25 309 PRO A N 1
ATOM 2410 C CA . PRO A 1 309 ? 17.549 2.552 -19.640 1.00 50.25 309 PRO A CA 1
ATOM 2411 C C . PRO A 1 309 ? 16.318 3.320 -20.127 1.00 50.25 309 PRO A C 1
ATOM 2413 O O . PRO A 1 309 ? 16.443 4.046 -21.103 1.00 50.25 309 PRO A O 1
ATOM 2416 N N . ASP A 1 310 ? 15.174 3.246 -19.439 1.00 53.94 310 ASP A N 1
ATOM 2417 C CA . ASP A 1 310 ? 13.978 4.008 -19.824 1.00 53.94 310 ASP A CA 1
ATOM 2418 C C . ASP A 1 310 ? 14.118 5.501 -19.490 1.00 53.94 310 ASP A C 1
ATOM 2420 O O . ASP A 1 310 ? 13.713 6.349 -20.282 1.00 53.94 310 ASP A O 1
ATOM 2424 N N . ASN A 1 311 ? 14.729 5.844 -18.350 1.00 54.59 311 ASN A N 1
ATOM 2425 C CA . ASN A 1 311 ? 15.027 7.237 -18.004 1.00 54.59 311 ASN A CA 1
ATOM 2426 C C . ASN A 1 311 ? 16.110 7.830 -18.914 1.00 54.59 311 ASN A C 1
ATOM 2428 O O . ASN A 1 311 ? 15.964 8.966 -19.354 1.00 54.59 311 ASN A O 1
ATOM 2432 N N . ASP A 1 312 ? 17.154 7.067 -19.241 1.00 62.31 312 ASP A N 1
ATOM 2433 C CA . ASP A 1 312 ? 18.200 7.492 -20.176 1.00 62.31 312 ASP A CA 1
ATOM 2434 C C . ASP A 1 312 ? 17.644 7.638 -21.599 1.00 62.31 312 ASP A C 1
ATOM 2436 O O . ASP A 1 312 ? 17.907 8.633 -22.268 1.00 62.31 312 ASP A O 1
ATOM 2440 N N . ALA A 1 313 ? 16.802 6.699 -22.047 1.00 65.75 313 ALA A N 1
ATOM 2441 C CA . ALA A 1 313 ? 16.105 6.791 -23.328 1.00 65.75 313 ALA A CA 1
ATOM 2442 C C . ALA A 1 313 ? 15.170 8.002 -23.373 1.00 65.75 313 ALA A C 1
ATOM 2444 O O . ALA A 1 313 ? 15.125 8.705 -24.377 1.00 65.75 313 ALA A O 1
ATOM 2445 N N . LYS A 1 314 ? 14.467 8.291 -22.276 1.00 70.88 314 LYS A N 1
ATOM 2446 C CA . LYS A 1 314 ? 13.588 9.454 -22.155 1.00 70.88 314 LYS A CA 1
ATOM 2447 C C . LYS A 1 314 ? 14.362 10.771 -22.137 1.00 70.88 314 LYS A C 1
ATOM 2449 O O . LYS A 1 314 ? 13.928 11.717 -22.782 1.00 70.88 314 LYS A O 1
ATOM 2454 N N . LEU A 1 315 ? 15.504 10.839 -21.449 1.00 72.94 315 LEU A N 1
ATOM 2455 C CA . LEU A 1 315 ? 16.389 12.009 -21.470 1.00 72.94 315 LEU A CA 1
ATOM 2456 C C . LEU A 1 315 ? 16.975 12.230 -22.869 1.00 72.94 315 LEU A C 1
ATOM 2458 O O . LEU A 1 315 ? 16.913 13.344 -23.381 1.00 72.94 315 LEU A O 1
ATOM 2462 N N . ARG A 1 316 ? 17.452 11.167 -23.531 1.00 72.81 316 ARG A N 1
ATOM 2463 C CA . ARG A 1 316 ? 17.906 11.224 -24.930 1.00 72.81 316 ARG A CA 1
ATOM 2464 C C . ARG A 1 316 ? 16.789 11.650 -25.873 1.00 72.81 316 ARG A C 1
ATOM 2466 O O . ARG A 1 316 ? 17.029 12.453 -26.760 1.00 72.81 316 ARG A O 1
ATOM 2473 N N . GLU A 1 317 ? 15.570 11.161 -25.670 1.00 73.88 317 GLU A N 1
ATOM 2474 C CA . GLU A 1 317 ? 14.410 11.555 -26.470 1.00 73.88 317 GLU A CA 1
ATOM 2475 C C . GLU A 1 317 ? 14.051 13.035 -26.261 1.00 73.88 317 GLU A C 1
ATOM 2477 O O . GLU A 1 317 ? 13.723 13.720 -27.226 1.00 73.88 317 GLU A O 1
ATOM 2482 N N . ILE A 1 318 ? 14.134 13.545 -25.028 1.00 80.25 318 ILE A N 1
ATOM 2483 C CA . ILE A 1 318 ? 13.903 14.965 -24.719 1.00 80.25 318 ILE A CA 1
ATOM 2484 C C . ILE A 1 318 ? 14.939 15.850 -25.414 1.00 80.25 318 ILE A C 1
ATOM 2486 O O . ILE A 1 318 ? 14.555 16.845 -26.029 1.00 80.25 318 ILE A O 1
ATOM 2490 N N . LEU A 1 319 ? 16.219 15.471 -25.343 1.00 78.38 319 LEU A N 1
ATOM 2491 C CA . LEU A 1 319 ? 17.316 16.185 -25.999 1.00 78.38 319 LEU A CA 1
ATOM 2492 C C . LEU A 1 319 ? 17.219 16.086 -27.526 1.00 78.38 319 LEU A C 1
ATOM 2494 O O . LEU A 1 319 ? 17.405 17.078 -28.212 1.00 78.38 319 LEU A O 1
ATOM 2498 N N . PHE A 1 320 ? 16.842 14.929 -28.071 1.00 77.50 320 PHE A N 1
ATOM 2499 C CA . PHE A 1 320 ? 16.649 14.746 -29.513 1.00 77.50 320 PHE A CA 1
ATOM 2500 C C . PHE A 1 320 ? 15.472 15.564 -30.065 1.00 77.50 320 PHE A C 1
ATOM 2502 O O . PHE A 1 320 ? 15.499 16.025 -31.202 1.00 77.50 320 PHE A O 1
ATOM 2509 N N . ARG A 1 321 ? 14.411 15.744 -29.269 1.00 73.75 321 ARG A N 1
ATOM 2510 C CA . ARG A 1 321 ? 13.245 16.564 -29.635 1.00 73.75 321 ARG A CA 1
ATOM 2511 C C . ARG A 1 321 ? 13.465 18.060 -29.413 1.00 73.75 321 ARG A C 1
ATOM 2513 O O . ARG A 1 321 ? 12.601 18.841 -29.814 1.00 73.75 321 ARG A O 1
ATOM 2520 N N . GLN A 1 322 ? 14.563 18.450 -28.769 1.00 76.88 322 GLN A N 1
ATOM 2521 C CA . GLN A 1 322 ? 14.906 19.849 -28.567 1.00 76.88 322 GLN A CA 1
ATOM 2522 C C . GLN A 1 322 ? 15.164 20.496 -29.930 1.00 76.88 322 GLN A C 1
ATOM 2524 O O . GLN A 1 322 ? 15.992 20.031 -30.709 1.00 76.88 322 GLN A O 1
ATOM 2529 N N . LYS A 1 323 ? 14.415 21.559 -30.226 1.00 71.75 323 LYS A N 1
ATOM 2530 C CA . LYS A 1 323 ? 14.569 22.362 -31.441 1.00 71.75 323 LYS A CA 1
ATOM 2531 C C . LYS A 1 323 ? 14.695 23.828 -31.041 1.00 71.75 323 LYS A C 1
ATOM 2533 O O . LYS A 1 323 ? 13.820 24.331 -30.335 1.00 71.75 323 LYS A O 1
ATOM 2538 N N . GLY A 1 324 ? 15.742 24.487 -31.533 1.00 74.31 324 GLY A N 1
ATOM 2539 C CA . GLY A 1 324 ? 16.075 25.877 -31.212 1.00 74.31 324 GLY A CA 1
ATOM 2540 C C . GLY A 1 324 ? 16.879 26.035 -29.919 1.00 74.31 324 GLY A C 1
ATOM 2541 O O . GLY A 1 324 ? 17.139 25.061 -29.208 1.00 74.31 324 GLY A O 1
ATOM 2542 N N . ASP A 1 325 ? 17.223 27.286 -29.621 1.00 79.94 325 ASP A N 1
ATOM 2543 C CA . ASP A 1 325 ? 18.248 27.656 -28.630 1.00 79.94 325 ASP A CA 1
ATOM 2544 C C . ASP A 1 325 ? 17.694 27.879 -27.210 1.00 79.94 325 ASP A C 1
ATOM 2546 O O . ASP A 1 325 ? 18.395 28.346 -26.312 1.00 79.94 325 ASP A O 1
ATOM 2550 N N . GLU A 1 326 ? 16.423 27.534 -26.988 1.00 83.31 326 GLU A N 1
ATOM 2551 C CA . GLU A 1 326 ? 15.721 27.756 -25.725 1.00 83.31 326 GLU A CA 1
ATOM 2552 C C . GLU A 1 326 ? 15.039 26.478 -25.216 1.00 83.31 326 GLU A C 1
ATOM 2554 O O . GLU A 1 326 ? 14.297 25.803 -25.940 1.00 83.31 326 GLU A O 1
ATOM 2559 N N . LEU A 1 327 ? 15.257 26.143 -23.942 1.00 84.88 327 LEU A N 1
ATOM 2560 C CA . LEU A 1 327 ? 14.627 24.998 -23.290 1.00 84.88 327 LEU A CA 1
ATOM 2561 C C . LEU A 1 327 ? 13.146 25.285 -23.001 1.00 84.88 327 LEU A C 1
ATOM 2563 O O . LEU A 1 327 ? 12.825 26.145 -22.184 1.00 84.88 327 LEU A O 1
ATOM 2567 N N . LYS A 1 328 ? 12.230 24.523 -23.608 1.00 88.12 328 LYS A N 1
ATOM 2568 C CA . LYS A 1 328 ? 10.782 24.697 -23.399 1.00 88.12 328 LYS A CA 1
ATOM 2569 C C . LYS A 1 328 ? 10.278 23.839 -22.245 1.00 88.12 328 LYS A C 1
ATOM 2571 O O . LYS A 1 328 ? 10.200 22.611 -22.354 1.00 88.12 328 LYS A O 1
ATOM 2576 N N . VAL A 1 329 ? 9.894 24.495 -21.156 1.00 88.12 329 VAL A N 1
ATOM 2577 C CA . VAL A 1 329 ? 9.366 23.878 -19.938 1.00 88.12 329 VAL A CA 1
ATOM 2578 C C . VAL A 1 329 ? 7.886 24.222 -19.806 1.00 88.12 329 VAL A C 1
ATOM 2580 O O . VAL A 1 329 ? 7.498 25.382 -19.877 1.00 88.12 329 VAL A O 1
ATOM 2583 N N . TYR A 1 330 ? 7.048 23.213 -19.599 1.00 88.50 330 TYR A N 1
ATOM 2584 C CA . TYR A 1 330 ? 5.627 23.377 -19.316 1.00 88.50 330 TYR A CA 1
ATOM 2585 C C . TYR A 1 330 ? 5.305 22.866 -17.911 1.00 88.50 330 TYR A C 1
ATOM 2587 O O . TYR A 1 330 ? 5.601 21.717 -17.574 1.00 88.50 330 TYR A O 1
ATOM 2595 N N . VAL A 1 331 ? 4.702 23.718 -17.088 1.00 86.94 331 VAL A N 1
ATOM 2596 C CA . VAL A 1 331 ? 4.332 23.430 -15.700 1.00 86.94 331 VAL A CA 1
ATOM 2597 C C . VAL A 1 331 ? 2.819 23.277 -15.615 1.00 86.94 331 VAL A C 1
ATOM 2599 O O . VAL A 1 331 ? 2.072 24.128 -16.085 1.00 86.94 331 VAL A O 1
ATOM 2602 N N . SER A 1 332 ? 2.351 22.200 -14.996 1.00 84.19 332 SER A N 1
ATOM 2603 C CA . SER A 1 332 ? 0.925 21.946 -14.776 1.00 84.19 332 SER A CA 1
ATOM 2604 C C . SER A 1 332 ? 0.687 21.428 -13.362 1.00 84.19 332 SER A C 1
ATOM 2606 O O . SER A 1 332 ? 1.613 20.917 -12.729 1.00 84.19 332 SER A O 1
ATOM 2608 N N . SER A 1 333 ? -0.562 21.440 -12.892 1.00 74.81 333 SER A N 1
ATOM 2609 C CA . SER A 1 333 ? -0.940 20.798 -11.621 1.00 74.81 333 SER A CA 1
ATOM 2610 C C . SER A 1 333 ? -0.627 19.295 -11.569 1.00 74.81 333 SER A C 1
ATOM 2612 O O . SER A 1 333 ? -0.515 18.709 -10.493 1.00 74.81 333 SER A O 1
ATOM 2614 N N . ARG A 1 334 ? -0.454 18.653 -12.734 1.00 73.25 334 ARG A N 1
ATOM 2615 C CA . ARG A 1 334 ? -0.105 17.229 -12.870 1.00 73.25 334 ARG A CA 1
ATOM 2616 C C . ARG A 1 334 ? 1.401 16.968 -12.930 1.00 73.25 334 ARG A C 1
ATOM 2618 O O . ARG A 1 334 ? 1.803 15.804 -12.946 1.00 73.25 334 ARG A O 1
ATOM 2625 N N . GLY A 1 335 ? 2.219 18.018 -12.963 1.00 81.06 335 GLY A N 1
ATOM 2626 C CA . GLY A 1 335 ? 3.675 17.937 -12.969 1.00 81.06 335 GLY A CA 1
ATOM 2627 C C . GLY A 1 335 ? 4.335 18.751 -14.080 1.00 81.06 335 GLY A C 1
ATOM 2628 O O . GLY A 1 335 ? 3.716 19.587 -14.742 1.00 81.06 335 GLY A O 1
ATOM 2629 N N . LEU A 1 336 ? 5.627 18.483 -14.263 1.00 84.25 336 LEU A N 1
ATOM 2630 C CA . LEU A 1 336 ? 6.531 19.202 -15.157 1.00 84.25 336 LEU A CA 1
ATOM 2631 C C . LEU A 1 336 ? 6.712 18.456 -16.469 1.00 84.25 336 LEU A C 1
ATOM 2633 O O . LEU A 1 336 ? 6.814 17.229 -16.480 1.00 84.25 336 LEU A O 1
ATOM 2637 N N . HIS A 1 337 ? 6.792 19.191 -17.570 1.00 87.00 337 HIS A N 1
ATOM 2638 C CA . HIS A 1 337 ? 7.022 18.650 -18.898 1.00 87.00 337 HIS A CA 1
ATOM 2639 C C . HIS A 1 337 ? 8.116 19.435 -19.617 1.00 87.00 337 HIS A C 1
ATOM 2641 O O . HIS A 1 337 ? 8.143 20.656 -19.554 1.00 87.00 337 HIS A O 1
ATOM 2647 N N . VAL A 1 338 ? 8.987 18.741 -20.345 1.00 85.31 338 VAL A N 1
ATOM 2648 C CA . VAL A 1 338 ? 9.960 19.360 -21.260 1.00 85.31 338 VAL A CA 1
ATOM 2649 C C . VAL A 1 338 ? 9.817 18.696 -22.616 1.00 85.31 338 VAL A C 1
ATOM 2651 O O . VAL A 1 338 ? 9.758 17.467 -22.697 1.00 85.31 338 VAL A O 1
ATOM 2654 N N . ASN A 1 339 ? 9.675 19.499 -23.674 1.00 80.88 339 ASN A N 1
ATOM 2655 C CA . ASN A 1 339 ? 9.423 19.021 -25.042 1.00 80.88 339 ASN A CA 1
ATOM 2656 C C . ASN A 1 339 ? 8.297 17.964 -25.121 1.00 80.88 339 ASN A C 1
ATOM 2658 O O . ASN A 1 339 ? 8.394 16.959 -25.829 1.00 80.88 339 ASN A O 1
ATOM 2662 N N . GLY A 1 340 ? 7.227 18.164 -24.339 1.00 73.81 340 GLY A N 1
ATOM 2663 C CA . GLY A 1 340 ? 6.050 17.288 -24.295 1.00 73.81 340 GLY A CA 1
ATOM 2664 C C . GLY A 1 340 ? 6.197 16.011 -23.456 1.00 73.81 340 GLY A C 1
ATOM 2665 O O . GLY A 1 340 ? 5.250 15.229 -23.363 1.00 73.81 340 GLY A O 1
ATOM 2666 N N . LYS A 1 341 ? 7.341 15.774 -22.801 1.00 81.81 341 LYS A N 1
ATOM 2667 C CA . LYS A 1 341 ? 7.553 14.606 -21.931 1.00 81.81 341 LYS A CA 1
ATOM 2668 C C . LYS A 1 341 ? 7.499 15.009 -20.468 1.00 81.81 341 LYS A C 1
ATOM 2670 O O . LYS A 1 341 ? 8.197 15.924 -20.055 1.00 81.81 341 LYS A O 1
ATOM 2675 N N . SER A 1 342 ? 6.692 14.293 -19.686 1.00 83.31 342 SER A N 1
ATOM 2676 C CA . SER A 1 342 ? 6.613 14.497 -18.235 1.00 83.31 342 SER A CA 1
ATOM 2677 C C . SER A 1 342 ? 7.950 14.160 -17.585 1.00 83.31 342 SER A C 1
ATOM 2679 O O . SER A 1 342 ? 8.492 13.096 -17.865 1.00 83.31 342 SER A O 1
ATOM 2681 N N . ILE A 1 343 ? 8.473 15.005 -16.712 1.00 82.69 343 ILE A N 1
ATOM 2682 C CA . ILE A 1 343 ? 9.742 14.811 -16.011 1.00 82.69 343 ILE A CA 1
ATOM 2683 C C . ILE A 1 343 ? 9.592 15.145 -14.531 1.00 82.69 343 ILE A C 1
ATOM 2685 O O . ILE A 1 343 ? 8.661 15.841 -14.127 1.00 82.69 343 ILE A O 1
ATOM 2689 N N . SER A 1 344 ? 10.511 14.638 -13.713 1.00 79.69 344 SER A N 1
ATOM 2690 C CA . SER A 1 344 ? 10.608 15.075 -12.324 1.00 79.69 344 SER A CA 1
ATOM 2691 C C . SER A 1 344 ? 11.412 16.373 -12.229 1.00 79.69 344 SER A C 1
ATOM 2693 O O . SER A 1 344 ? 12.279 16.641 -13.061 1.00 79.69 344 SER A O 1
ATOM 2695 N N . THR A 1 345 ? 11.187 17.153 -11.173 1.00 73.38 345 THR A N 1
ATOM 2696 C CA . THR A 1 345 ? 11.971 18.364 -10.884 1.00 73.38 345 THR A CA 1
ATOM 2697 C C . THR A 1 345 ? 13.467 18.061 -10.737 1.00 73.38 345 THR A C 1
ATOM 2699 O O . THR A 1 345 ? 14.305 18.867 -11.129 1.00 73.38 345 THR A O 1
ATOM 2702 N N . ALA A 1 346 ? 13.820 16.866 -10.244 1.00 72.94 346 ALA A N 1
ATOM 2703 C CA . ALA A 1 346 ? 15.207 16.420 -10.113 1.00 72.94 346 ALA A CA 1
ATOM 2704 C C . ALA A 1 346 ? 15.888 16.138 -11.468 1.00 72.94 346 ALA A C 1
ATOM 2706 O O . ALA A 1 346 ? 17.110 16.239 -11.575 1.00 72.94 346 ALA A O 1
ATOM 2707 N N . ASP A 1 347 ? 15.115 15.809 -12.508 1.00 80.31 347 ASP A N 1
ATOM 2708 C CA . ASP A 1 347 ? 15.644 15.533 -13.847 1.00 80.31 347 ASP A CA 1
ATOM 2709 C C . ASP A 1 347 ? 15.847 16.813 -14.675 1.00 80.31 347 ASP A C 1
ATOM 2711 O O . ASP A 1 347 ? 16.653 16.806 -15.604 1.00 80.31 347 ASP A O 1
ATOM 2715 N N . ILE A 1 348 ? 15.204 17.931 -14.305 1.00 81.94 348 ILE A N 1
ATOM 2716 C CA . ILE A 1 348 ? 15.384 19.242 -14.962 1.00 81.94 348 ILE A CA 1
ATOM 2717 C C . ILE A 1 348 ? 16.848 19.664 -14.938 1.00 81.94 348 ILE A C 1
ATOM 2719 O O . ILE A 1 348 ? 17.403 20.024 -15.971 1.00 81.94 348 ILE A O 1
ATOM 2723 N N . ALA A 1 349 ? 17.499 19.555 -13.778 1.00 79.50 349 ALA A N 1
ATOM 2724 C CA . ALA A 1 349 ? 18.895 19.952 -13.637 1.00 79.50 349 ALA A CA 1
ATOM 2725 C C . ALA A 1 349 ? 19.833 19.135 -14.543 1.00 79.50 349 ALA A C 1
ATOM 2727 O O . ALA A 1 349 ? 20.830 19.657 -15.038 1.00 79.50 349 ALA A O 1
ATOM 2728 N N . LYS A 1 350 ? 19.511 17.857 -14.788 1.00 82.19 350 LYS A N 1
ATOM 2729 C CA . LYS A 1 350 ? 20.268 17.013 -15.723 1.00 82.19 350 LYS A CA 1
ATOM 2730 C C . LYS A 1 350 ? 20.016 17.418 -17.170 1.00 82.19 350 LYS A C 1
ATOM 2732 O O . LYS A 1 350 ? 20.968 17.489 -17.935 1.00 82.19 350 LYS A O 1
ATOM 2737 N N . ILE A 1 351 ? 18.764 17.696 -17.532 1.00 82.56 351 ILE A N 1
ATOM 2738 C CA . ILE A 1 351 ? 18.399 18.130 -18.886 1.00 82.56 351 ILE A CA 1
ATOM 2739 C C . ILE A 1 351 ? 19.088 19.449 -19.223 1.00 82.56 351 ILE A C 1
ATOM 2741 O O . ILE A 1 351 ? 19.712 19.529 -20.270 1.00 82.56 351 ILE A O 1
ATOM 2745 N N . VAL A 1 352 ? 19.056 20.433 -18.319 1.00 81.94 352 VAL A N 1
ATOM 2746 C CA . VAL A 1 352 ? 19.746 21.721 -18.495 1.00 81.94 352 VAL A CA 1
ATOM 2747 C C . VAL A 1 352 ? 21.231 21.498 -18.784 1.00 81.94 352 VAL A C 1
ATOM 2749 O O . VAL A 1 352 ? 21.715 21.906 -19.838 1.00 81.94 352 VAL A O 1
ATOM 2752 N N . LYS A 1 353 ? 21.927 20.752 -17.915 1.00 79.94 353 LYS A N 1
ATOM 2753 C CA . LYS A 1 353 ? 23.362 20.470 -18.076 1.00 79.94 353 LYS A CA 1
ATOM 2754 C C . LYS A 1 353 ? 23.699 19.736 -19.372 1.00 79.94 353 LYS A C 1
ATOM 2756 O O . LYS A 1 353 ? 24.711 20.042 -19.986 1.00 79.94 353 LYS A O 1
ATOM 2761 N N . LEU A 1 354 ? 22.879 18.765 -19.773 1.00 79.50 354 LEU A N 1
ATOM 2762 C CA . LEU A 1 354 ? 23.108 17.981 -20.991 1.00 79.50 354 LEU A CA 1
ATOM 2763 C C . LEU A 1 354 ? 22.698 18.724 -22.267 1.00 79.50 354 LEU A C 1
ATOM 2765 O O . LEU A 1 354 ? 23.221 18.418 -23.332 1.00 79.50 354 LEU A O 1
ATOM 2769 N N . SER A 1 355 ? 21.761 19.669 -22.171 1.00 78.88 355 SER A N 1
ATOM 2770 C CA . SER A 1 355 ? 21.298 20.468 -23.308 1.00 78.88 355 SER A CA 1
ATOM 2771 C C . SER A 1 355 ? 22.281 21.568 -23.701 1.00 78.88 355 SER A C 1
ATOM 2773 O O . SER A 1 355 ? 22.304 21.957 -24.862 1.00 78.88 355 SER A O 1
ATOM 2775 N N . GLY A 1 356 ? 23.076 22.073 -22.748 1.00 77.12 356 GLY A N 1
ATOM 2776 C CA . GLY A 1 356 ? 24.001 23.188 -22.975 1.00 77.12 356 GLY A CA 1
ATOM 2777 C C . GLY A 1 356 ? 23.317 24.523 -23.296 1.00 77.12 356 GLY A C 1
ATOM 2778 O O . GLY A 1 356 ? 23.988 25.454 -23.723 1.00 77.12 356 GLY A O 1
ATOM 2779 N N . LEU A 1 357 ? 21.995 24.622 -23.118 1.00 82.75 357 LEU A N 1
ATOM 2780 C CA . LEU A 1 357 ? 21.226 25.811 -23.474 1.00 82.75 357 LEU A CA 1
ATOM 2781 C C . LEU A 1 357 ? 21.354 26.898 -22.407 1.00 82.75 357 LEU A C 1
ATOM 2783 O O . LEU A 1 357 ? 21.222 26.637 -21.210 1.00 82.75 357 LEU A O 1
ATOM 2787 N N . GLU A 1 358 ? 21.551 28.134 -22.859 1.00 84.56 358 GLU A N 1
ATOM 2788 C CA . GLU A 1 358 ? 21.684 29.294 -21.973 1.00 84.56 358 GLU A CA 1
ATOM 2789 C C . GLU A 1 358 ? 20.345 29.976 -21.659 1.00 84.56 358 GLU A C 1
ATOM 2791 O O . GLU A 1 358 ? 20.284 30.790 -20.733 1.00 84.56 358 GLU A O 1
ATOM 2796 N N . SER A 1 359 ? 19.277 29.623 -22.385 1.00 84.62 359 SER A N 1
ATOM 2797 C CA . SER A 1 359 ? 17.939 30.206 -22.234 1.00 84.62 359 SER A CA 1
ATOM 2798 C C . SER A 1 359 ? 16.856 29.139 -22.019 1.00 84.62 359 SER A C 1
ATOM 2800 O O . SER A 1 359 ? 16.958 28.021 -22.535 1.00 84.62 359 SER A O 1
ATOM 2802 N N . ALA A 1 360 ? 15.802 29.473 -21.270 1.00 87.38 360 ALA A N 1
ATOM 2803 C CA . ALA A 1 360 ? 14.627 28.626 -21.070 1.00 87.38 360 ALA A CA 1
ATOM 2804 C C . ALA A 1 360 ? 13.317 29.432 -21.039 1.00 87.38 360 ALA A C 1
ATOM 2806 O O . ALA A 1 360 ? 13.242 30.466 -20.381 1.00 87.38 360 ALA A O 1
ATOM 2807 N N . ALA A 1 361 ? 12.258 28.886 -21.638 1.00 88.44 361 ALA A N 1
ATOM 2808 C CA . ALA A 1 361 ? 10.900 29.416 -21.561 1.00 88.44 361 ALA A CA 1
ATOM 2809 C C . ALA A 1 361 ? 10.032 28.509 -20.694 1.00 88.44 361 ALA A C 1
ATOM 2811 O O . ALA A 1 361 ? 9.875 27.317 -20.978 1.00 88.44 361 ALA A O 1
ATOM 2812 N N . ILE A 1 362 ? 9.421 29.088 -19.664 1.00 88.25 362 ILE A N 1
ATOM 2813 C CA . ILE A 1 362 ? 8.422 28.436 -18.830 1.00 88.25 362 ILE A CA 1
ATOM 2814 C C . ILE A 1 362 ? 7.033 28.845 -19.315 1.00 88.25 362 ILE A C 1
ATOM 2816 O O . ILE A 1 362 ? 6.692 30.020 -19.390 1.00 88.25 362 ILE A O 1
ATOM 2820 N N . THR A 1 363 ? 6.211 27.848 -19.603 1.00 87.56 363 THR A N 1
ATOM 2821 C CA . THR A 1 363 ? 4.782 27.980 -19.894 1.00 87.56 363 THR A CA 1
ATOM 2822 C C . THR A 1 363 ? 4.001 27.245 -18.815 1.00 87.56 363 THR A C 1
ATOM 2824 O O . THR A 1 363 ? 4.491 26.263 -18.255 1.00 87.56 363 THR A O 1
ATOM 2827 N N . THR A 1 364 ? 2.808 27.713 -18.467 1.00 86.12 364 THR A N 1
ATOM 2828 C CA . THR A 1 364 ? 2.058 27.180 -17.322 1.00 86.12 364 THR A CA 1
ATOM 2829 C C . THR A 1 364 ? 0.622 26.849 -17.704 1.00 86.12 364 THR A C 1
ATOM 2831 O O . THR A 1 364 ? 0.058 27.412 -18.642 1.00 86.12 364 THR A O 1
ATOM 2834 N N . ALA A 1 365 ? 0.025 25.891 -17.001 1.00 80.00 365 ALA A N 1
ATOM 2835 C CA . ALA A 1 365 ? -1.419 25.708 -17.000 1.00 80.00 365 ALA A CA 1
ATOM 2836 C C . ALA A 1 365 ? -2.090 26.782 -16.126 1.00 80.00 365 ALA A C 1
ATOM 2838 O O . ALA A 1 365 ? -1.487 27.276 -15.175 1.00 80.00 365 ALA A O 1
ATOM 2839 N N . ALA A 1 366 ? -3.351 27.106 -16.423 1.00 75.94 366 ALA A N 1
ATOM 2840 C CA . ALA A 1 366 ? -4.110 28.147 -15.722 1.00 75.94 366 ALA A CA 1
ATOM 2841 C C . ALA A 1 366 ? -4.332 27.863 -14.221 1.00 75.94 366 ALA A C 1
ATOM 2843 O O . ALA A 1 366 ? -4.625 28.775 -13.459 1.00 75.94 366 ALA A O 1
ATOM 2844 N N . ASP A 1 367 ? -4.198 26.606 -13.794 1.00 77.75 367 ASP A N 1
ATOM 2845 C CA . ASP A 1 367 ? -4.394 26.150 -12.415 1.00 77.75 367 ASP A CA 1
ATOM 2846 C C . ASP A 1 367 ? -3.090 26.072 -11.596 1.00 77.75 367 ASP A C 1
ATOM 2848 O O . ASP A 1 367 ? -3.080 25.525 -10.491 1.00 77.75 367 ASP A O 1
ATOM 2852 N N . VAL A 1 368 ? -1.977 26.588 -12.128 1.00 80.50 368 VAL A N 1
ATOM 2853 C CA . VAL A 1 368 ? -0.667 26.579 -11.463 1.00 80.50 368 VAL A CA 1
ATOM 2854 C C . VAL A 1 368 ? -0.433 27.891 -10.726 1.00 80.50 368 VAL A C 1
ATOM 2856 O O . VAL A 1 368 ? -0.534 28.968 -11.306 1.00 80.50 368 VAL A O 1
ATOM 2859 N N . THR A 1 369 ? -0.060 27.799 -9.449 1.00 80.88 369 THR A N 1
ATOM 2860 C CA . THR A 1 369 ? 0.247 28.977 -8.632 1.00 80.88 369 THR A CA 1
ATOM 2861 C C . THR A 1 369 ? 1.587 29.612 -9.031 1.00 80.88 369 THR A C 1
ATOM 2863 O O . THR A 1 369 ? 2.533 28.875 -9.334 1.00 80.88 369 THR A O 1
ATOM 2866 N N . PRO A 1 370 ? 1.730 30.950 -8.950 1.00 80.88 370 PRO A N 1
ATOM 2867 C CA . PRO A 1 370 ? 2.995 31.642 -9.229 1.00 80.88 370 PRO A CA 1
ATOM 2868 C C . PRO A 1 370 ? 4.178 31.084 -8.424 1.00 80.88 370 PRO A C 1
ATOM 2870 O O . PRO A 1 370 ? 5.222 30.775 -8.989 1.00 80.88 370 PRO A O 1
ATOM 2873 N N . ALA A 1 371 ? 3.965 30.780 -7.139 1.00 79.31 371 ALA A N 1
ATOM 2874 C CA . ALA A 1 371 ? 4.982 30.177 -6.274 1.00 79.31 371 ALA A CA 1
ATOM 2875 C C . ALA A 1 371 ? 5.544 28.844 -6.815 1.00 79.31 371 ALA A C 1
ATOM 2877 O O . ALA A 1 371 ? 6.712 28.513 -6.602 1.00 79.31 371 ALA A O 1
ATOM 2878 N N . HIS A 1 372 ? 4.728 28.058 -7.526 1.00 79.94 372 HIS A N 1
ATOM 2879 C CA . HIS A 1 372 ? 5.190 26.819 -8.146 1.00 79.94 372 HIS A CA 1
ATOM 2880 C C . HIS A 1 372 ? 6.042 27.087 -9.395 1.00 79.94 372 HIS A C 1
ATOM 2882 O O . HIS A 1 372 ? 7.033 26.392 -9.625 1.00 79.94 372 HIS A O 1
ATOM 2888 N N . VAL A 1 373 ? 5.697 28.119 -10.168 1.00 83.94 373 VAL A N 1
ATOM 2889 C CA . VAL A 1 373 ? 6.483 28.599 -11.316 1.00 83.94 373 VAL A CA 1
ATOM 2890 C C . VAL A 1 373 ? 7.846 29.103 -10.847 1.00 83.94 373 VAL A C 1
ATOM 2892 O O . VAL A 1 373 ? 8.867 28.722 -11.420 1.00 83.94 373 VAL A O 1
ATOM 2895 N N . ASP A 1 374 ? 7.879 29.862 -9.752 1.00 84.06 374 ASP A N 1
ATOM 2896 C CA . ASP A 1 374 ? 9.109 30.401 -9.169 1.00 84.06 374 ASP A CA 1
ATOM 2897 C C . ASP A 1 374 ? 10.041 29.304 -8.651 1.00 84.06 374 ASP A C 1
ATOM 2899 O O . ASP A 1 374 ? 11.250 29.349 -8.887 1.00 84.06 374 ASP A O 1
ATOM 2903 N N . ALA A 1 375 ? 9.500 28.256 -8.022 1.00 83.62 375 ALA A N 1
ATOM 2904 C CA . ALA A 1 375 ? 10.294 27.106 -7.587 1.00 83.62 375 ALA A CA 1
ATOM 2905 C C . ALA A 1 375 ? 10.971 26.381 -8.770 1.00 83.62 375 ALA A C 1
ATOM 2907 O O . ALA A 1 375 ? 12.120 25.928 -8.681 1.00 83.62 375 ALA A O 1
ATOM 2908 N N . VAL A 1 376 ? 10.272 26.286 -9.904 1.00 85.50 376 VAL A N 1
ATOM 2909 C CA . VAL A 1 376 ? 10.793 25.682 -11.138 1.00 85.50 376 VAL A CA 1
ATOM 2910 C C . VAL A 1 376 ? 11.828 26.600 -11.788 1.00 85.50 376 VAL A C 1
ATOM 2912 O O . VAL A 1 376 ? 12.912 26.129 -12.140 1.00 85.50 376 VAL A O 1
ATOM 2915 N N . LYS A 1 377 ? 11.554 27.908 -11.863 1.00 87.50 377 LYS A N 1
ATOM 2916 C CA . LYS A 1 377 ? 12.491 28.940 -12.333 1.00 87.50 377 LYS A CA 1
ATOM 2917 C C . LYS A 1 377 ? 13.795 28.909 -11.539 1.00 87.50 377 LYS A C 1
ATOM 2919 O O . LYS A 1 377 ? 14.865 28.804 -12.133 1.00 87.50 377 LYS A O 1
ATOM 2924 N N . ALA A 1 378 ? 13.716 28.899 -10.209 1.00 86.38 378 ALA A N 1
ATOM 2925 C CA . ALA A 1 378 ? 14.879 28.819 -9.328 1.00 86.38 378 ALA A CA 1
ATOM 2926 C C . ALA A 1 378 ? 15.709 27.549 -9.576 1.00 86.38 378 ALA A C 1
ATOM 2928 O O . ALA A 1 378 ? 16.939 27.592 -9.570 1.00 86.38 378 ALA A O 1
ATOM 2929 N N . THR A 1 379 ? 15.050 26.419 -9.847 1.00 85.44 379 THR A N 1
ATOM 2930 C CA . THR A 1 379 ? 15.732 25.156 -10.166 1.00 85.44 379 THR A CA 1
ATOM 2931 C C . THR A 1 379 ? 16.471 25.225 -11.506 1.00 85.44 379 THR A C 1
ATOM 2933 O O . THR A 1 379 ? 17.590 24.722 -11.609 1.00 85.44 379 THR A O 1
ATOM 2936 N N . ILE A 1 380 ? 15.875 25.858 -12.520 1.00 85.81 380 ILE A N 1
ATOM 2937 C CA . ILE A 1 380 ? 16.464 26.027 -13.858 1.00 85.81 380 ILE A CA 1
ATOM 2938 C C . ILE A 1 380 ? 17.661 26.988 -13.816 1.00 85.81 380 ILE A C 1
ATOM 2940 O O . ILE A 1 380 ? 18.725 26.654 -14.339 1.00 85.81 380 ILE A O 1
ATOM 2944 N N . LEU A 1 381 ? 17.527 28.119 -13.116 1.00 85.75 381 LEU A N 1
ATOM 2945 C CA . LEU A 1 381 ? 18.618 29.077 -12.900 1.00 85.75 381 LEU A CA 1
ATOM 2946 C C . LEU A 1 381 ? 19.788 28.426 -12.151 1.00 85.75 381 LEU A C 1
ATOM 2948 O O . LEU A 1 381 ? 20.931 28.475 -12.597 1.00 85.75 381 LEU A O 1
ATOM 2952 N N . LYS A 1 382 ? 19.501 27.713 -11.052 1.00 87.06 382 LYS A N 1
ATOM 2953 C CA . LYS A 1 382 ? 20.519 26.983 -10.276 1.00 87.06 382 LYS A CA 1
ATOM 2954 C C . LYS A 1 382 ? 21.221 25.891 -11.091 1.00 87.06 382 LYS A C 1
ATOM 2956 O O . LYS A 1 382 ? 22.340 25.502 -10.763 1.00 87.06 382 LYS A O 1
ATOM 2961 N N . ALA A 1 383 ? 20.568 25.369 -12.127 1.00 83.00 383 ALA A N 1
ATOM 2962 C CA . ALA A 1 383 ? 21.138 24.357 -13.004 1.00 83.00 383 ALA A CA 1
ATOM 2963 C C . ALA A 1 383 ? 22.072 24.925 -14.090 1.00 83.00 383 ALA A C 1
ATOM 2965 O O . ALA A 1 383 ? 22.805 24.132 -14.682 1.00 83.00 383 ALA A O 1
ATOM 2966 N N . GLY A 1 384 ? 22.088 26.248 -14.309 1.00 80.50 384 GLY A N 1
ATOM 2967 C CA . GLY A 1 384 ? 23.051 26.934 -15.181 1.00 80.50 384 GLY A CA 1
ATOM 2968 C C . GLY A 1 384 ? 22.462 27.704 -16.369 1.00 80.50 384 GLY A C 1
ATOM 2969 O O . GLY A 1 384 ? 23.231 28.265 -17.144 1.00 80.50 384 GLY A O 1
ATOM 2970 N N . VAL A 1 385 ? 21.135 27.756 -16.528 1.00 86.19 385 VAL A N 1
ATOM 2971 C CA . VAL A 1 385 ? 20.492 28.624 -17.534 1.00 86.19 385 VAL A CA 1
ATOM 2972 C C . VAL A 1 385 ? 20.593 30.078 -17.076 1.00 86.19 385 VAL A C 1
ATOM 2974 O O . VAL A 1 385 ? 20.289 30.377 -15.923 1.00 86.19 385 VAL A O 1
ATOM 2977 N N . LYS A 1 386 ? 20.996 30.983 -17.971 1.00 82.19 386 LYS A N 1
ATOM 2978 C CA . LYS A 1 386 ? 21.192 32.408 -17.665 1.00 82.19 386 LYS A CA 1
ATOM 2979 C C . LYS A 1 386 ? 19.888 33.194 -17.777 1.00 82.19 386 LYS A C 1
ATOM 2981 O O . LYS A 1 386 ? 19.588 34.007 -16.910 1.00 82.19 386 LYS A O 1
ATOM 2986 N N . ASN A 1 387 ? 19.098 32.907 -18.811 1.00 85.31 387 ASN A N 1
ATOM 2987 C CA . ASN A 1 387 ? 17.875 33.642 -19.119 1.00 85.31 387 ASN A CA 1
ATOM 2988 C C . ASN A 1 387 ? 16.658 32.726 -18.989 1.00 85.31 387 ASN A C 1
ATOM 2990 O O . ASN A 1 387 ? 16.555 31.726 -19.695 1.00 85.31 387 ASN A O 1
ATOM 2994 N N . VAL A 1 388 ? 15.727 33.055 -18.090 1.00 85.38 388 VAL A N 1
ATOM 2995 C CA . VAL A 1 388 ? 14.483 32.289 -17.929 1.00 85.38 388 VAL A CA 1
ATOM 2996 C C . VAL A 1 388 ? 13.275 33.190 -18.129 1.00 85.38 388 VAL A C 1
ATOM 2998 O O . VAL A 1 388 ? 12.983 34.039 -17.284 1.00 85.38 388 VAL A O 1
ATOM 3001 N N . THR A 1 389 ? 12.555 32.955 -19.220 1.00 86.81 389 THR A N 1
ATOM 3002 C CA . THR A 1 389 ? 11.298 33.624 -19.553 1.00 86.81 389 THR A CA 1
ATOM 3003 C C . THR A 1 389 ? 10.155 32.937 -18.810 1.00 86.81 389 THR A C 1
ATOM 3005 O O . THR A 1 389 ? 9.969 31.727 -18.932 1.00 86.81 389 THR A O 1
ATOM 3008 N N . THR A 1 390 ? 9.384 33.686 -18.027 1.00 82.25 390 THR A N 1
ATOM 3009 C CA . THR A 1 390 ? 8.167 33.206 -17.348 1.00 82.25 390 THR A CA 1
ATOM 3010 C C . THR A 1 390 ? 6.931 33.884 -17.931 1.00 82.25 390 THR A C 1
ATOM 3012 O O . THR A 1 390 ? 7.064 34.984 -18.467 1.00 82.25 390 THR A O 1
ATOM 3015 N N . PRO A 1 391 ? 5.730 33.282 -17.823 1.00 71.50 391 PRO A N 1
ATOM 3016 C CA . PRO A 1 391 ? 4.503 33.972 -18.203 1.00 71.50 391 PRO A CA 1
ATOM 3017 C C . PRO A 1 391 ? 4.358 35.230 -17.343 1.00 71.50 391 PRO A C 1
ATOM 3019 O O . PRO A 1 391 ? 4.603 35.172 -16.136 1.00 71.50 391 PRO A O 1
ATOM 3022 N N . THR A 1 392 ? 3.983 36.353 -17.949 1.00 57.19 392 THR A N 1
ATOM 3023 C CA . THR A 1 392 ? 3.661 37.585 -17.226 1.00 57.19 392 THR A CA 1
ATOM 3024 C C . THR A 1 392 ? 2.467 37.316 -16.311 1.00 57.19 392 THR A C 1
ATOM 3026 O O . THR A 1 392 ? 1.428 36.835 -16.764 1.00 57.19 392 THR A O 1
ATOM 3029 N N . SER A 1 393 ? 2.616 37.578 -15.013 1.00 48.16 393 SER A N 1
ATOM 3030 C CA . SER A 1 393 ? 1.489 37.619 -14.085 1.00 48.16 393 SER A CA 1
ATOM 3031 C C . SER A 1 393 ? 0.586 38.781 -14.495 1.00 48.16 393 SER A C 1
ATOM 3033 O O . SER A 1 393 ? 1.044 39.920 -14.528 1.00 48.16 393 SER A O 1
ATOM 3035 N N . ASN A 1 394 ? -0.678 38.509 -14.826 1.00 39.56 394 ASN A N 1
ATOM 3036 C CA . ASN A 1 394 ? -1.696 39.554 -14.935 1.00 39.56 394 ASN A CA 1
ATOM 3037 C C . ASN A 1 394 ? -2.036 40.048 -13.520 1.00 39.56 394 ASN A C 1
ATOM 3039 O O . ASN A 1 394 ? -3.072 39.682 -12.977 1.00 39.56 394 ASN A O 1
ATOM 3043 N N . ASP A 1 395 ? -1.148 40.847 -12.937 1.00 40.41 395 ASP A N 1
ATOM 3044 C CA . ASP A 1 395 ? -1.399 41.646 -11.736 1.00 40.41 395 ASP A CA 1
ATOM 3045 C C . ASP A 1 395 ? -1.340 43.133 -12.120 1.00 40.41 395 ASP A C 1
ATOM 3047 O O . ASP A 1 395 ? -0.525 43.884 -11.611 1.00 40.41 395 ASP A O 1
ATOM 3051 N N . GLU A 1 396 ? -2.193 43.548 -13.060 1.00 35.12 396 GLU A N 1
ATOM 3052 C CA . GLU A 1 396 ? -2.586 44.952 -13.262 1.00 35.12 396 GLU A CA 1
ATOM 3053 C C . GLU A 1 396 ? -4.046 44.978 -13.740 1.00 35.12 396 GLU A C 1
ATOM 3055 O O . GLU A 1 396 ? -4.347 45.050 -14.927 1.00 35.12 396 GLU A O 1
ATOM 3060 N N . ASN A 1 397 ? -4.973 44.802 -12.799 1.00 35.59 397 ASN A N 1
ATOM 3061 C CA . ASN A 1 397 ? -6.330 45.352 -12.884 1.00 35.59 397 ASN A CA 1
ATOM 3062 C C . ASN A 1 397 ? -6.949 45.354 -11.478 1.00 35.59 397 ASN A C 1
ATOM 3064 O O . ASN A 1 397 ? -7.930 44.673 -11.186 1.00 35.59 397 ASN A O 1
ATOM 3068 N N . SER A 1 398 ? -6.317 46.108 -10.582 1.00 36.44 398 SER A N 1
ATOM 3069 C CA . SER A 1 398 ? -6.969 46.671 -9.404 1.00 36.44 398 SER A CA 1
ATOM 3070 C C . SER A 1 398 ? -6.983 48.184 -9.594 1.00 36.44 398 SER A C 1
ATOM 3072 O O . SER A 1 398 ? -6.038 48.846 -9.187 1.00 36.44 398 SER A O 1
ATOM 3074 N N . ASP A 1 399 ? -7.972 48.671 -10.343 1.00 37.44 399 ASP A N 1
ATOM 3075 C CA . ASP A 1 399 ? -8.607 49.985 -10.179 1.00 37.44 399 ASP A CA 1
ATOM 3076 C C . ASP A 1 399 ? -9.698 50.145 -11.252 1.00 37.44 399 ASP A C 1
ATOM 3078 O O . ASP A 1 399 ? -9.432 50.492 -12.405 1.00 37.44 399 ASP A O 1
ATOM 3082 N N . ASN A 1 400 ? -10.931 49.797 -10.865 1.00 33.06 400 ASN A N 1
ATOM 3083 C CA . ASN A 1 400 ? -12.173 50.514 -11.187 1.00 33.06 400 ASN A CA 1
ATOM 3084 C C . ASN A 1 400 ? -13.353 49.917 -10.417 1.00 33.06 400 ASN A C 1
ATOM 3086 O O . ASN A 1 400 ? -13.620 48.704 -10.588 1.00 33.06 400 ASN A O 1
#